Protein AF-0000000076629355 (afdb_homodimer)

Sequence (664 aa):
MWRRAFLAASAGFFTTSSVFLAPKDSGRVSHPANLPIEDRFVIDSLGQVKLAAVFDGHGGWQISEYLHKNIKDRIEVLSKTNTNWDQVLNSAFDQLESELIDLVRGSYKLGFSSVASVGSCATVALILDKYFVVANAGDCQAVLVTNKNGDIQGINICQIHSSNLKVEQQKLAKEHPNEDDIVRCRSAKACYVKGRLMPTRAFGDFHLKHQEFNNPDKLSYVFGFKRSHIENFTGPYITHKPDVQVRNIESGDKFLILATDGLWDELSEQQAAEIVYNAESPQKAADLLLEAALDHAAYDNNMKRVELDGLPFGKKRSYHDDITIVVVSLNSMWRRAFLAASAGFFTTSSVFLAPKDSGRVSHPANLPIEDRFVIDSLGQVKLAAVFDGHGGWQISEYLHKNIKDRIEVLSKTNTNWDQVLNSAFDQLESELIDLVRGSYKLGFSSVASVGSCATVALILDKYFVVANAGDCQAVLVTNKNGDIQGINICQIHSSNLKVEQQKLAKEHPNEDDIVRCRSAKACYVKGRLMPTRAFGDFHLKHQEFNNPDKLSYVFGFKRSHIENFTGPYITHKPDVQVRNIESGDKFLILATDGLWDELSEQQAAEIVYNAESPQKAADLLLEAALDHAAYDNNMKRVELDGLPFGKKRSYHDDITIVVVSLNS

Foldseek 3Di:
DPPVPPPVVVPDPCPCPCVPVQPLFKAKDWDFQAVVAQKDWDWDDDVQKTKTKIKHKDLHNVLNVLCRVPLVVQLNVQCVPPVPSLVSNQVSLVVSLVVLCVVCLVVVVVQPLSSQAMWMWMWMKIFHQWKMKIWTFAAWWKWWFFADPNDTDTHTQFDHFFCLDPVNVVVLCVVPVPDPQQWDAPDSRRIAGSNRHGGQAIRGNNCLADPSSQPVVPDDCVSVDDPSRDDPRPDNSHYNGTDMDMGTDDPGTWKMKIKDVQLCVQDPSGRLSVQQVPPPGNNSSNVSSVVSSLCSLQVVVVHDSVVLVPDDRNNNVVRTHIMMMMMGTNPD/DPPPPPPPPVPPPCPCPCCPVQPLFKAKDWDFQAVVAQKDWDWDDDVQKTKTKIKHKDLHNVLNVLCRVPLVVQLNVQCVPPVPSLVSNQVSLVVSLVVLCVVCLVVVVVQPLSSQAMWMWMWMKIFHQWKMKIWTFAAWWKWWFFADPNDTDTHTQFDHFFCLDPVNVVVLCVVPVPDPQQWDAPDSRRIAGSNRHGGQAIRGNNCLADPSSLPVVPDDCVSVDDPSRDDPRPDNSHYNGTDMDMDTDDPGTWKMKIKDVQLCVQDPSGRLSVQQVPPPGNNSSNVSSVVSSLCSLCVVVVHDSVVLVPDDRNNNVVRTHIMMMMMGTNPD

Solvent-accessible surface area (backbone atoms only — not comparable to full-atom values): 34391 Å² total; per-residue (Å²): 137,80,67,76,69,68,64,69,67,65,60,76,68,72,63,66,68,65,71,60,79,45,57,92,50,30,16,63,44,74,45,67,8,39,68,50,54,25,61,34,59,43,79,51,64,60,86,83,31,36,35,42,33,33,20,41,24,38,84,40,38,41,48,9,50,49,45,49,73,40,49,63,61,44,39,55,60,44,44,74,80,36,86,50,62,69,58,30,51,49,51,32,46,51,51,52,46,53,51,51,50,62,25,28,48,38,30,36,74,47,50,45,51,66,68,30,56,24,16,16,22,38,31,40,34,42,38,49,95,59,32,35,37,38,36,28,14,8,55,37,45,37,32,38,25,30,41,59,94,86,40,78,38,32,44,72,68,51,69,73,24,32,36,52,38,66,70,48,42,50,52,50,44,68,76,36,75,90,44,87,56,48,61,36,64,84,46,78,84,42,20,12,45,66,62,72,37,38,52,46,17,27,38,58,36,35,43,47,39,36,67,86,49,31,52,75,81,67,64,52,49,61,62,65,30,64,86,72,55,60,78,86,74,75,58,55,71,44,39,48,69,51,54,71,39,79,44,74,65,54,92,41,35,43,37,38,37,32,27,25,46,35,41,56,78,49,38,53,54,50,56,49,26,65,67,32,69,80,42,90,38,28,40,55,24,24,51,51,49,52,51,51,26,51,46,41,39,17,52,76,65,75,42,53,54,67,57,58,68,67,47,56,70,47,62,34,45,82,64,39,56,46,30,40,34,38,20,33,51,67,63,128,136,83,70,74,73,64,74,66,76,75,66,76,68,70,63,65,67,65,70,58,78,46,57,91,51,30,15,64,44,75,46,67,7,40,67,48,53,24,63,34,57,42,79,52,65,60,87,84,29,36,35,41,33,33,19,42,24,38,83,40,39,40,48,9,51,50,46,51,72,40,49,64,61,44,38,55,60,44,44,74,80,37,88,50,61,68,58,28,50,49,50,32,45,52,50,52,46,54,51,50,50,63,25,29,47,40,28,36,75,47,51,45,50,66,68,31,57,24,16,17,22,38,33,40,34,41,38,49,95,58,30,36,38,37,35,30,14,9,53,38,44,38,32,38,25,30,41,59,94,85,40,78,39,30,42,70,68,52,70,74,25,34,36,53,38,66,70,48,43,51,51,50,41,67,77,36,75,90,42,87,54,49,62,35,63,86,45,78,85,41,19,14,44,65,62,72,35,38,52,46,17,26,39,58,36,33,43,46,38,36,67,86,49,30,53,74,82,65,62,53,49,61,62,64,30,65,85,70,55,61,78,85,73,75,57,56,72,44,39,50,69,51,55,72,40,76,46,75,64,54,93,40,37,45,38,41,37,33,27,23,46,33,41,56,78,50,36,54,54,51,56,48,25,66,67,32,68,79,42,90,38,27,40,55,23,24,51,50,50,51,52,51,26,51,47,40,38,16,53,77,66,74,41,54,54,67,58,59,68,65,45,56,70,49,61,34,46,82,62,39,57,44,29,41,34,36,20,34,50,65,61,127

Organism: NCBI:txid5963

Radius of gyration: 30.16 Å; Cα contacts (8 Å, |Δi|>4): 1404; chains: 2; bounding box: 67×101×62 Å

Nearest PDB structures (foldseek):
  3nmn-assembly1_B  TM=8.127E-01  e=5.737E-20  Arabidopsis thaliana
  8xi8-assembly1_A  TM=7.068E-01  e=7.487E-18  Homo sapiens
  5nzz-assembly3_C  TM=7.038E-01  e=6.317E-18  Homo sapiens
  5nzz-assembly2_B  TM=7.190E-01  e=6.089E-17  Homo sapiens
  5nzz-assembly1_A  TM=7.052E-01  e=2.916E-17  Homo sapiens

Secondary structure (DSSP, 8-state):
---TTSGGG-S------------TTEEEEEE-SSSS--EEEEEEEETTEEEEEEEEEES-SHHHHHHHHHHHHHHHHHHTT---HHHHHHHHHHHHHHHHHHHHHHHHHHT-GGGGS-EEEEEEEEE-SSEEEEEEESS-EEEEEEEETTEEEEEE-SPP-BTTSHHHHHHHHHH-TT-TTSEEEEETTEEEETTTBSBSB-EE-GGGT-GGGS-TT---GGGT--S---TT-----SB-PPEEEEEE--TTEEEEEEE-HHHHTT--HHHHHHHHTT-SSHHHHHHHHHHHHHHHHHHHTT--HHHHHHSPTTTGGGT---EEEEEEE---/---GGG-----------------TTEEEEEE-SSSS--EEEEEEEETTEEEEEEEEEES-SHHHHHHHHHHHHHHHHHHTT---HHHHHHHHHHHHHHHHHHHHHHHHHHT-GGGGS-EEEEEEEEE-SSEEEEEEESS-EEEEEEEETTEEEEEE-SPP-BTTSHHHHHHHHHH-TT-TTSEEEEETTEEEETTTBSBSB-EE-GGGT-GGGS-TT---GGGT--S---TT-----SB-PPEEEEEE--TTEEEEEEE-HHHHTT--HHHHHHHHTT-SSHHHHHHHHHHHHHHHHHHHTT--HHHHHHSPTTTGGGT---EEEEEEE---

InterPro domains:
  IPR001932 PPM-type phosphatase-like domain [PF00481] (47-301)
  IPR001932 PPM-type phosphatase-like domain [PS51746] (19-330)
  IPR001932 PPM-type phosphatase-like domain [SM00332] (19-328)
  IPR001932 PPM-type phosphatase-like domain [cd00143] (32-330)
  IPR015655 Protein phosphatase 2C [PTHR47992] (28-329)
  IPR036457 PPM-type phosphatase-like domain superfamily [G3DSA:3.60.40.10] (22-332)
  IPR036457 PPM-type phosphatase-like domain superfamily [SSF81606] (34-331)

Structure (mmCIF, N/CA/C/O backbone):
data_AF-0000000076629355-model_v1
#
loop_
_entity.id
_entity.type
_entity.pdbx_description
1 polymer 'PPM-type phosphatase domain-containing protein'
#
loop_
_atom_site.group_PDB
_atom_site.id
_atom_site.type_symbol
_atom_site.label_atom_id
_atom_site.label_alt_id
_atom_site.label_comp_id
_atom_site.label_asym_id
_atom_site.label_entity_id
_atom_site.label_seq_id
_atom_site.pdbx_PDB_ins_code
_atom_site.Cartn_x
_atom_site.Cartn_y
_atom_site.Cartn_z
_atom_site.occupancy
_atom_site.B_iso_or_equiv
_atom_site.auth_seq_id
_atom_site.auth_comp_id
_atom_site.auth_asym_id
_atom_site.auth_atom_id
_atom_site.pdbx_PDB_model_num
ATOM 1 N N . MET A 1 1 ? -33.281 4.41 -27 1 21.39 1 MET A N 1
ATOM 2 C CA . MET A 1 1 ? -32.156 4.996 -26.266 1 21.39 1 MET A CA 1
ATOM 3 C C . MET A 1 1 ? -31.25 3.912 -25.719 1 21.39 1 MET A C 1
ATOM 5 O O . MET A 1 1 ? -30.406 4.188 -24.859 1 21.39 1 MET A O 1
ATOM 9 N N . TRP A 1 2 ? -31.5 2.625 -26.047 1 19.75 2 TRP A N 1
ATOM 10 C CA . TRP A 1 2 ? -31.109 1.246 -25.766 1 19.75 2 TRP A CA 1
ATOM 11 C C . TRP A 1 2 ? -29.719 0.946 -26.312 1 19.75 2 TRP A C 1
ATOM 13 O O . TRP A 1 2 ? -29.266 -0.203 -26.281 1 19.75 2 TRP A O 1
ATOM 23 N N . ARG A 1 3 ? -29.188 1.691 -27.25 1 23.3 3 ARG A N 1
ATOM 24 C CA . ARG A 1 3 ? -28.094 1.336 -28.141 1 23.3 3 ARG A CA 1
ATOM 25 C C . ARG A 1 3 ? -26.75 1.403 -27.422 1 23.3 3 ARG A C 1
ATOM 27 O O . ARG A 1 3 ? -25.734 0.959 -27.938 1 23.3 3 ARG A O 1
ATOM 34 N N . ARG A 1 4 ? -26.625 2.449 -26.516 1 26.12 4 ARG A N 1
ATOM 35 C CA . ARG A 1 4 ? -25.25 2.752 -26.156 1 26.12 4 ARG A CA 1
ATOM 36 C C . ARG A 1 4 ? -24.641 1.618 -25.344 1 26.12 4 ARG A C 1
ATOM 38 O O . ARG A 1 4 ? -23.562 1.776 -24.766 1 26.12 4 ARG A O 1
ATOM 45 N N . ALA A 1 5 ? -25.422 0.626 -25.047 1 23.97 5 ALA A N 1
ATOM 46 C CA . ALA A 1 5 ? -24.953 -0.407 -24.125 1 23.97 5 ALA A CA 1
ATOM 47 C C . ALA A 1 5 ? -23.828 -1.227 -24.75 1 23.97 5 ALA A C 1
ATOM 49 O O . ALA A 1 5 ? -22.984 -1.78 -24.031 1 23.97 5 ALA A O 1
ATOM 50 N N . PHE A 1 6 ? -23.969 -1.446 -26.125 1 24.7 6 PHE A N 1
ATOM 51 C CA . PHE A 1 6 ? -23.234 -2.578 -26.672 1 24.7 6 PHE A CA 1
ATOM 52 C C . PHE A 1 6 ? -21.766 -2.229 -26.844 1 24.7 6 PHE A C 1
ATOM 54 O O . PHE A 1 6 ? -20.906 -3.117 -26.922 1 24.7 6 PHE A O 1
ATOM 61 N N . LEU A 1 7 ? -21.5 -0.933 -27.219 1 23.55 7 LEU A N 1
ATOM 62 C CA . LEU A 1 7 ? -20.203 -0.718 -27.859 1 23.55 7 LEU A CA 1
ATOM 63 C C . LEU A 1 7 ? -19.078 -0.749 -26.844 1 23.55 7 LEU A C 1
ATOM 65 O O . LEU A 1 7 ? -17.906 -0.874 -27.203 1 23.55 7 LEU A O 1
ATOM 69 N N . ALA A 1 8 ? -19.484 -0.207 -25.688 1 26.89 8 ALA A N 1
ATOM 70 C CA . ALA A 1 8 ? -18.344 0.07 -24.844 1 26.89 8 ALA A CA 1
ATOM 71 C C . ALA A 1 8 ? -17.594 -1.214 -24.5 1 26.89 8 ALA A C 1
ATOM 73 O O . ALA A 1 8 ? -16.547 -1.176 -23.828 1 26.89 8 ALA A O 1
ATOM 74 N N . ALA A 1 9 ? -18.344 -2.26 -24.578 1 27.77 9 ALA A N 1
ATOM 75 C CA . ALA A 1 9 ? -17.75 -3.479 -24.047 1 27.77 9 ALA A CA 1
ATOM 76 C C . ALA A 1 9 ? -16.578 -3.936 -24.906 1 27.77 9 ALA A C 1
ATOM 78 O O . ALA A 1 9 ? -16.062 -5.043 -24.719 1 27.77 9 ALA A O 1
ATOM 79 N N . SER A 1 10 ? -16.375 -3.264 -25.984 1 23.38 10 SER A N 1
ATOM 80 C CA . SER A 1 10 ? -15.242 -3.758 -26.766 1 23.38 10 SER A CA 1
ATOM 81 C C . SER A 1 10 ? -13.93 -3.504 -26.031 1 23.38 10 SER A C 1
ATOM 83 O O . SER A 1 10 ? -13 -2.928 -26.594 1 23.38 10 SER A O 1
ATOM 85 N N . ALA A 1 11 ? -13.977 -2.842 -24.922 1 27.83 11 ALA A N 1
ATOM 86 C CA . ALA A 1 11 ? -12.625 -2.76 -24.359 1 27.83 11 ALA A CA 1
ATOM 87 C C . ALA A 1 11 ? -11.891 -4.086 -24.516 1 27.83 11 ALA A C 1
ATOM 89 O O . ALA A 1 11 ? -12.484 -5.156 -24.391 1 27.83 11 ALA A O 1
ATOM 90 N N . GLY A 1 12 ? -10.625 -3.928 -25.078 1 26.12 12 GLY A N 1
ATOM 91 C CA . GLY A 1 12 ? -9.648 -4.891 -25.562 1 26.12 12 GLY A CA 1
ATOM 92 C C . GLY A 1 12 ? -9.469 -6.078 -24.625 1 26.12 12 GLY A C 1
ATOM 93 O O . GLY A 1 12 ? -9.164 -5.906 -23.453 1 26.12 12 GLY A O 1
ATOM 94 N N . PHE A 1 13 ? -10.359 -6.953 -24.688 1 28.2 13 PHE A N 1
ATOM 95 C CA . PHE A 1 13 ? -9.977 -8.305 -24.297 1 28.2 13 PHE A CA 1
ATOM 96 C C . PHE A 1 13 ? -8.492 -8.547 -24.562 1 28.2 13 PHE A C 1
ATOM 98 O O . PHE A 1 13 ? -8.07 -8.633 -25.719 1 28.2 13 PHE A O 1
ATOM 105 N N . PHE A 1 14 ? -7.68 -7.805 -23.891 1 29.31 14 PHE A N 1
ATOM 106 C CA . PHE A 1 14 ? -6.328 -8.328 -24.062 1 29.31 14 PHE A CA 1
ATOM 107 C C . PHE A 1 14 ? -6.309 -9.844 -23.875 1 29.31 14 PHE A C 1
ATOM 109 O O . PHE A 1 14 ? -6.391 -10.336 -22.75 1 29.31 14 PHE A O 1
ATOM 116 N N . THR A 1 15 ? -7.254 -10.43 -24.438 1 29.38 15 THR A N 1
ATOM 117 C CA . THR A 1 15 ? -6.777 -11.766 -24.75 1 29.38 15 THR A CA 1
ATOM 118 C C . THR A 1 15 ? -5.34 -11.727 -25.266 1 29.38 15 THR A C 1
ATOM 120 O O . THR A 1 15 ? -5.105 -11.469 -26.453 1 29.38 15 THR A O 1
ATOM 123 N N . THR A 1 16 ? -4.562 -10.914 -24.719 1 30.56 16 THR A N 1
ATOM 124 C CA . THR A 1 16 ? -3.234 -11.18 -25.266 1 30.56 16 THR A CA 1
ATOM 125 C C . THR A 1 16 ? -2.988 -12.68 -25.375 1 30.56 16 THR A C 1
ATOM 127 O O . THR A 1 16 ? -2.75 -13.352 -24.375 1 30.56 16 THR A O 1
ATOM 130 N N . SER A 1 17 ? -3.803 -13.328 -26.016 1 30.28 17 SER A N 1
ATOM 131 C CA . SER A 1 17 ? -3.207 -14.5 -26.656 1 30.28 17 SER A CA 1
ATOM 132 C C . SER A 1 17 ? -1.788 -14.203 -27.125 1 30.28 17 SER A C 1
ATOM 134 O O . SER A 1 17 ? -1.579 -13.859 -28.297 1 30.28 17 SER A O 1
ATOM 136 N N . SER A 1 18 ? -1.174 -13.234 -26.562 1 31.42 18 SER A N 1
ATOM 137 C CA . SER A 1 18 ? 0.197 -13.312 -27.047 1 31.42 18 SER A CA 1
ATOM 138 C C . SER A 1 18 ? 0.668 -14.766 -27.125 1 31.42 18 SER A C 1
ATOM 140 O O . SER A 1 18 ? 0.835 -15.43 -26.109 1 31.42 18 SER A O 1
ATOM 142 N N . VAL A 1 19 ? 0.167 -15.422 -28.094 1 32.41 19 VAL A N 1
ATOM 143 C CA . VAL A 1 19 ? 0.85 -16.609 -28.594 1 32.41 19 VAL A CA 1
ATOM 144 C C . VAL A 1 19 ? 2.361 -16.422 -28.484 1 32.41 19 VAL A C 1
ATOM 146 O O . VAL A 1 19 ? 2.961 -15.711 -29.297 1 32.41 19 VAL A O 1
ATOM 149 N N . PHE A 1 20 ? 2.748 -16.047 -27.344 1 35.19 20 PHE A N 1
ATOM 150 C CA . PHE A 1 20 ? 4.184 -16.297 -27.266 1 35.19 20 PHE A CA 1
ATOM 151 C C . PHE A 1 20 ? 4.527 -17.641 -27.891 1 35.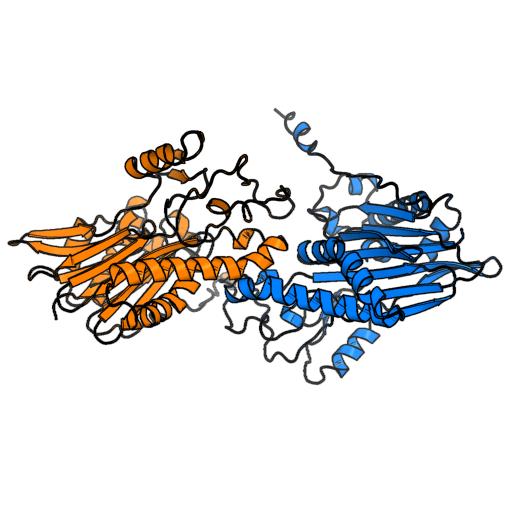19 20 PHE A C 1
ATOM 153 O O . PHE A 1 20 ? 3.869 -18.656 -27.594 1 35.19 20 PHE A O 1
ATOM 160 N N . LEU A 1 21 ? 4.938 -17.594 -28.969 1 38.22 21 LEU A N 1
ATOM 161 C CA . LEU A 1 21 ? 5.516 -18.781 -29.594 1 38.22 21 LEU A CA 1
ATOM 162 C C . LEU A 1 21 ? 6.297 -19.609 -28.578 1 38.22 21 LEU A C 1
ATOM 164 O O . LEU A 1 21 ? 7.383 -19.219 -28.156 1 38.22 21 LEU A O 1
ATOM 168 N N . ALA A 1 22 ? 5.445 -20.156 -27.641 1 49.25 22 ALA A N 1
ATOM 169 C CA . ALA A 1 22 ? 6.113 -21.172 -26.844 1 49.25 22 ALA A CA 1
ATOM 170 C C . ALA A 1 22 ? 6.992 -22.062 -27.719 1 49.25 22 ALA A C 1
ATOM 172 O O . ALA A 1 22 ? 6.68 -22.281 -28.891 1 49.25 22 ALA A O 1
ATOM 173 N N . PRO A 1 23 ? 8.156 -22.25 -27.312 1 57.38 23 PRO A N 1
ATOM 174 C CA . PRO A 1 23 ? 8.922 -23.234 -28.062 1 57.38 23 PRO A CA 1
ATOM 175 C C . PRO A 1 23 ? 8.094 -24.469 -28.438 1 57.38 23 PRO A C 1
ATOM 177 O O . PRO A 1 23 ? 7.113 -24.781 -27.766 1 57.38 23 PRO A O 1
ATOM 180 N N . LYS A 1 24 ? 8.203 -24.922 -29.625 1 70.06 24 LYS A N 1
ATOM 181 C CA . LYS A 1 24 ? 7.5 -26.062 -30.188 1 70.06 24 LYS A CA 1
ATOM 182 C C . LYS A 1 24 ? 7.273 -27.156 -29.141 1 70.06 24 LYS A C 1
ATOM 184 O O . LYS A 1 24 ? 6.34 -27.953 -29.266 1 70.06 24 LYS A O 1
ATOM 189 N N . ASP A 1 25 ? 7.922 -26.938 -28 1 90.25 25 ASP A N 1
ATOM 190 C CA . ASP A 1 25 ? 7.867 -28.016 -27.031 1 90.25 25 ASP A CA 1
ATOM 191 C C . ASP A 1 25 ? 7.109 -27.609 -25.766 1 90.25 25 ASP A C 1
ATOM 193 O O . ASP A 1 25 ? 7.188 -28.266 -24.734 1 90.25 25 ASP A O 1
ATOM 197 N N . SER A 1 26 ? 6.414 -26.469 -25.812 1 94.94 26 SER A N 1
ATOM 198 C CA . SER A 1 26 ? 5.598 -26.031 -24.688 1 94.94 26 SER A CA 1
ATOM 199 C C . SER A 1 26 ? 4.332 -25.328 -25.156 1 94.94 26 SER A C 1
ATOM 201 O O . SER A 1 26 ? 4.258 -24.875 -26.297 1 94.94 26 SER A O 1
ATOM 203 N N . GLY A 1 27 ? 3.32 -25.406 -24.375 1 96.06 27 GLY A N 1
ATOM 204 C CA . GLY A 1 27 ? 2.068 -24.703 -24.578 1 96.06 27 GLY A CA 1
ATOM 205 C C . GLY A 1 27 ? 1.547 -24.031 -23.328 1 96.06 27 GLY A C 1
ATOM 206 O O . GLY A 1 27 ? 1.951 -24.375 -22.203 1 96.06 27 GLY A O 1
ATOM 207 N N . ARG A 1 28 ? 0.736 -22.969 -23.516 1 96.06 28 ARG A N 1
ATOM 208 C CA . ARG A 1 28 ? 0.198 -22.266 -22.359 1 96.06 28 ARG A CA 1
ATOM 209 C C . ARG A 1 28 ? -1.148 -21.625 -22.672 1 96.06 28 ARG A C 1
ATOM 211 O O . ARG A 1 28 ? -1.411 -21.266 -23.812 1 96.06 28 ARG A O 1
ATOM 218 N N . VAL A 1 29 ? -1.941 -21.516 -21.672 1 96.56 29 VAL A N 1
ATOM 219 C CA . VAL A 1 29 ? -3.195 -20.766 -21.766 1 96.56 29 VAL A CA 1
ATOM 220 C C . VAL A 1 29 ? -3.572 -20.219 -20.406 1 96.56 29 VAL A C 1
ATOM 222 O O . VAL A 1 29 ? -3.232 -20.797 -19.375 1 96.56 29 VAL A O 1
ATOM 225 N N . SER A 1 30 ? -4.109 -19.047 -20.438 1 95.25 30 SER A N 1
ATOM 226 C CA . SER A 1 30 ? -4.648 -18.438 -19.234 1 95.25 30 SER A CA 1
ATOM 227 C C . SER A 1 30 ? -6.066 -17.922 -19.453 1 95.25 30 SER A C 1
ATOM 229 O O . SER A 1 30 ? -6.387 -17.391 -20.516 1 95.25 30 SER A O 1
ATOM 231 N N . HIS A 1 31 ? -6.871 -18.125 -18.469 1 91.94 31 HIS A N 1
ATOM 232 C CA . HIS A 1 31 ? -8.25 -17.672 -18.5 1 91.94 31 HIS A CA 1
ATOM 233 C C . HIS A 1 31 ? -8.625 -16.938 -17.219 1 91.94 31 HIS A C 1
ATOM 235 O O . HIS A 1 31 ? -8.672 -17.547 -16.141 1 91.94 31 HIS A O 1
ATOM 241 N N . PRO A 1 32 ? -9.008 -15.625 -17.312 1 89.56 32 PRO A N 1
ATOM 242 C CA . PRO A 1 32 ? -9.312 -14.828 -16.125 1 89.56 32 PRO A CA 1
ATOM 243 C C . PRO A 1 32 ? -10.711 -15.102 -15.57 1 89.56 32 PRO A C 1
ATOM 245 O O . PRO A 1 32 ? -11.664 -15.25 -16.344 1 89.56 32 PRO A O 1
ATOM 248 N N . ALA A 1 33 ? -10.711 -15.227 -14.289 1 85.44 33 ALA A N 1
ATOM 249 C CA . ALA A 1 33 ? -11.961 -15.109 -13.539 1 85.44 33 ALA A CA 1
ATOM 250 C C . ALA A 1 33 ? -12.031 -13.773 -12.797 1 85.44 33 ALA A C 1
ATOM 252 O O . ALA A 1 33 ? -13.094 -13.156 -12.727 1 85.44 33 ALA A O 1
ATOM 253 N N . ASN A 1 34 ? -10.883 -13.406 -12.297 1 80.19 34 ASN A N 1
ATOM 254 C CA . ASN A 1 34 ? -10.719 -12.109 -11.648 1 80.19 34 ASN A CA 1
ATOM 255 C C . ASN A 1 34 ? -10.383 -11.016 -12.656 1 80.19 34 ASN A C 1
ATOM 257 O O . ASN A 1 34 ? -9.938 -11.305 -13.766 1 80.19 34 ASN A O 1
ATOM 261 N N . LEU A 1 35 ? -10.672 -9.773 -12.148 1 78.69 35 LEU A N 1
ATOM 262 C CA . LEU A 1 35 ? -10.195 -8.602 -12.875 1 78.69 35 LEU A CA 1
ATOM 263 C C . LEU A 1 35 ? -9.391 -7.68 -11.961 1 78.69 35 LEU A C 1
ATOM 265 O O . LEU A 1 35 ? -9.945 -7.02 -11.086 1 78.69 35 LEU A O 1
ATOM 269 N N . PRO A 1 36 ? -8.109 -7.625 -12.172 1 87 36 PRO A N 1
ATOM 270 C CA . PRO A 1 36 ? -7.277 -8.367 -13.117 1 87 36 PRO A CA 1
ATOM 271 C C . PRO A 1 36 ? -7.043 -9.812 -12.688 1 87 36 PRO A C 1
ATOM 273 O O . PRO A 1 36 ? -7.25 -10.156 -11.523 1 87 36 PRO A O 1
ATOM 276 N N . ILE A 1 37 ? -6.637 -10.617 -13.672 1 90.88 37 ILE A N 1
ATOM 277 C CA . ILE A 1 37 ? -6.199 -11.977 -13.367 1 90.88 37 ILE A CA 1
ATOM 278 C C . ILE A 1 37 ? -5.031 -11.938 -12.383 1 90.88 37 ILE A C 1
ATOM 280 O O . ILE A 1 37 ? -4.164 -11.062 -12.477 1 90.88 37 ILE A O 1
ATOM 284 N N . GLU A 1 38 ? -5.016 -12.875 -11.492 1 94.81 38 GLU A N 1
ATOM 285 C CA . GLU A 1 38 ? -3.959 -12.883 -10.484 1 94.81 38 GLU A CA 1
ATOM 286 C C . GLU A 1 38 ? -2.914 -13.953 -10.797 1 94.81 38 GLU A C 1
ATOM 288 O O . GLU A 1 38 ? -1.84 -13.977 -10.195 1 94.81 38 GLU A O 1
ATOM 293 N N . ASP A 1 39 ? -3.113 -14.734 -11.797 1 96.75 39 ASP A N 1
ATOM 294 C CA . ASP A 1 39 ? -2.184 -15.789 -12.203 1 96.75 39 ASP A CA 1
ATOM 295 C C . ASP A 1 39 ? -1.058 -15.219 -13.07 1 96.75 39 ASP A C 1
ATOM 297 O O . ASP A 1 39 ? -1.246 -14.227 -13.766 1 96.75 39 ASP A O 1
ATOM 301 N N . ARG A 1 40 ? 0.077 -15.844 -12.922 1 97.81 40 ARG A N 1
ATOM 302 C CA . ARG A 1 40 ? 1.178 -15.625 -13.859 1 97.81 40 ARG A CA 1
ATOM 303 C C . ARG A 1 40 ? 1.835 -16.953 -14.242 1 97.81 40 ARG A C 1
ATOM 305 O O . ARG A 1 40 ? 1.51 -18 -13.688 1 97.81 40 ARG A O 1
ATOM 312 N N . PHE A 1 41 ? 2.664 -16.891 -15.266 1 98.31 41 PHE A N 1
ATOM 313 C CA . PHE A 1 41 ? 3.389 -18.062 -15.727 1 98.31 41 PHE A CA 1
ATOM 314 C C . PHE A 1 41 ? 4.758 -17.688 -16.281 1 98.31 41 PHE A C 1
ATOM 316 O O . PHE A 1 41 ? 5.035 -16.5 -16.5 1 98.31 41 PHE A O 1
ATOM 323 N N . VAL A 1 42 ? 5.656 -18.688 -16.375 1 98.19 42 VAL A N 1
ATOM 324 C CA . VAL A 1 42 ? 6.938 -18.547 -17.047 1 98.19 42 VAL A CA 1
ATOM 325 C C . VAL A 1 42 ? 7.18 -19.75 -17.953 1 98.19 42 VAL A C 1
ATOM 327 O O . VAL A 1 42 ? 6.957 -20.891 -17.547 1 98.19 42 VAL A O 1
ATOM 330 N N . ILE A 1 43 ? 7.477 -19.578 -19.156 1 97.38 43 ILE A N 1
ATOM 331 C CA . ILE A 1 43 ? 8.07 -20.531 -20.078 1 97.38 43 ILE A CA 1
ATOM 332 C C . ILE A 1 43 ? 9.359 -19.953 -20.672 1 97.38 43 ILE A C 1
ATOM 334 O O . ILE A 1 43 ? 9.336 -18.984 -21.406 1 97.38 43 ILE A O 1
ATOM 338 N N . ASP A 1 44 ? 10.383 -20.562 -20.266 1 96.38 44 ASP A N 1
ATOM 339 C CA . ASP A 1 44 ? 11.68 -20.062 -20.703 1 96.38 44 ASP A CA 1
ATOM 340 C C . ASP A 1 44 ? 12.734 -21.156 -20.688 1 96.38 44 ASP A C 1
ATOM 342 O O . ASP A 1 44 ? 12.406 -22.344 -20.594 1 96.38 44 ASP A O 1
ATOM 346 N N . SER A 1 45 ? 13.969 -20.766 -20.906 1 94.56 45 SER A N 1
ATOM 347 C CA . SER A 1 45 ? 15.07 -21.719 -20.875 1 94.56 45 SER A CA 1
ATOM 348 C C . SER A 1 45 ? 16.312 -21.125 -20.219 1 94.56 45 SER A C 1
ATOM 350 O O . SER A 1 45 ? 16.5 -19.906 -20.25 1 94.56 45 SER A O 1
ATOM 352 N N . LEU A 1 46 ? 17 -21.969 -19.531 1 93.56 46 LEU A N 1
ATOM 353 C CA . LEU A 1 46 ? 18.344 -21.703 -19.016 1 93.56 46 LEU A CA 1
ATOM 354 C C . LEU A 1 46 ? 19.375 -22.625 -19.672 1 93.56 46 LEU A C 1
ATOM 356 O O . LEU A 1 46 ? 19.688 -23.688 -19.156 1 93.56 46 LEU A O 1
ATOM 360 N N . GLY A 1 47 ? 19.953 -22.078 -20.766 1 91 47 GLY A N 1
ATOM 361 C CA . GLY A 1 47 ? 20.734 -23 -21.578 1 91 47 GLY A CA 1
ATOM 362 C C . GLY A 1 47 ? 19.938 -24.141 -22.141 1 91 47 GLY A C 1
ATOM 363 O O . GLY A 1 47 ? 18.953 -23.938 -22.859 1 91 47 GLY A O 1
ATOM 364 N N . GLN A 1 48 ? 20.297 -25.312 -21.703 1 90.75 48 GLN A N 1
ATOM 365 C CA . GLN A 1 48 ? 19.609 -26.5 -22.203 1 90.75 48 GLN A CA 1
ATOM 366 C C . GLN A 1 48 ? 18.484 -26.922 -21.25 1 90.75 48 GLN A C 1
ATOM 368 O O . GLN A 1 48 ? 17.734 -27.844 -21.547 1 90.75 48 GLN A O 1
ATOM 373 N N . VAL A 1 49 ? 18.359 -26.25 -20.156 1 94.94 49 VAL A N 1
ATOM 374 C CA . VAL A 1 49 ? 17.344 -26.562 -19.156 1 94.94 49 VAL A CA 1
ATOM 375 C C . VAL A 1 49 ? 16.078 -25.766 -19.438 1 94.94 49 VAL A C 1
ATOM 377 O O . VAL A 1 49 ? 16.109 -24.547 -19.547 1 94.94 49 VAL A O 1
ATOM 380 N N . LYS A 1 50 ? 15 -26.453 -19.609 1 96.44 50 LYS A N 1
ATOM 381 C CA . LYS A 1 50 ? 13.719 -25.766 -19.797 1 96.44 50 LYS A CA 1
ATOM 382 C C . LYS A 1 50 ? 13.125 -25.328 -18.453 1 96.44 50 LYS A C 1
ATOM 384 O O . LYS A 1 50 ? 13.195 -26.078 -17.469 1 96.44 50 LYS A O 1
ATOM 389 N N . LEU A 1 51 ? 12.641 -24.125 -18.406 1 97.88 51 LEU A N 1
ATOM 390 C CA . LEU A 1 51 ? 11.977 -23.578 -17.234 1 97.88 51 LEU A CA 1
ATOM 391 C C . LEU A 1 51 ? 10.484 -23.375 -17.484 1 97.88 51 LEU A C 1
ATOM 393 O O . LEU A 1 51 ? 10.094 -22.75 -18.469 1 97.88 51 LEU A O 1
ATOM 397 N N . ALA A 1 52 ? 9.641 -23.969 -16.719 1 98.5 52 ALA A N 1
ATOM 398 C CA . ALA A 1 52 ? 8.195 -23.766 -16.734 1 98.5 52 ALA A CA 1
ATOM 399 C C . ALA A 1 52 ? 7.66 -23.5 -15.32 1 98.5 52 ALA A C 1
ATOM 401 O O . ALA A 1 52 ? 8.078 -24.156 -14.367 1 98.5 52 ALA A O 1
ATOM 402 N N . ALA A 1 53 ? 6.797 -22.5 -15.219 1 98.81 53 ALA A N 1
ATOM 403 C CA . ALA A 1 53 ? 6.262 -22.172 -13.898 1 98.81 53 ALA A CA 1
ATOM 404 C C . ALA A 1 53 ? 4.848 -21.609 -14 1 98.81 53 ALA A C 1
ATOM 406 O O . ALA A 1 53 ? 4.469 -21.047 -15.031 1 98.81 53 ALA A O 1
ATOM 407 N N . VAL A 1 54 ? 4.078 -21.844 -12.992 1 98.81 54 VAL A N 1
ATOM 408 C CA . VAL A 1 54 ? 2.803 -21.172 -12.797 1 98.81 54 VAL A CA 1
ATOM 409 C C . VAL A 1 54 ? 2.754 -20.547 -11.398 1 98.81 54 VAL A C 1
ATOM 411 O O . VAL A 1 54 ? 3.279 -21.125 -10.445 1 98.81 54 VAL A O 1
ATOM 414 N N . PHE A 1 55 ? 2.195 -19.391 -11.305 1 98.81 55 PHE A N 1
ATOM 415 C CA . PHE A 1 55 ? 1.996 -18.656 -10.062 1 98.81 55 PHE A CA 1
ATOM 416 C C . PHE A 1 55 ? 0.525 -18.312 -9.875 1 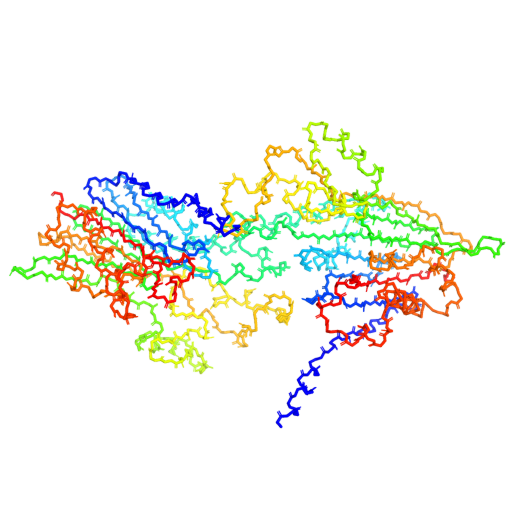98.81 55 PHE A C 1
ATOM 418 O O . PHE A 1 55 ? -0.113 -17.766 -10.773 1 98.81 55 PHE A O 1
ATOM 425 N N . ASP A 1 56 ? -0.006 -18.688 -8.758 1 98.38 56 ASP A N 1
ATOM 426 C CA . ASP A 1 56 ? -1.382 -18.344 -8.398 1 98.38 56 ASP A CA 1
ATOM 427 C C . ASP A 1 56 ? -1.424 -17.266 -7.316 1 98.38 56 ASP A C 1
ATOM 429 O O . ASP A 1 56 ? -1.332 -17.578 -6.125 1 98.38 56 ASP A O 1
ATOM 433 N N . GLY A 1 57 ? -1.658 -16.094 -7.773 1 97.75 57 GLY A N 1
ATOM 434 C CA . GLY A 1 57 ? -1.744 -14.977 -6.84 1 97.75 57 GLY A CA 1
ATOM 435 C C . GLY A 1 57 ? -3.051 -14.945 -6.07 1 97.75 57 GLY A C 1
ATOM 436 O O . GLY A 1 57 ? -4.094 -15.344 -6.59 1 97.75 57 GLY A O 1
ATOM 437 N N . HIS A 1 58 ? -2.959 -14.383 -4.898 1 96.31 58 HIS A N 1
ATOM 438 C CA . HIS A 1 58 ? -4.156 -14.172 -4.094 1 96.31 58 HIS A CA 1
ATOM 439 C C . HIS A 1 58 ? -4.062 -12.875 -3.291 1 96.31 58 HIS A C 1
ATOM 441 O O . HIS A 1 58 ? -2.979 -12.5 -2.84 1 96.31 58 HIS A O 1
ATOM 447 N N . GLY A 1 59 ? -5.176 -12.234 -3.141 1 93.88 59 GLY A N 1
ATOM 448 C CA . GLY A 1 59 ? -5.203 -10.945 -2.469 1 93.88 59 GLY A CA 1
ATOM 449 C C . GLY A 1 59 ? -4.688 -9.812 -3.338 1 93.88 59 GLY A C 1
ATOM 450 O O . GLY A 1 59 ? -4.711 -8.648 -2.928 1 93.88 59 GLY A O 1
ATOM 451 N N . GLY A 1 60 ? -4.281 -10.211 -4.484 1 94.56 60 GLY A N 1
ATOM 452 C CA . GLY A 1 60 ? -3.688 -9.281 -5.434 1 94.56 60 GLY A CA 1
ATOM 453 C C . GLY A 1 60 ? -2.787 -9.961 -6.445 1 94.56 60 GLY A C 1
ATOM 454 O O . GLY A 1 60 ? -2.484 -11.148 -6.316 1 94.56 60 GLY A O 1
ATOM 455 N N . TRP A 1 61 ? -2.311 -9.203 -7.402 1 95.75 61 TRP A N 1
ATOM 456 C CA . TRP A 1 61 ? -1.519 -9.742 -8.5 1 95.75 61 TRP A CA 1
ATOM 457 C C . TRP A 1 61 ? -0.033 -9.469 -8.289 1 95.75 61 TRP A C 1
ATOM 459 O O . TRP A 1 61 ? 0.813 -10.016 -9 1 95.75 61 TRP A O 1
ATOM 469 N N . GLN A 1 62 ? 0.277 -8.688 -7.297 1 97.38 62 GLN A N 1
ATOM 470 C CA . GLN A 1 62 ? 1.596 -8.078 -7.172 1 97.38 62 GLN A CA 1
ATOM 471 C C . GLN A 1 62 ? 2.676 -9.133 -6.961 1 97.38 62 GLN A C 1
ATOM 473 O O . GLN A 1 62 ? 3.727 -9.094 -7.602 1 97.38 62 GLN A O 1
ATOM 478 N N . ILE A 1 63 ? 2.412 -10.141 -6.113 1 98.69 63 ILE A N 1
ATOM 479 C CA . ILE A 1 63 ? 3.434 -11.109 -5.75 1 98.69 63 ILE A CA 1
ATOM 480 C C . ILE A 1 63 ? 3.662 -12.078 -6.91 1 98.69 63 ILE A C 1
ATOM 482 O O . ILE A 1 63 ? 4.809 -12.383 -7.258 1 98.69 63 ILE A O 1
ATOM 486 N N . SER A 1 64 ? 2.588 -12.547 -7.508 1 98.56 64 SER A N 1
ATOM 487 C CA . SER A 1 64 ? 2.754 -13.43 -8.656 1 98.56 64 SER A CA 1
ATOM 488 C C . SER A 1 64 ? 3.484 -12.719 -9.797 1 98.56 64 SER A C 1
ATOM 490 O O . SER A 1 64 ? 4.305 -13.328 -10.484 1 98.56 64 SER A O 1
ATOM 492 N N . GLU A 1 65 ? 3.207 -11.438 -9.984 1 97.56 65 GLU A N 1
ATOM 493 C CA . GLU A 1 65 ? 3.896 -10.656 -11 1 97.56 65 GLU A CA 1
ATOM 494 C C . GLU A 1 65 ? 5.391 -10.555 -10.711 1 97.56 65 GLU A C 1
ATOM 496 O O . GLU A 1 65 ? 6.219 -10.688 -11.609 1 97.56 65 GLU A O 1
ATOM 501 N N . TYR A 1 66 ? 5.703 -10.352 -9.461 1 98.69 66 TYR A N 1
ATOM 502 C CA . TYR A 1 66 ? 7.105 -10.258 -9.07 1 98.69 66 TYR A CA 1
ATOM 503 C C . TYR A 1 66 ? 7.836 -11.57 -9.344 1 98.69 66 TYR A C 1
ATOM 505 O O . TYR A 1 66 ? 8.953 -11.562 -9.859 1 98.69 66 TYR A O 1
ATOM 513 N N . LEU A 1 67 ? 7.258 -12.656 -8.992 1 98.88 67 LEU A N 1
ATOM 514 C CA . LEU A 1 67 ? 7.848 -13.969 -9.25 1 98.88 67 LEU A CA 1
ATOM 515 C C . LEU A 1 67 ? 8.039 -14.195 -10.742 1 98.88 67 LEU A C 1
ATOM 517 O O . LEU A 1 67 ? 9.094 -14.664 -11.172 1 98.88 67 LEU A O 1
ATOM 521 N N . HIS A 1 68 ? 7.023 -13.906 -11.477 1 98.44 68 HIS A N 1
ATOM 522 C CA . HIS A 1 68 ? 7.059 -14.039 -12.93 1 98.44 68 HIS A CA 1
ATOM 523 C C . HIS A 1 68 ? 8.266 -13.32 -13.516 1 98.44 68 HIS A C 1
ATOM 525 O O . HIS A 1 68 ? 8.961 -13.859 -14.375 1 98.44 68 HIS A O 1
ATOM 531 N N . LYS A 1 69 ? 8.555 -12.164 -12.992 1 97.88 69 LYS A N 1
ATOM 532 C CA . LYS A 1 69 ? 9.586 -11.305 -13.562 1 97.88 69 LYS A CA 1
ATOM 533 C C . LYS A 1 69 ? 10.977 -11.727 -13.086 1 97.88 69 LYS A C 1
ATOM 535 O O . LYS A 1 69 ? 11.969 -11.484 -13.773 1 97.88 69 LYS A O 1
ATOM 540 N N . ASN A 1 70 ? 11.023 -12.406 -11.922 1 98.62 70 ASN A N 1
ATOM 541 C CA . ASN A 1 70 ? 12.336 -12.453 -11.297 1 98.62 70 ASN A CA 1
ATOM 542 C C . ASN A 1 70 ? 12.812 -13.891 -11.094 1 98.62 70 ASN A C 1
ATOM 544 O O . ASN A 1 70 ? 14 -14.133 -10.859 1 98.62 70 ASN A O 1
ATOM 548 N N . ILE A 1 71 ? 11.984 -14.883 -11.18 1 98.69 71 ILE A N 1
ATOM 549 C CA . ILE A 1 71 ? 12.328 -16.25 -10.797 1 98.69 71 ILE A CA 1
ATOM 550 C C . ILE A 1 71 ? 13.445 -16.766 -11.703 1 98.69 71 ILE A C 1
ATOM 552 O O . ILE A 1 71 ? 14.406 -17.375 -11.219 1 98.69 71 ILE A O 1
ATOM 556 N N . LYS A 1 72 ? 13.352 -16.562 -12.984 1 98.38 72 LYS A N 1
ATOM 557 C CA . LYS A 1 72 ? 14.367 -17.062 -13.914 1 98.38 72 LYS A CA 1
ATOM 558 C C . LYS A 1 72 ? 15.742 -16.5 -13.562 1 98.38 72 LYS A C 1
ATOM 560 O O . LYS A 1 72 ? 16.719 -17.25 -13.469 1 98.38 72 LYS A O 1
ATOM 565 N N . ASP A 1 73 ? 15.773 -15.164 -13.375 1 98.31 73 ASP A N 1
ATOM 566 C CA . ASP A 1 73 ? 17.031 -14.5 -13.102 1 98.31 73 ASP A CA 1
ATOM 567 C C . ASP A 1 73 ? 17.688 -15.047 -11.836 1 98.31 73 ASP A C 1
ATOM 569 O O . ASP A 1 73 ? 18.891 -15.266 -11.789 1 98.31 73 ASP A O 1
ATOM 573 N N . ARG A 1 74 ? 16.891 -15.273 -10.805 1 98.38 74 ARG A N 1
ATOM 574 C CA . ARG A 1 74 ? 17.453 -15.781 -9.555 1 98.38 74 ARG A CA 1
ATOM 575 C C . ARG A 1 74 ? 17.984 -17.203 -9.734 1 98.38 74 ARG A C 1
ATOM 577 O O . ARG A 1 74 ? 19.062 -17.531 -9.234 1 98.38 74 ARG A O 1
ATOM 584 N N . ILE A 1 75 ? 17.25 -18.047 -10.445 1 98.5 75 ILE A N 1
ATOM 585 C CA . ILE A 1 75 ? 17.703 -19.406 -10.695 1 98.5 75 ILE A CA 1
ATOM 586 C C . ILE A 1 75 ? 19 -19.391 -11.5 1 98.5 75 ILE A C 1
ATOM 588 O O . ILE A 1 75 ? 19.938 -20.125 -11.195 1 98.5 75 ILE A O 1
ATOM 592 N N . GLU A 1 76 ? 19.047 -18.562 -12.492 1 97.69 76 GLU A N 1
ATOM 593 C CA . GLU A 1 76 ? 20.219 -18.469 -13.352 1 97.69 76 GLU A CA 1
ATOM 594 C C . GLU A 1 76 ? 21.453 -18.078 -12.555 1 97.69 76 GLU A C 1
ATOM 596 O O . GLU A 1 76 ? 22.516 -18.688 -12.703 1 97.69 76 GLU A O 1
ATOM 601 N N . VAL A 1 77 ? 21.344 -17.094 -11.734 1 97.88 77 VAL A N 1
ATOM 602 C CA . VAL A 1 77 ? 22.469 -16.609 -10.945 1 97.88 77 VAL A CA 1
ATOM 603 C C . VAL A 1 77 ? 22.938 -17.703 -9.984 1 97.88 77 VAL A C 1
ATOM 605 O O . VAL A 1 77 ? 24.141 -17.969 -9.883 1 97.88 77 VAL A O 1
ATOM 608 N N . LEU A 1 78 ? 22.031 -18.312 -9.32 1 97.88 78 LEU A N 1
ATOM 609 C CA . LEU A 1 78 ? 22.359 -19.312 -8.305 1 97.88 78 LEU A CA 1
ATOM 610 C C . LEU A 1 78 ? 22.938 -20.562 -8.945 1 97.88 78 LEU A C 1
ATOM 612 O O . LEU A 1 78 ? 23.797 -21.234 -8.352 1 97.88 78 LEU A O 1
ATOM 616 N N . SER A 1 79 ? 22.5 -20.891 -10.18 1 96.94 79 SER A N 1
ATOM 617 C CA . SER A 1 79 ? 22.938 -22.109 -10.852 1 96.94 79 SER A CA 1
ATOM 618 C C . SER A 1 79 ? 24.391 -21.969 -11.312 1 96.94 79 SER A C 1
ATOM 620 O O . SER A 1 79 ? 25.031 -22.969 -11.672 1 96.94 79 SER A O 1
ATOM 622 N N . LYS A 1 80 ? 24.922 -20.75 -11.32 1 96.12 80 LYS A N 1
ATOM 623 C CA . LYS A 1 80 ? 26.312 -20.531 -11.695 1 96.12 80 LYS A CA 1
ATOM 624 C C . LYS A 1 80 ? 27.266 -21.078 -10.633 1 96.12 80 LYS A C 1
ATOM 626 O O . LYS A 1 80 ? 28.391 -21.453 -10.945 1 96.12 80 LYS A O 1
ATOM 631 N N . THR A 1 81 ? 26.781 -21.125 -9.43 1 95.81 81 THR A N 1
ATOM 632 C CA . THR A 1 81 ? 27.688 -21.531 -8.352 1 95.81 81 THR A CA 1
ATOM 633 C C . THR A 1 81 ? 27.203 -22.828 -7.715 1 95.81 81 THR A C 1
ATOM 635 O O . THR A 1 81 ? 27.859 -23.359 -6.812 1 95.81 81 THR A O 1
ATOM 638 N N . ASN A 1 82 ? 26.078 -23.328 -8.023 1 94 82 ASN A N 1
ATOM 639 C CA . ASN A 1 82 ? 25.5 -24.562 -7.473 1 94 82 ASN A CA 1
ATOM 640 C C . ASN A 1 82 ? 24.859 -25.406 -8.562 1 94 82 ASN A C 1
ATOM 642 O O . ASN A 1 82 ? 23.891 -24.984 -9.188 1 94 82 ASN A O 1
ATOM 646 N N . THR A 1 83 ? 25.344 -26.594 -8.703 1 90.56 83 THR A N 1
ATOM 647 C CA . THR A 1 83 ? 24.859 -27.438 -9.789 1 90.56 83 THR A CA 1
ATOM 648 C C . THR A 1 83 ? 23.719 -28.344 -9.305 1 90.56 83 THR A C 1
ATOM 650 O O . THR A 1 83 ? 23.141 -29.094 -10.094 1 90.56 83 THR A O 1
ATOM 653 N N . ASN A 1 84 ? 23.406 -28.312 -7.988 1 96.69 84 ASN A N 1
ATOM 654 C CA . ASN A 1 84 ? 22.266 -29.047 -7.445 1 96.69 84 ASN A CA 1
ATOM 655 C C . ASN A 1 84 ? 20.969 -28.266 -7.594 1 96.69 84 ASN A C 1
ATOM 657 O O . ASN A 1 84 ? 20.688 -27.359 -6.812 1 96.69 84 ASN A O 1
ATOM 661 N N . TRP A 1 85 ? 20.156 -28.719 -8.492 1 97 85 TRP A N 1
ATOM 662 C CA . TRP A 1 85 ? 18.969 -27.953 -8.875 1 97 85 TRP A CA 1
ATOM 663 C C . TRP A 1 85 ? 17.969 -27.891 -7.734 1 97 85 TRP A C 1
ATOM 665 O O . TRP A 1 85 ? 17.219 -26.906 -7.602 1 97 85 TRP A O 1
ATOM 675 N N . ASP A 1 86 ? 17.906 -28.969 -6.922 1 96.62 86 ASP A N 1
ATOM 676 C CA . ASP A 1 86 ? 17.047 -28.938 -5.742 1 96.62 86 ASP A CA 1
ATOM 677 C C . ASP A 1 86 ? 17.422 -27.797 -4.809 1 96.62 86 ASP A C 1
ATOM 679 O O . ASP A 1 86 ? 16.562 -27.047 -4.344 1 96.62 86 ASP A O 1
ATOM 683 N N . GLN A 1 87 ? 18.703 -27.641 -4.578 1 98 87 GLN A N 1
ATOM 684 C CA . GLN A 1 87 ? 19.203 -26.578 -3.711 1 98 87 GLN A CA 1
ATOM 685 C C . GLN A 1 87 ? 19.031 -25.203 -4.359 1 98 87 GLN A C 1
ATOM 687 O O . GLN A 1 87 ? 18.719 -24.234 -3.68 1 98 87 GLN A O 1
ATOM 692 N N . VAL A 1 88 ? 19.234 -25.203 -5.668 1 98.5 88 VAL A N 1
ATOM 693 C CA . VAL A 1 88 ? 19.094 -23.953 -6.414 1 98.5 88 VAL A CA 1
ATOM 694 C C . VAL A 1 88 ? 17.656 -23.422 -6.285 1 98.5 88 VAL A C 1
ATOM 696 O O . VAL A 1 88 ? 17.453 -22.25 -6.008 1 98.5 88 VAL A O 1
ATOM 699 N N . LEU A 1 89 ? 16.719 -24.297 -6.391 1 98.75 89 LEU A N 1
ATOM 700 C CA . LEU A 1 89 ? 15.328 -23.891 -6.312 1 98.75 89 LEU A CA 1
ATOM 701 C C . LEU A 1 89 ? 14.969 -23.453 -4.895 1 98.75 89 LEU A C 1
ATOM 703 O O . LEU A 1 89 ? 14.297 -22.438 -4.703 1 98.75 89 LEU A O 1
ATOM 707 N N . ASN A 1 90 ? 15.406 -24.188 -3.934 1 98.62 90 ASN A N 1
ATOM 708 C CA . ASN A 1 90 ? 15.188 -23.797 -2.547 1 98.62 90 ASN A CA 1
ATOM 709 C C . ASN A 1 90 ? 15.75 -22.406 -2.258 1 98.62 90 ASN A C 1
ATOM 711 O O . ASN A 1 90 ? 15.062 -21.562 -1.675 1 98.62 90 ASN A O 1
ATOM 715 N N . SER A 1 91 ? 16.969 -22.156 -2.699 1 98.75 91 SER A N 1
ATOM 716 C CA . SER A 1 91 ? 17.641 -20.875 -2.471 1 98.75 91 SER A CA 1
ATOM 717 C C . SER A 1 91 ? 16.953 -19.75 -3.225 1 98.75 91 SER A C 1
ATOM 719 O O . SER A 1 91 ? 16.875 -18.625 -2.734 1 98.75 91 SER A O 1
ATOM 721 N N . ALA A 1 92 ? 16.5 -20.078 -4.43 1 98.81 92 ALA A N 1
ATOM 722 C CA . ALA A 1 92 ? 15.789 -19.062 -5.207 1 98.81 92 ALA A CA 1
ATOM 723 C C . ALA A 1 92 ? 14.516 -18.625 -4.492 1 98.81 92 ALA A C 1
ATOM 725 O O . ALA A 1 92 ? 14.219 -17.422 -4.422 1 98.81 92 ALA A O 1
ATOM 726 N N . PHE A 1 93 ? 13.781 -19.594 -3.951 1 98.94 93 PHE A N 1
ATOM 727 C CA . PHE A 1 93 ? 12.57 -19.281 -3.207 1 98.94 93 PHE A CA 1
ATOM 728 C C . PHE A 1 93 ? 12.891 -18.406 -1.999 1 98.94 93 PHE A C 1
ATOM 730 O O . PHE A 1 93 ? 12.211 -17.406 -1.744 1 98.94 93 PHE A O 1
ATOM 737 N N . ASP A 1 94 ? 13.961 -18.719 -1.286 1 98.81 94 ASP A N 1
ATOM 738 C CA . ASP A 1 94 ? 14.391 -17.953 -0.112 1 98.81 94 ASP A CA 1
ATOM 739 C C . ASP A 1 94 ? 14.758 -16.516 -0.487 1 98.81 94 ASP A C 1
ATOM 741 O O . ASP A 1 94 ? 14.344 -15.57 0.186 1 98.81 94 ASP A O 1
ATOM 745 N N . GLN A 1 95 ? 15.5 -16.406 -1.544 1 98.75 95 GLN A N 1
ATOM 746 C CA . GLN A 1 95 ? 15.961 -15.086 -1.963 1 98.75 95 GLN A CA 1
ATOM 747 C C . GLN A 1 95 ? 14.789 -14.211 -2.4 1 98.75 95 GLN A C 1
ATOM 749 O O . GLN A 1 95 ? 14.719 -13.039 -2.031 1 98.75 95 GLN A O 1
ATOM 754 N N . LEU A 1 96 ? 13.953 -14.797 -3.154 1 98.88 96 LEU A N 1
ATOM 755 C CA . LEU A 1 96 ? 12.805 -14.039 -3.641 1 98.88 96 LEU A CA 1
ATOM 756 C C . LEU A 1 96 ? 11.93 -13.586 -2.482 1 98.88 96 LEU A C 1
ATOM 758 O O . LEU A 1 96 ? 11.453 -12.445 -2.467 1 98.88 96 LEU A O 1
ATOM 762 N N . GLU A 1 97 ? 11.719 -14.453 -1.495 1 98.88 97 GLU A N 1
ATOM 763 C CA . GLU A 1 97 ? 10.938 -14.102 -0.313 1 98.88 97 GLU A CA 1
ATOM 764 C C . GLU A 1 97 ? 11.586 -12.945 0.447 1 98.88 97 GLU A C 1
ATOM 766 O O . GLU A 1 97 ? 10.898 -12.008 0.861 1 98.88 97 GLU A O 1
ATOM 771 N N . SER A 1 98 ? 12.844 -13.016 0.633 1 98.81 98 SER A N 1
ATOM 772 C CA . SER A 1 98 ? 13.586 -11.977 1.342 1 98.81 98 SER A CA 1
ATOM 773 C C . SER A 1 98 ? 13.477 -10.633 0.625 1 98.81 98 SER A C 1
ATOM 775 O O . SER A 1 98 ? 13.305 -9.594 1.265 1 98.81 98 SER A O 1
ATOM 777 N N . GLU A 1 99 ? 13.578 -10.703 -0.662 1 98.81 99 GLU A N 1
ATOM 778 C CA . GLU A 1 99 ? 13.461 -9.484 -1.46 1 98.81 99 GLU A CA 1
ATOM 779 C C . GLU A 1 99 ? 12.078 -8.867 -1.317 1 98.81 99 GLU A C 1
ATOM 781 O O . GLU A 1 99 ? 11.945 -7.645 -1.204 1 98.81 99 GLU A O 1
ATOM 786 N N . LEU A 1 100 ? 11.125 -9.68 -1.332 1 98.88 100 LEU A N 1
ATOM 787 C CA . LEU A 1 100 ? 9.75 -9.211 -1.203 1 98.88 100 LEU A CA 1
ATOM 788 C C . LEU A 1 100 ? 9.531 -8.523 0.141 1 98.88 100 LEU A C 1
ATOM 790 O O . LEU A 1 100 ? 8.875 -7.48 0.211 1 98.88 100 LEU A O 1
ATOM 794 N N . ILE A 1 101 ? 10.062 -9.102 1.212 1 98.75 101 ILE A N 1
ATOM 795 C CA . ILE A 1 101 ? 9.969 -8.516 2.543 1 98.75 101 ILE A CA 1
ATOM 796 C C . ILE A 1 101 ? 10.562 -7.109 2.529 1 98.75 101 ILE A C 1
ATOM 798 O O . ILE A 1 101 ? 9.945 -6.164 3.029 1 98.75 101 ILE A O 1
ATOM 802 N N . ASP A 1 102 ? 11.664 -6.992 1.92 1 98.56 102 ASP A N 1
ATOM 803 C CA . ASP A 1 102 ? 12.359 -5.711 1.872 1 98.56 102 ASP A CA 1
ATOM 804 C C . ASP A 1 102 ? 11.555 -4.672 1.095 1 98.56 102 ASP A C 1
ATOM 806 O O . ASP A 1 102 ? 11.531 -3.496 1.459 1 98.56 102 ASP A O 1
ATOM 810 N N . LEU A 1 103 ? 10.938 -5.137 0.097 1 98.56 103 LEU A N 1
ATOM 811 C CA . LEU A 1 103 ? 10.211 -4.23 -0.789 1 98.56 103 LEU A CA 1
ATOM 812 C C . LEU A 1 103 ? 8.961 -3.682 -0.105 1 98.56 103 LEU A C 1
ATOM 814 O O . LEU A 1 103 ? 8.539 -2.557 -0.382 1 98.56 103 LEU A O 1
ATOM 818 N N . VAL A 1 104 ? 8.375 -4.426 0.856 1 98.44 104 VAL A N 1
ATOM 819 C CA . VAL A 1 104 ? 7.078 -4.008 1.377 1 98.44 104 VAL A CA 1
ATOM 820 C C . VAL A 1 104 ? 7.254 -3.377 2.756 1 98.44 104 VAL A C 1
ATOM 822 O O . VAL A 1 104 ? 6.344 -2.713 3.262 1 98.44 104 VAL A O 1
ATOM 825 N N . ARG A 1 105 ? 8.375 -3.561 3.412 1 98.19 105 ARG A N 1
ATOM 826 C CA . ARG A 1 105 ? 8.602 -3.215 4.812 1 98.19 105 ARG A CA 1
ATOM 827 C C . ARG A 1 105 ? 8.328 -1.735 5.059 1 98.19 105 ARG A C 1
ATOM 829 O O . ARG A 1 105 ? 7.621 -1.378 6.004 1 98.19 105 ARG A O 1
ATOM 836 N N . GLY A 1 106 ? 8.867 -0.886 4.207 1 98.19 106 GLY A N 1
ATOM 837 C CA . GLY A 1 106 ? 8.742 0.547 4.41 1 98.19 106 GLY A CA 1
ATOM 838 C C . GLY A 1 106 ? 7.301 1.026 4.375 1 98.19 106 GLY A C 1
ATOM 839 O O . GLY A 1 106 ? 6.867 1.775 5.254 1 98.19 106 GLY A O 1
ATOM 840 N N . SER A 1 107 ? 6.582 0.612 3.357 1 98.12 107 SER A N 1
ATOM 841 C CA . SER A 1 107 ? 5.195 1.045 3.213 1 98.12 107 SER A CA 1
ATOM 842 C C . SER A 1 107 ? 4.328 0.5 4.34 1 98.12 107 SER A C 1
ATOM 844 O O . SER A 1 107 ? 3.402 1.174 4.797 1 98.12 107 SER A O 1
ATOM 846 N N . TYR A 1 108 ? 4.633 -0.729 4.742 1 97 108 TYR A N 1
ATOM 847 C CA . TYR A 1 108 ? 3.875 -1.268 5.867 1 97 108 TYR A CA 1
ATOM 848 C C . TYR A 1 108 ? 4.078 -0.422 7.117 1 97 108 TYR A C 1
ATOM 850 O O . TYR A 1 108 ? 3.123 -0.131 7.84 1 97 108 TYR A O 1
ATOM 858 N N . LYS A 1 109 ? 5.281 -0.066 7.391 1 95.94 109 LYS A N 1
ATOM 859 C CA . LYS A 1 109 ? 5.605 0.757 8.555 1 95.94 109 LYS A CA 1
ATOM 860 C C . LYS A 1 109 ? 4.844 2.08 8.516 1 95.94 109 LYS A C 1
ATOM 862 O O . LYS A 1 109 ? 4.492 2.627 9.562 1 95.94 109 LYS A O 1
ATOM 867 N N . LEU A 1 110 ? 4.531 2.545 7.332 1 96.5 110 LEU A N 1
ATOM 868 C CA . LEU A 1 110 ? 3.814 3.805 7.168 1 96.5 110 LEU A CA 1
ATOM 869 C C . LEU A 1 110 ? 2.324 3.621 7.438 1 96.5 110 LEU A C 1
ATOM 871 O O . LEU A 1 110 ? 1.597 4.602 7.617 1 96.5 110 LEU A O 1
ATOM 875 N N . GLY A 1 111 ? 1.931 2.354 7.395 1 94.75 111 GLY A N 1
ATOM 876 C CA . GLY A 1 111 ? 0.526 2.102 7.676 1 94.75 111 GLY A CA 1
ATOM 877 C C . GLY A 1 111 ? -0.218 1.502 6.496 1 94.75 111 GLY A C 1
ATOM 878 O O . GLY A 1 111 ? -1.435 1.308 6.559 1 94.75 111 GLY A O 1
ATOM 879 N N . PHE A 1 112 ? 0.454 1.227 5.398 1 95.12 112 PHE A N 1
ATOM 880 C CA . PHE A 1 112 ? -0.173 0.543 4.273 1 95.12 112 PHE A CA 1
ATOM 881 C C . PHE A 1 112 ? -0.215 -0.962 4.508 1 95.12 112 PHE A C 1
ATOM 883 O O . PHE A 1 112 ? 0.628 -1.7 3.996 1 95.12 112 PHE A O 1
ATOM 890 N N . SER A 1 113 ? -1.226 -1.39 5.113 1 92.5 113 SER A N 1
ATOM 891 C CA . SER A 1 113 ? -1.266 -2.744 5.656 1 92.5 113 SER A CA 1
ATOM 892 C C . SER A 1 113 ? -1.458 -3.777 4.551 1 92.5 113 SER A C 1
ATOM 894 O O . SER A 1 113 ? -0.987 -4.91 4.664 1 92.5 113 SER A O 1
ATOM 896 N N . SER A 1 114 ? -2.068 -3.473 3.447 1 92.56 114 SER A N 1
ATOM 897 C CA . SER A 1 114 ? -2.434 -4.422 2.402 1 92.56 114 SER A CA 1
ATOM 898 C C . SER A 1 114 ? -1.197 -5.035 1.754 1 92.56 114 SER A C 1
ATOM 900 O O . SER A 1 114 ? -1.252 -6.152 1.23 1 92.56 114 SER A O 1
ATOM 902 N N . VAL A 1 115 ? -0.084 -4.348 1.825 1 96.31 115 VAL A N 1
ATOM 903 C CA . VAL A 1 115 ? 1.109 -4.801 1.117 1 96.31 115 VAL A CA 1
ATOM 904 C C . VAL A 1 115 ? 1.614 -6.105 1.732 1 96.31 115 VAL A C 1
ATOM 906 O O . VAL A 1 115 ? 2.4 -6.824 1.114 1 96.31 115 VAL A O 1
ATOM 909 N N . ALA A 1 116 ? 1.155 -6.387 2.949 1 95.44 116 ALA A N 1
ATOM 910 C CA . ALA A 1 116 ? 1.67 -7.555 3.662 1 95.44 116 ALA A CA 1
ATOM 911 C C . ALA A 1 116 ? 0.699 -8.727 3.568 1 95.44 116 ALA A C 1
ATOM 913 O O . ALA A 1 116 ? 0.97 -9.812 4.094 1 95.44 116 ALA A O 1
ATOM 914 N N . SER A 1 117 ? -0.423 -8.547 2.852 1 95 117 SER A N 1
ATOM 915 C CA . SER A 1 117 ? -1.473 -9.562 2.875 1 95 117 SER A CA 1
ATOM 916 C C . SER A 1 117 ? -1.694 -10.164 1.49 1 95 117 SER A C 1
ATOM 918 O O . SER A 1 117 ? -2.705 -10.82 1.248 1 95 117 SER A O 1
ATOM 920 N N . VAL A 1 118 ? -0.859 -9.852 0.558 1 97.12 118 VAL A N 1
ATOM 921 C CA . VAL A 1 118 ? -0.918 -10.406 -0.789 1 97.12 118 VAL A CA 1
ATOM 922 C C . VAL A 1 118 ? 0.09 -11.547 -0.921 1 97.12 118 VAL A C 1
ATOM 924 O O . VAL A 1 118 ? 1.199 -11.469 -0.389 1 97.12 118 VAL A O 1
ATOM 927 N N . GLY A 1 119 ? -0.293 -12.57 -1.597 1 98.5 119 GLY A N 1
ATOM 928 C CA . GLY A 1 119 ? 0.605 -13.703 -1.76 1 98.5 119 GLY A CA 1
ATOM 929 C C . GLY A 1 119 ? 0.466 -14.383 -3.107 1 98.5 119 GLY A C 1
ATOM 930 O O . GLY A 1 119 ? -0.26 -13.906 -3.98 1 98.5 119 GLY A O 1
ATOM 931 N N . SER A 1 120 ? 1.267 -15.461 -3.221 1 98.88 120 SER A N 1
ATOM 932 C CA . SER A 1 120 ? 1.214 -16.266 -4.434 1 98.88 120 SER A CA 1
ATOM 933 C C . SER A 1 120 ? 1.729 -17.688 -4.18 1 98.88 120 SER A C 1
ATOM 935 O O . SER A 1 120 ? 2.773 -17.859 -3.553 1 98.88 120 SER A O 1
ATOM 937 N N . CYS A 1 121 ? 0.962 -18.625 -4.66 1 98.81 121 CYS A N 1
ATOM 938 C CA . CYS A 1 121 ? 1.519 -19.953 -4.82 1 98.81 121 CYS A CA 1
ATOM 939 C C . CYS A 1 121 ? 2.51 -20 -5.977 1 98.81 121 CYS A C 1
ATOM 941 O O . CYS A 1 121 ? 2.5 -19.125 -6.84 1 98.81 121 CYS A O 1
ATOM 943 N N . ALA A 1 122 ? 3.406 -21 -5.906 1 98.88 122 ALA A N 1
ATOM 944 C CA . ALA A 1 122 ? 4.418 -21.125 -6.953 1 98.88 122 ALA A CA 1
ATOM 945 C C . ALA A 1 122 ? 4.746 -22.578 -7.234 1 98.88 122 ALA A C 1
ATOM 947 O O . ALA A 1 122 ? 5.027 -23.344 -6.312 1 98.88 122 ALA A O 1
ATOM 948 N N . THR A 1 123 ? 4.629 -22.984 -8.43 1 98.88 123 THR A N 1
ATOM 949 C CA . THR A 1 123 ? 5.129 -24.266 -8.922 1 98.88 123 THR A CA 1
ATOM 950 C C . THR A 1 123 ? 6.098 -24.062 -10.086 1 98.88 123 THR A C 1
ATOM 952 O O . THR A 1 123 ? 5.715 -23.516 -11.125 1 98.88 123 THR A O 1
ATOM 955 N N . VAL A 1 124 ? 7.34 -24.453 -9.875 1 98.81 124 VAL A N 1
ATOM 956 C CA . VAL A 1 124 ? 8.414 -24.219 -10.828 1 98.81 124 VAL A CA 1
ATOM 957 C C . VAL A 1 124 ? 9.047 -25.547 -11.227 1 98.81 124 VAL A C 1
ATOM 959 O O . VAL A 1 124 ? 9.406 -26.359 -10.367 1 98.81 124 VAL A O 1
ATOM 962 N N . ALA A 1 125 ? 9.18 -25.781 -12.516 1 98.62 125 ALA A N 1
ATOM 963 C CA . ALA A 1 125 ? 9.797 -27 -13.023 1 98.62 125 ALA A CA 1
ATOM 964 C C . ALA A 1 125 ? 11.031 -26.672 -13.875 1 98.62 125 ALA A C 1
ATOM 966 O O . ALA A 1 125 ? 11.008 -25.734 -14.672 1 98.62 125 ALA A O 1
ATOM 967 N N . LEU A 1 126 ? 12.062 -27.375 -13.594 1 98.19 126 LEU A N 1
ATOM 968 C CA . LEU A 1 126 ? 13.242 -27.438 -14.453 1 98.19 126 LEU A CA 1
ATOM 969 C C . LEU A 1 126 ? 13.352 -28.781 -15.148 1 98.19 126 LEU A C 1
ATOM 971 O O . LEU A 1 126 ? 13.469 -29.812 -14.484 1 98.19 126 LEU A O 1
ATOM 975 N N . ILE A 1 127 ? 13.234 -28.719 -16.469 1 97.25 127 ILE A N 1
ATOM 976 C CA . ILE A 1 127 ? 13.281 -29.953 -17.25 1 97.25 127 ILE A CA 1
ATOM 977 C C . ILE A 1 127 ? 14.641 -30.078 -17.938 1 97.25 127 ILE A C 1
ATOM 979 O O . ILE A 1 127 ? 14.992 -29.25 -18.781 1 97.25 127 ILE A O 1
ATOM 983 N N . LEU A 1 128 ? 15.328 -31.047 -17.516 1 95.25 128 LEU A N 1
ATOM 984 C CA . LEU A 1 128 ? 16.625 -31.375 -18.109 1 95.25 128 LEU A CA 1
ATOM 985 C C . LEU A 1 128 ? 16.5 -32.5 -19.109 1 95.25 128 LEU A C 1
ATOM 987 O O . LEU A 1 128 ? 15.391 -32.812 -19.562 1 95.25 128 LEU A O 1
ATOM 991 N N . ASP A 1 129 ? 17.609 -33.094 -19.562 1 92.56 129 ASP A N 1
ATOM 992 C CA . ASP A 1 129 ? 17.594 -34.125 -20.578 1 92.56 129 ASP A CA 1
ATOM 993 C C . ASP A 1 129 ? 17.047 -35.438 -20.031 1 92.56 129 ASP A C 1
ATOM 995 O O . ASP A 1 129 ? 16.188 -36.062 -20.641 1 92.56 129 ASP A O 1
ATOM 999 N N . LYS A 1 130 ? 17.422 -35.781 -18.828 1 94.75 130 LYS A N 1
ATOM 1000 C CA . LYS A 1 130 ? 17.109 -37.125 -18.328 1 94.75 130 LYS A CA 1
ATOM 1001 C C . LYS A 1 130 ? 16.172 -37.031 -17.125 1 94.75 130 LYS A C 1
ATOM 1003 O O . LYS A 1 130 ? 15.648 -38.062 -1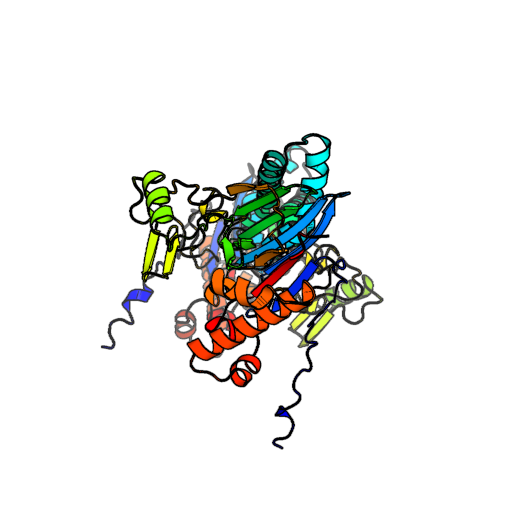6.688 1 94.75 130 LYS A O 1
ATOM 1008 N N . TYR A 1 131 ? 16.016 -35.906 -16.578 1 96.5 131 TYR A N 1
ATOM 1009 C CA . TYR A 1 131 ? 15.188 -35.781 -15.391 1 96.5 131 TYR A CA 1
ATOM 1010 C C . TYR A 1 131 ? 14.602 -34.375 -15.281 1 96.5 131 TYR A C 1
ATOM 1012 O O . TYR A 1 131 ? 14.945 -33.5 -16.078 1 96.5 131 TYR A O 1
ATOM 1020 N N . PHE A 1 132 ? 13.672 -34.188 -14.406 1 97.5 132 PHE A N 1
ATOM 1021 C CA . PHE A 1 132 ? 13.141 -32.875 -14.109 1 97.5 132 PHE A CA 1
ATOM 1022 C C . PHE A 1 132 ? 13.023 -32.656 -12.602 1 97.5 132 PHE A C 1
ATOM 1024 O O . PHE A 1 132 ? 13.031 -33.625 -11.836 1 97.5 132 PHE A O 1
ATOM 1031 N N . VAL A 1 133 ? 13.062 -31.453 -12.188 1 98.38 133 VAL A N 1
ATOM 1032 C CA . VAL A 1 133 ? 12.914 -31.016 -10.805 1 98.38 133 VAL A CA 1
ATOM 1033 C C . VAL A 1 133 ? 11.711 -30.078 -10.68 1 98.38 133 VAL A C 1
ATOM 1035 O O . VAL A 1 133 ? 11.531 -29.188 -11.508 1 98.38 133 VAL A O 1
ATOM 1038 N N . VAL A 1 134 ? 10.852 -30.375 -9.703 1 98.69 134 VAL A N 1
ATOM 1039 C CA . VAL A 1 134 ? 9.688 -29.531 -9.477 1 98.69 134 VAL A CA 1
ATOM 1040 C C . VAL A 1 134 ? 9.703 -28.984 -8.047 1 98.69 134 VAL A C 1
ATOM 1042 O O . VAL A 1 134 ? 9.852 -29.75 -7.094 1 98.69 134 VAL A O 1
ATOM 1045 N N . ALA A 1 135 ? 9.672 -27.688 -7.926 1 98.81 135 ALA A N 1
ATOM 1046 C CA . ALA A 1 135 ? 9.492 -27.031 -6.641 1 98.81 135 ALA A CA 1
ATOM 1047 C C . ALA A 1 135 ? 8.086 -26.438 -6.516 1 98.81 135 ALA A C 1
ATOM 1049 O O . ALA A 1 135 ? 7.645 -25.688 -7.387 1 98.81 135 ALA A O 1
ATOM 1050 N N . ASN A 1 136 ? 7.395 -26.797 -5.43 1 98.5 136 ASN A N 1
ATOM 1051 C CA . ASN A 1 136 ? 6.027 -26.312 -5.293 1 98.5 136 ASN A CA 1
ATOM 1052 C C . ASN A 1 136 ? 5.77 -25.75 -3.896 1 98.5 136 ASN A C 1
ATOM 1054 O O . ASN A 1 136 ? 6.172 -26.359 -2.9 1 98.5 136 ASN A O 1
ATOM 1058 N N . ALA A 1 137 ? 5.23 -24.578 -3.803 1 98.75 137 ALA A N 1
ATOM 1059 C CA . ALA A 1 137 ? 4.691 -23.953 -2.602 1 98.75 137 ALA A CA 1
ATOM 1060 C C . ALA A 1 137 ? 3.248 -23.5 -2.818 1 98.75 137 ALA A C 1
ATOM 1062 O O . ALA A 1 137 ? 2.996 -22.516 -3.514 1 98.75 137 ALA A O 1
ATOM 1063 N N . GLY A 1 138 ? 2.357 -24.203 -2.24 1 98.56 138 GLY A N 1
ATOM 1064 C CA . GLY A 1 138 ? 0.951 -23.875 -2.404 1 98.56 138 GLY A CA 1
ATOM 1065 C C . GLY A 1 138 ? 0.152 -24.984 -3.064 1 98.56 138 GLY A C 1
ATOM 1066 O O . GLY A 1 138 ? 0.482 -26.156 -2.922 1 98.56 138 GLY A O 1
ATOM 1067 N N . ASP A 1 139 ? -0.944 -24.547 -3.725 1 97.06 139 ASP A N 1
ATOM 1068 C CA . ASP A 1 139 ? -1.872 -25.578 -4.176 1 97.06 139 ASP A CA 1
ATOM 1069 C C . ASP A 1 139 ? -1.929 -25.641 -5.699 1 97.06 139 ASP A C 1
ATOM 1071 O O . ASP A 1 139 ? -2.854 -26.219 -6.27 1 97.06 139 ASP A O 1
ATOM 1075 N N . CYS A 1 140 ? -1 -24.984 -6.363 1 98.19 140 CYS A N 1
ATOM 1076 C CA . CYS A 1 140 ? -0.765 -25.359 -7.758 1 98.19 140 CYS A CA 1
ATOM 1077 C C . CYS A 1 140 ? -0.199 -26.766 -7.859 1 98.19 140 CYS A C 1
ATOM 1079 O O . CYS A 1 140 ? 0.292 -27.312 -6.875 1 98.19 140 CYS A O 1
ATOM 1081 N N . GLN A 1 141 ? -0.327 -27.297 -9.094 1 98.19 141 GLN A N 1
ATOM 1082 C CA . GLN A 1 141 ? 0.179 -28.672 -9.211 1 98.19 141 GLN A CA 1
ATOM 1083 C C . GLN A 1 141 ? 0.955 -28.844 -10.516 1 98.19 141 GLN A C 1
ATOM 1085 O O . GLN A 1 141 ? 0.751 -28.109 -11.477 1 98.19 141 GLN A O 1
ATOM 1090 N N . ALA A 1 142 ? 1.852 -29.781 -10.438 1 98.75 142 ALA A N 1
ATOM 1091 C CA . ALA A 1 142 ? 2.492 -30.359 -11.617 1 98.75 142 ALA A CA 1
ATOM 1092 C C . ALA A 1 142 ? 2.119 -31.828 -11.781 1 98.75 142 ALA A C 1
ATOM 1094 O O . ALA A 1 142 ? 2.318 -32.625 -10.867 1 98.75 142 ALA A O 1
ATOM 1095 N N . VAL A 1 143 ? 1.604 -32.156 -12.945 1 98.81 143 VAL A N 1
ATOM 1096 C CA . VAL A 1 143 ? 1.125 -33.5 -13.18 1 98.81 143 VAL A CA 1
ATOM 1097 C C . VAL A 1 143 ? 1.856 -34.125 -14.375 1 98.81 143 VAL A C 1
ATOM 1099 O O . VAL A 1 143 ? 1.845 -33.562 -15.469 1 98.81 143 VAL A O 1
ATOM 1102 N N . LEU A 1 144 ? 2.441 -35.281 -14.117 1 98.38 144 LEU A N 1
ATOM 1103 C CA . LEU A 1 144 ? 3.117 -36.031 -15.164 1 98.38 144 LEU A CA 1
ATOM 1104 C C . LEU A 1 144 ? 2.127 -36.906 -15.93 1 98.38 144 LEU A C 1
ATOM 1106 O O . LEU A 1 144 ? 1.362 -37.656 -15.32 1 98.38 144 LEU A O 1
ATOM 1110 N N . VAL A 1 145 ? 2.094 -36.75 -17.219 1 98.31 145 VAL A N 1
ATOM 1111 C CA . VAL A 1 145 ? 1.296 -37.594 -18.094 1 98.31 145 VAL A CA 1
ATOM 1112 C C . VAL A 1 145 ? 2.172 -38.719 -18.672 1 98.31 145 VAL A C 1
ATOM 1114 O O . VAL A 1 145 ? 3.098 -38.438 -19.438 1 98.31 145 VAL A O 1
ATOM 1117 N N . THR A 1 146 ? 1.841 -39.938 -18.312 1 96.94 146 THR A N 1
ATOM 1118 C CA . THR A 1 146 ? 2.68 -41.031 -18.734 1 96.94 146 THR A CA 1
ATOM 1119 C C . THR A 1 146 ? 1.822 -42.219 -19.188 1 96.94 146 THR A C 1
ATOM 1121 O O . THR A 1 146 ? 0.63 -42.281 -18.875 1 96.94 146 THR A O 1
ATOM 1124 N N . ASN A 1 147 ? 2.387 -43 -20.047 1 95.81 147 ASN A N 1
ATOM 1125 C CA . ASN A 1 147 ? 1.816 -44.281 -20.453 1 95.81 147 ASN A CA 1
ATOM 1126 C C . ASN A 1 147 ? 2.639 -45.438 -19.922 1 95.81 147 ASN A C 1
ATOM 1128 O O . ASN A 1 147 ? 3.771 -45.656 -20.359 1 95.81 147 ASN A O 1
ATOM 1132 N N . LYS A 1 148 ? 2.041 -46.125 -19 1 92.81 148 LYS A N 1
ATOM 1133 C CA . LYS A 1 148 ? 2.682 -47.312 -18.453 1 92.81 148 LYS A CA 1
ATOM 1134 C C . LYS A 1 148 ? 2.008 -48.562 -18.969 1 92.81 148 LYS A C 1
ATOM 1136 O O . LYS A 1 148 ? 0.927 -48.938 -18.5 1 92.81 148 LYS A O 1
ATOM 1141 N N . ASN A 1 149 ? 2.691 -49.281 -19.859 1 92.25 149 ASN A N 1
ATOM 1142 C CA . ASN A 1 149 ? 2.201 -50.531 -20.438 1 92.25 149 ASN A CA 1
ATOM 1143 C C . ASN A 1 149 ? 0.793 -50.375 -21 1 92.25 149 ASN A C 1
ATOM 1145 O O . ASN A 1 149 ? -0.099 -51.156 -20.688 1 92.25 149 ASN A O 1
ATOM 1149 N N . GLY A 1 150 ? 0.514 -49.281 -21.641 1 91.56 150 GLY A N 1
ATOM 1150 C CA . GLY A 1 150 ? -0.763 -49.062 -22.297 1 91.56 150 GLY A CA 1
ATOM 1151 C C . GLY A 1 150 ? -1.759 -48.312 -21.422 1 91.56 150 GLY A C 1
ATOM 1152 O O . GLY A 1 150 ? -2.842 -47.938 -21.875 1 91.56 150 GLY A O 1
ATOM 1153 N N . ASP A 1 151 ? -1.364 -48.031 -20.219 1 95.88 151 ASP A N 1
ATOM 1154 C CA . ASP A 1 151 ? -2.238 -47.344 -19.281 1 95.88 151 ASP A CA 1
ATOM 1155 C C . ASP A 1 151 ? -1.815 -45.875 -19.125 1 95.88 151 ASP A C 1
ATOM 1157 O O . ASP A 1 151 ? -0.719 -45.594 -18.641 1 95.88 151 ASP A O 1
ATOM 1161 N N . ILE A 1 152 ? -2.764 -45 -19.531 1 97 152 ILE A N 1
ATOM 1162 C CA . ILE A 1 152 ? -2.498 -43.594 -19.406 1 97 152 ILE A CA 1
ATOM 1163 C C . ILE A 1 152 ? -2.717 -43.156 -17.953 1 97 152 ILE A C 1
ATOM 1165 O O . ILE A 1 152 ? -3.758 -43.438 -17.359 1 97 152 ILE A O 1
ATOM 1169 N N . GLN A 1 153 ? -1.699 -42.5 -17.391 1 97.69 153 GLN A N 1
ATOM 1170 C CA . GLN A 1 153 ? -1.783 -42.094 -15.992 1 97.69 153 GLN A CA 1
ATOM 1171 C C . GLN A 1 153 ? -1.385 -40.625 -15.828 1 97.69 153 GLN A C 1
ATOM 1173 O O . GLN A 1 153 ? -0.474 -40.125 -16.5 1 97.69 153 GLN A O 1
ATOM 1178 N N . GLY A 1 154 ? -2.123 -39.969 -15.016 1 98 154 GLY A N 1
ATOM 1179 C CA . GLY A 1 154 ? -1.726 -38.656 -14.492 1 98 154 GLY A CA 1
ATOM 1180 C C . GLY A 1 154 ? -1.189 -38.719 -13.078 1 98 154 GLY A C 1
ATOM 1181 O O . GLY A 1 154 ? -1.917 -39.094 -12.148 1 98 154 GLY A O 1
ATOM 1182 N N . ILE A 1 155 ? 0.083 -38.406 -12.914 1 97.69 155 ILE A N 1
ATOM 1183 C CA . ILE A 1 155 ? 0.727 -38.531 -11.609 1 97.69 155 ILE A CA 1
ATOM 1184 C C . ILE A 1 155 ? 1.059 -37.125 -11.07 1 97.69 155 ILE A C 1
ATOM 1186 O O . ILE A 1 155 ? 1.849 -36.406 -11.672 1 97.69 155 ILE A O 1
ATOM 1190 N N . ASN A 1 156 ? 0.421 -36.781 -9.969 1 97.81 156 ASN A N 1
ATOM 1191 C CA . ASN A 1 156 ? 0.781 -35.531 -9.32 1 97.81 156 ASN A CA 1
ATOM 1192 C C . ASN A 1 156 ? 2.17 -35.594 -8.688 1 97.81 156 ASN A C 1
ATOM 1194 O O . ASN A 1 156 ? 2.422 -36.438 -7.82 1 97.81 156 ASN A O 1
ATOM 1198 N N . ILE A 1 157 ? 3.068 -34.688 -9.086 1 95.81 157 ILE A N 1
ATOM 1199 C CA . ILE A 1 157 ? 4.461 -34.688 -8.656 1 95.81 157 ILE A CA 1
ATOM 1200 C C . ILE A 1 157 ? 4.609 -33.812 -7.402 1 95.81 157 ILE A C 1
ATOM 1202 O O . ILE A 1 157 ? 5.594 -33.938 -6.672 1 95.81 157 ILE A O 1
ATOM 1206 N N . CYS A 1 158 ? 3.648 -33.094 -7.047 1 94.75 158 CYS A N 1
ATOM 1207 C CA . CYS A 1 158 ? 3.732 -32.094 -5.988 1 94.75 158 CYS A CA 1
ATOM 1208 C C . CYS A 1 158 ? 3.068 -32.594 -4.711 1 94.75 158 CYS A C 1
ATOM 1210 O O . CYS A 1 158 ? 2.291 -33.531 -4.742 1 94.75 158 CYS A O 1
ATOM 1212 N N . GLN A 1 159 ? 3.498 -3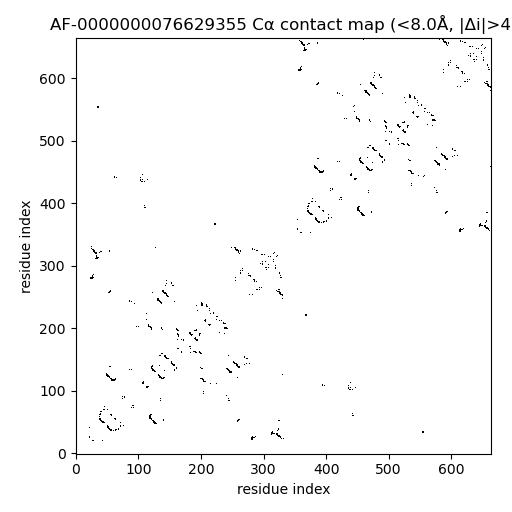2 -3.646 1 94.38 159 GLN A N 1
ATOM 1213 C CA . GLN A 1 159 ? 2.678 -32.031 -2.439 1 94.38 159 GLN A CA 1
ATOM 1214 C C . GLN A 1 159 ? 1.706 -30.859 -2.422 1 94.38 159 GLN A C 1
ATOM 1216 O O . GLN A 1 159 ? 2.104 -29.703 -2.658 1 94.38 159 GLN A O 1
ATOM 1221 N N . ILE A 1 160 ? 0.463 -31.172 -2.195 1 96 160 ILE A N 1
ATOM 1222 C CA . ILE A 1 160 ? -0.53 -30.109 -2.143 1 96 160 ILE A CA 1
ATOM 1223 C C . ILE A 1 160 ? -0.518 -29.453 -0.761 1 96 160 ILE A C 1
ATOM 1225 O O . ILE A 1 160 ? -0.702 -30.125 0.252 1 96 160 ILE A O 1
ATOM 1229 N N . HIS A 1 161 ? -0.287 -28.188 -0.692 1 98.12 161 HIS A N 1
ATOM 1230 C CA . HIS A 1 161 ? -0.225 -27.453 0.56 1 98.12 161 HIS A CA 1
ATOM 1231 C C . HIS A 1 161 ? -1.509 -26.656 0.797 1 98.12 161 HIS A C 1
ATOM 1233 O O . HIS A 1 161 ? -1.552 -25.453 0.564 1 98.12 161 HIS A O 1
ATOM 1239 N N . SER A 1 162 ? -2.492 -27.297 1.288 1 97.44 162 SER A N 1
ATOM 1240 C CA . SER A 1 162 ? -3.787 -26.688 1.548 1 97.44 162 SER A CA 1
ATOM 1241 C C . SER A 1 162 ? -4.328 -27.094 2.914 1 97.44 162 SER A C 1
ATOM 1243 O O . SER A 1 162 ? -4.293 -28.266 3.281 1 97.44 162 SER A O 1
ATOM 1245 N N . SER A 1 163 ? -4.871 -26.172 3.598 1 97.5 163 SER A N 1
ATOM 1246 C CA . SER A 1 163 ? -5.441 -26.422 4.918 1 97.5 163 SER A CA 1
ATOM 1247 C C . SER A 1 163 ? -6.723 -27.234 4.82 1 97.5 163 SER A C 1
ATOM 1249 O O . SER A 1 163 ? -7.262 -27.688 5.836 1 97.5 163 SER A O 1
ATOM 1251 N N . ASN A 1 164 ? -7.188 -27.484 3.615 1 96.12 164 ASN A N 1
ATOM 1252 C CA . ASN A 1 164 ? -8.32 -28.375 3.43 1 96.12 164 ASN A CA 1
ATOM 1253 C C . ASN A 1 164 ? -7.93 -29.828 3.654 1 96.12 164 ASN A C 1
ATOM 1255 O O . ASN A 1 164 ? -8.789 -30.688 3.854 1 96.12 164 ASN A O 1
ATOM 1259 N N . LEU A 1 165 ? -6.672 -30.125 3.549 1 96.38 165 LEU A N 1
ATOM 1260 C CA . LEU A 1 165 ? -6.191 -31.5 3.689 1 96.38 165 LEU A CA 1
ATOM 1261 C C . LEU A 1 165 ? -5.887 -31.812 5.148 1 96.38 165 LEU A C 1
ATOM 1263 O O . LEU A 1 165 ? -5.227 -31.031 5.836 1 96.38 165 LEU A O 1
ATOM 1267 N N . LYS A 1 166 ? -6.262 -32.969 5.57 1 96.19 166 LYS A N 1
ATOM 1268 C CA . LYS A 1 166 ? -6.07 -33.406 6.957 1 96.19 166 LYS A CA 1
ATOM 1269 C C . LYS A 1 166 ? -4.59 -33.469 7.312 1 96.19 166 LYS A C 1
ATOM 1271 O O . LYS A 1 166 ? -4.195 -33.094 8.422 1 96.19 166 LYS A O 1
ATOM 1276 N N . VAL A 1 167 ? -3.793 -33.875 6.402 1 96.44 167 VAL A N 1
ATOM 1277 C CA . VAL A 1 167 ? -2.365 -34.031 6.66 1 96.44 167 VAL A CA 1
ATOM 1278 C C . VAL A 1 167 ? -1.747 -32.656 6.941 1 96.44 167 VAL A C 1
ATOM 1280 O O . VAL A 1 167 ? -0.889 -32.531 7.82 1 96.44 167 VAL A O 1
ATOM 1283 N N . GLU A 1 168 ? -2.135 -31.672 6.234 1 97.12 168 GLU A N 1
ATOM 1284 C CA . GLU A 1 168 ? -1.635 -30.312 6.449 1 97.12 168 GLU A CA 1
ATOM 1285 C C . GLU A 1 168 ? -2.156 -29.734 7.758 1 97.12 168 GLU A C 1
ATOM 1287 O O . GLU A 1 168 ? -1.432 -29.031 8.461 1 97.12 168 GLU A O 1
ATOM 1292 N N . GLN A 1 169 ? -3.402 -30.016 8.086 1 96.88 169 GLN A N 1
ATOM 1293 C CA . GLN A 1 169 ? -3.969 -29.578 9.352 1 96.88 169 GLN A CA 1
ATOM 1294 C C . GLN A 1 169 ? -3.189 -30.156 10.531 1 96.88 169 GLN A C 1
ATOM 1296 O O . GLN A 1 169 ? -2.877 -29.438 11.484 1 96.88 169 GLN A O 1
ATOM 1301 N N . GLN A 1 170 ? -2.906 -31.391 10.398 1 97.19 170 GLN A N 1
ATOM 1302 C CA . GLN A 1 170 ? -2.172 -32.062 11.461 1 97.19 170 GLN A CA 1
ATOM 1303 C C . GLN A 1 170 ? -0.763 -31.5 11.602 1 97.19 170 GLN A C 1
ATOM 1305 O O . GLN A 1 170 ? -0.275 -31.312 12.719 1 97.19 170 GLN A O 1
ATOM 1310 N N . LYS A 1 171 ? -0.156 -31.25 10.516 1 96.88 171 LYS A N 1
ATOM 1311 C CA . LYS A 1 171 ? 1.175 -30.656 10.539 1 96.88 171 LYS A CA 1
ATOM 1312 C C . LYS A 1 171 ? 1.156 -29.297 11.242 1 96.88 171 LYS A C 1
ATOM 1314 O O . LYS A 1 171 ? 2.004 -29.031 12.094 1 96.88 171 LYS A O 1
ATOM 1319 N N . LEU A 1 172 ? 0.222 -28.469 10.906 1 97.25 172 LEU A N 1
ATOM 1320 C CA . LEU A 1 172 ? 0.081 -27.141 11.516 1 97.25 172 LEU A CA 1
ATOM 1321 C C . LEU A 1 172 ? -0.17 -27.266 13.016 1 97.25 172 LEU A C 1
ATOM 1323 O O . LEU A 1 172 ? 0.418 -26.516 13.805 1 97.25 172 LEU A O 1
ATOM 1327 N N . ALA A 1 173 ? -0.999 -28.156 13.391 1 96.44 173 ALA A N 1
ATOM 1328 C CA . ALA A 1 173 ? -1.311 -28.375 14.805 1 96.44 173 ALA A CA 1
ATOM 1329 C C . ALA A 1 173 ? -0.065 -28.781 15.586 1 96.44 173 ALA A C 1
ATOM 1331 O O . ALA A 1 173 ? 0.125 -28.359 16.734 1 96.44 173 ALA A O 1
ATOM 1332 N N . LYS A 1 174 ? 0.714 -29.594 15 1 97.06 174 LYS A N 1
ATOM 1333 C CA . LYS A 1 174 ? 1.943 -30.047 15.648 1 97.06 174 LYS A CA 1
ATOM 1334 C C . LYS A 1 174 ? 2.938 -28.906 15.805 1 97.06 174 LYS A C 1
ATOM 1336 O O . LYS A 1 174 ? 3.637 -28.812 16.812 1 97.06 174 LYS A O 1
ATOM 1341 N N . GLU A 1 175 ? 2.98 -28.078 14.812 1 96.19 175 GLU A N 1
ATOM 1342 C CA . GLU A 1 175 ? 3.93 -26.969 14.82 1 96.19 175 GLU A CA 1
ATOM 1343 C C . GLU A 1 175 ? 3.467 -25.844 15.75 1 96.19 175 GLU A C 1
ATOM 1345 O O . GLU A 1 175 ? 4.277 -25.031 16.203 1 96.19 175 GLU A O 1
ATOM 1350 N N . HIS A 1 176 ? 2.184 -25.812 15.961 1 95.56 176 HIS A N 1
ATOM 1351 C CA . HIS A 1 176 ? 1.604 -24.781 16.812 1 95.56 176 HIS A CA 1
ATOM 1352 C C . HIS A 1 176 ? 0.686 -25.391 17.875 1 95.56 176 HIS A C 1
ATOM 1354 O O . HIS A 1 176 ? -0.51 -25.094 17.906 1 95.56 176 HIS A O 1
ATOM 1360 N N . PRO A 1 177 ? 1.198 -26.062 18.844 1 92.94 177 PRO A N 1
ATOM 1361 C CA . PRO A 1 177 ? 0.401 -26.859 19.781 1 92.94 177 PRO A CA 1
ATOM 1362 C C . PRO A 1 177 ? -0.452 -25.984 20.703 1 92.94 177 PRO A C 1
ATOM 1364 O O . PRO A 1 177 ? -1.484 -26.453 21.203 1 92.94 177 PRO A O 1
ATOM 1367 N N . ASN A 1 178 ? -0.137 -24.75 20.906 1 91 178 ASN A N 1
ATOM 1368 C CA . ASN A 1 178 ? -0.883 -23.922 21.844 1 91 178 ASN A CA 1
ATOM 1369 C C . ASN A 1 178 ? -1.854 -22.984 21.109 1 91 178 ASN A C 1
ATOM 1371 O O . ASN A 1 178 ? -2.348 -22.031 21.703 1 91 178 ASN A O 1
ATOM 1375 N N . GLU A 1 179 ? -2.066 -23.25 19.828 1 91.81 179 GLU A N 1
ATOM 1376 C CA . GLU A 1 179 ? -2.973 -22.422 19.031 1 91.81 179 GLU A CA 1
ATOM 1377 C C . GLU A 1 179 ? -4.188 -23.219 18.562 1 91.81 179 GLU A C 1
ATOM 1379 O O . GLU A 1 179 ? -4.176 -23.797 17.484 1 91.81 179 GLU A O 1
ATOM 1384 N N . ASP A 1 180 ? -5.266 -23.094 19.266 1 90.06 180 ASP A N 1
ATOM 1385 C CA . ASP A 1 180 ? -6.477 -23.859 18.984 1 90.06 180 ASP A CA 1
ATOM 1386 C C . ASP A 1 180 ? -7.129 -23.391 17.688 1 90.06 180 ASP A C 1
ATOM 1388 O O . ASP A 1 180 ? -7.895 -24.125 17.062 1 90.06 180 ASP A O 1
ATOM 1392 N N . ASP A 1 181 ? -6.762 -22.203 17.312 1 93.38 181 ASP A N 1
ATOM 1393 C CA . ASP A 1 181 ? -7.422 -21.625 16.141 1 93.38 181 ASP A CA 1
ATOM 1394 C C . ASP A 1 181 ? -6.484 -21.609 14.938 1 93.38 181 ASP A C 1
ATOM 1396 O O . ASP A 1 181 ? -6.645 -20.797 14.031 1 93.38 181 ASP A O 1
ATOM 1400 N N . ILE A 1 182 ? -5.496 -22.5 14.938 1 96.31 182 ILE A N 1
ATOM 1401 C CA . ILE A 1 182 ? -4.488 -22.5 13.883 1 96.31 182 ILE A CA 1
ATOM 1402 C C . ILE A 1 182 ? -5.16 -22.734 12.531 1 96.31 182 ILE A C 1
ATOM 1404 O O . ILE A 1 182 ? -4.766 -22.141 11.531 1 96.31 182 ILE A O 1
ATOM 1408 N N . VAL A 1 183 ? -6.121 -23.625 12.484 1 96.94 183 VAL A N 1
ATOM 1409 C CA . VAL A 1 183 ? -6.957 -23.828 11.305 1 96.94 183 VAL A CA 1
ATOM 1410 C C . VAL A 1 183 ? -8.422 -23.609 11.664 1 96.94 183 VAL A C 1
ATOM 1412 O O . VAL A 1 183 ? -8.914 -24.156 12.656 1 96.94 183 VAL A O 1
ATOM 1415 N N . ARG A 1 184 ? -9.031 -22.75 10.953 1 95.62 184 ARG A N 1
ATOM 1416 C CA . ARG A 1 184 ? -10.461 -22.5 11.094 1 95.62 184 ARG A CA 1
ATOM 1417 C C . ARG A 1 184 ? -11.211 -22.953 9.844 1 95.62 184 ARG A C 1
ATOM 1419 O O . ARG A 1 184 ? -10.883 -22.531 8.727 1 95.62 184 ARG A O 1
ATOM 1426 N N . CYS A 1 185 ? -12.266 -23.781 10.047 1 95 185 CYS A N 1
ATOM 1427 C CA . CYS A 1 185 ? -13 -24.328 8.906 1 95 185 CYS A CA 1
ATOM 1428 C C . CYS A 1 185 ? -14.453 -23.875 8.93 1 95 185 CYS A C 1
ATOM 1430 O O . CYS A 1 185 ? -15.117 -23.953 9.969 1 95 185 CYS A O 1
ATOM 1432 N N . ARG A 1 186 ? -14.852 -23.359 7.844 1 91.69 186 ARG A N 1
ATOM 1433 C CA . ARG A 1 186 ? -16.266 -23.094 7.664 1 91.69 186 ARG A CA 1
ATOM 1434 C C . ARG A 1 186 ? -17 -24.312 7.121 1 91.69 186 ARG A C 1
ATOM 1436 O O . ARG A 1 186 ? -18.188 -24.5 7.363 1 91.69 186 ARG A O 1
ATOM 1443 N N . SER A 1 187 ? -16.344 -25.078 6.355 1 91.62 187 SER A N 1
ATOM 1444 C CA . SER A 1 187 ? -16.75 -26.359 5.785 1 91.62 187 SER A CA 1
ATOM 1445 C C . SER A 1 187 ? -15.547 -27.266 5.523 1 91.62 187 SER A C 1
ATOM 1447 O O . SER A 1 187 ? -14.406 -26.859 5.773 1 91.62 187 SER A O 1
ATOM 1449 N N . ALA A 1 188 ? -15.844 -28.359 5.031 1 86.69 188 ALA A N 1
ATOM 1450 C CA . ALA A 1 188 ? -14.766 -29.312 4.758 1 86.69 188 ALA A CA 1
ATOM 1451 C C . ALA A 1 188 ? -13.859 -28.812 3.639 1 86.69 188 ALA A C 1
ATOM 1453 O O . ALA A 1 188 ? -12.688 -29.172 3.576 1 86.69 188 ALA A O 1
ATOM 1454 N N . LYS A 1 189 ? -14.375 -27.922 2.857 1 89.06 189 LYS A N 1
ATOM 1455 C CA . LYS A 1 189 ? -13.609 -27.453 1.712 1 89.06 189 LYS A CA 1
ATOM 1456 C C . LYS A 1 189 ? -13.227 -25.984 1.878 1 89.06 189 LYS A C 1
ATOM 1458 O O . LYS A 1 189 ? -12.844 -25.328 0.91 1 89.06 189 LYS A O 1
ATOM 1463 N N . ALA A 1 190 ? -13.422 -25.578 3.088 1 93.62 190 ALA A N 1
ATOM 1464 C CA . ALA A 1 190 ? -13.141 -24.172 3.383 1 93.62 190 ALA A CA 1
ATOM 1465 C C . ALA A 1 190 ? -12.445 -24.016 4.734 1 93.62 190 ALA A C 1
ATOM 1467 O O . ALA A 1 190 ? -13.047 -23.531 5.695 1 93.62 190 ALA A O 1
ATOM 1468 N N . CYS A 1 191 ? -11.258 -24.484 4.727 1 97 191 CYS A N 1
ATOM 1469 C CA . CYS A 1 191 ? -10.414 -24.375 5.906 1 97 191 CYS A CA 1
ATOM 1470 C C . CYS A 1 191 ? -9.273 -23.391 5.668 1 97 191 CYS A C 1
ATOM 1472 O O . CYS A 1 191 ? -8.695 -23.344 4.582 1 97 191 CYS A O 1
ATOM 1474 N N . TYR A 1 192 ? -9.039 -22.625 6.699 1 96.88 192 TYR A N 1
ATOM 1475 C CA . TYR A 1 192 ? -8.094 -21.516 6.531 1 96.88 192 TYR A CA 1
ATOM 1476 C C . TYR A 1 192 ? -7.117 -21.453 7.699 1 96.88 192 TYR A C 1
ATOM 1478 O O . TYR A 1 192 ? -7.516 -21.578 8.859 1 96.88 192 TYR A O 1
ATOM 1486 N N . VAL A 1 193 ? -5.848 -21.219 7.363 1 97.12 193 VAL A N 1
ATOM 1487 C CA . VAL A 1 193 ? -4.836 -20.984 8.383 1 97.12 193 VAL A CA 1
ATOM 1488 C C . VAL A 1 193 ? -5.145 -19.703 9.141 1 97.12 193 VAL A C 1
ATOM 1490 O O . VAL A 1 193 ? -5.191 -18.625 8.547 1 97.12 193 VAL A O 1
ATOM 1493 N N . LYS A 1 194 ? -5.402 -19.781 10.43 1 94.69 194 LYS A N 1
ATOM 1494 C CA . LYS A 1 194 ? -5.777 -18.672 11.289 1 94.69 194 LYS A CA 1
ATOM 1495 C C . LYS A 1 194 ? -7 -17.938 10.742 1 94.69 194 LYS A C 1
ATOM 1497 O O . LYS A 1 194 ? -7.195 -16.75 11.016 1 94.69 194 LYS A O 1
ATOM 1502 N N . GLY A 1 195 ? -7.691 -18.609 9.844 1 93.25 195 GLY A N 1
ATOM 1503 C CA . GLY A 1 195 ? -8.891 -18.031 9.25 1 93.25 195 GLY A CA 1
ATOM 1504 C C . GLY A 1 195 ? -8.602 -17.078 8.117 1 93.25 195 GLY A C 1
ATOM 1505 O O . GLY A 1 195 ? -9.461 -16.266 7.742 1 93.25 195 GLY A O 1
ATOM 1506 N N . ARG A 1 196 ? -7.418 -17.203 7.535 1 93.06 196 ARG A N 1
ATOM 1507 C CA . ARG A 1 196 ? -7.02 -16.141 6.617 1 93.06 196 ARG A CA 1
ATOM 1508 C C . ARG A 1 196 ? -6.633 -16.719 5.254 1 93.06 196 ARG A C 1
ATOM 1510 O O . ARG A 1 196 ? -6.906 -16.094 4.219 1 93.06 196 ARG A O 1
ATOM 1517 N N . LEU A 1 197 ? -6.055 -17.844 5.227 1 95.94 197 LEU A N 1
ATOM 1518 C CA . LEU A 1 197 ? -5.492 -18.344 3.977 1 95.94 197 LEU A CA 1
ATOM 1519 C C . LEU A 1 197 ? -5.637 -19.859 3.887 1 95.94 197 LEU A C 1
ATOM 1521 O O . LEU A 1 197 ? -5.41 -20.562 4.867 1 95.94 197 LEU A O 1
ATOM 1525 N N . MET A 1 198 ? -5.953 -20.297 2.783 1 97.31 198 MET A N 1
ATOM 1526 C CA . MET A 1 198 ? -6.121 -21.734 2.6 1 97.31 198 MET A CA 1
ATOM 1527 C C . MET A 1 198 ? -4.785 -22.406 2.324 1 97.31 198 MET A C 1
ATOM 1529 O O . MET A 1 198 ? -4.461 -23.438 2.938 1 97.31 198 MET A O 1
ATOM 1533 N N . PRO A 1 199 ? -3.938 -21.828 1.454 1 98.31 199 PRO A N 1
ATOM 1534 C CA . PRO A 1 199 ? -2.629 -22.469 1.257 1 98.31 199 PRO A CA 1
ATOM 1535 C C . PRO A 1 199 ? -1.754 -22.406 2.506 1 98.31 199 PRO A C 1
ATOM 1537 O O . PRO A 1 199 ? -1.737 -21.391 3.211 1 98.31 199 PRO A O 1
ATOM 1540 N N . THR A 1 200 ? -1.05 -23.484 2.762 1 98.62 200 THR A N 1
ATOM 1541 C CA . THR A 1 200 ? -0.189 -23.547 3.938 1 98.62 200 THR A CA 1
ATOM 1542 C C . THR A 1 200 ? 1.245 -23.172 3.576 1 98.62 200 THR A C 1
ATOM 1544 O O . THR A 1 200 ? 2.102 -23.047 4.457 1 98.62 200 THR A O 1
ATOM 1547 N N . ARG A 1 201 ? 1.542 -23 2.281 1 98.75 201 ARG A N 1
ATOM 1548 C CA . ARG A 1 201 ? 2.789 -22.438 1.778 1 98.75 201 ARG A CA 1
ATOM 1549 C C . ARG A 1 201 ? 2.523 -21.422 0.674 1 98.75 201 ARG A C 1
ATOM 1551 O O . ARG A 1 201 ? 1.63 -21.625 -0.154 1 98.75 201 ARG A O 1
ATOM 1558 N N . ALA A 1 202 ? 3.197 -20.344 0.75 1 98.81 202 ALA A N 1
ATOM 1559 C CA . ALA A 1 202 ? 3.059 -19.312 -0.264 1 98.81 202 ALA A CA 1
ATOM 1560 C C . ALA A 1 202 ? 4.148 -18.25 -0.114 1 98.81 202 ALA A C 1
ATOM 1562 O O . ALA A 1 202 ? 4.742 -18.109 0.957 1 98.81 202 ALA A O 1
ATOM 1563 N N . PHE A 1 203 ? 4.453 -17.609 -1.199 1 98.88 203 PHE A N 1
ATOM 1564 C CA . PHE A 1 203 ? 5.168 -16.344 -1.103 1 98.88 203 PHE A CA 1
ATOM 1565 C C . PHE A 1 203 ? 4.258 -15.25 -0.546 1 98.88 203 PHE A C 1
ATOM 1567 O O . PHE A 1 203 ? 3.039 -15.305 -0.705 1 98.88 203 PHE A O 1
ATOM 1574 N N . GLY A 1 204 ? 4.875 -14.289 0.083 1 98.69 204 GLY A N 1
ATOM 1575 C CA . GLY A 1 204 ? 4.062 -13.203 0.603 1 98.69 204 GLY A CA 1
ATOM 1576 C C . GLY A 1 204 ? 3.291 -13.578 1.854 1 98.69 204 GLY A C 1
ATOM 1577 O O . GLY A 1 204 ? 3.814 -14.273 2.725 1 98.69 204 GLY A O 1
ATOM 1578 N N . ASP A 1 205 ? 2.121 -12.969 2.027 1 97.88 205 ASP A N 1
ATOM 1579 C CA . ASP A 1 205 ? 1.313 -13.203 3.221 1 97.88 205 ASP A CA 1
ATOM 1580 C C . ASP A 1 205 ? 2.143 -13.016 4.492 1 97.88 205 ASP A C 1
ATOM 1582 O O . ASP A 1 205 ? 2.143 -13.875 5.371 1 97.88 205 ASP A O 1
ATOM 1586 N N . PHE A 1 206 ? 2.787 -11.93 4.535 1 97.88 206 PHE A N 1
ATOM 1587 C CA . PHE A 1 206 ? 3.771 -11.703 5.586 1 97.88 206 PHE A CA 1
ATOM 1588 C C . PHE A 1 206 ? 3.094 -11.555 6.941 1 97.88 206 PHE A C 1
ATOM 1590 O O . PHE A 1 206 ? 3.697 -11.844 7.98 1 97.88 206 PHE A O 1
ATOM 1597 N N . HIS A 1 207 ? 1.837 -11.133 6.984 1 95.44 207 HIS A N 1
ATOM 1598 C CA . HIS A 1 207 ? 1.078 -10.984 8.219 1 95.44 207 HIS A CA 1
ATOM 1599 C C . HIS A 1 207 ? 0.929 -12.32 8.938 1 95.44 207 HIS A C 1
ATOM 1601 O O . HIS A 1 207 ? 0.657 -12.359 10.141 1 95.44 207 HIS A O 1
ATOM 1607 N N . LEU A 1 208 ? 1.139 -13.469 8.25 1 96.69 208 LEU A N 1
ATOM 1608 C CA . LEU A 1 208 ? 1.045 -14.797 8.836 1 96.69 208 LEU A CA 1
ATOM 1609 C C . LEU A 1 208 ? 2.43 -15.344 9.172 1 96.69 208 LEU A C 1
ATOM 1611 O O . LEU A 1 208 ? 2.555 -16.438 9.734 1 96.69 208 LEU A O 1
ATOM 1615 N N . LYS A 1 209 ? 3.465 -14.586 8.891 1 97.38 209 LYS A N 1
ATOM 1616 C CA . LYS A 1 209 ? 4.812 -15.141 9 1 97.38 209 LYS A CA 1
ATOM 1617 C C . LYS A 1 209 ? 5.656 -14.352 9.992 1 97.38 209 LYS A C 1
ATOM 1619 O O . LYS A 1 209 ? 6.516 -14.914 10.672 1 97.38 209 LYS A O 1
ATOM 1624 N N . HIS A 1 210 ? 5.426 -13.062 9.984 1 96.94 210 HIS A N 1
ATOM 1625 C CA . HIS A 1 210 ? 6.277 -12.195 10.789 1 96.94 210 HIS A CA 1
ATOM 1626 C C . HIS A 1 210 ? 5.445 -11.281 11.688 1 96.94 210 HIS A C 1
ATOM 1628 O O . HIS A 1 210 ? 4.496 -10.648 11.227 1 96.94 210 HIS A O 1
ATOM 1634 N N . GLN A 1 211 ? 5.863 -11.156 12.891 1 95.38 211 GLN A N 1
ATOM 1635 C CA . GLN A 1 211 ? 5.184 -10.305 13.852 1 95.38 211 GLN A CA 1
ATOM 1636 C C . GLN A 1 211 ? 5.172 -8.852 13.383 1 95.38 211 GLN A C 1
ATOM 1638 O O . GLN A 1 211 ? 4.215 -8.117 13.648 1 95.38 211 GLN A O 1
ATOM 1643 N N . GLU A 1 212 ? 6.172 -8.406 12.719 1 96 212 GLU A N 1
ATOM 1644 C CA . GLU A 1 212 ? 6.289 -7.012 12.312 1 96 212 GLU A CA 1
ATOM 1645 C C . GLU A 1 212 ? 5.199 -6.637 11.312 1 96 212 GLU A C 1
ATOM 1647 O O . GLU A 1 212 ? 4.902 -5.457 11.117 1 96 212 GLU A O 1
ATOM 1652 N N . PHE A 1 213 ? 4.621 -7.656 10.656 1 96.19 213 PHE A N 1
ATOM 1653 C CA . PHE A 1 213 ? 3.586 -7.391 9.656 1 96.19 213 PHE A CA 1
ATOM 1654 C C . PHE A 1 213 ? 2.209 -7.758 10.195 1 96.19 213 PHE A C 1
ATOM 1656 O O . PHE A 1 213 ? 1.243 -7.848 9.438 1 96.19 213 PHE A O 1
ATOM 1663 N N . ASN A 1 214 ? 2.141 -8.047 11.516 1 93.19 214 ASN A N 1
ATOM 1664 C CA . ASN A 1 214 ? 0.886 -8.406 12.164 1 93.19 214 ASN A CA 1
ATOM 1665 C C . ASN A 1 214 ? 0.355 -7.258 13.031 1 93.19 214 ASN A C 1
ATOM 1667 O O . ASN A 1 214 ? 0.048 -7.453 14.203 1 93.19 214 ASN A O 1
ATOM 1671 N N . ASN A 1 215 ? 0.336 -6.043 12.43 1 91.06 215 ASN A N 1
ATOM 1672 C CA . ASN A 1 215 ? -0.229 -4.867 13.086 1 91.06 215 ASN A CA 1
ATOM 1673 C C . ASN A 1 215 ? 0.361 -4.668 14.477 1 91.06 215 ASN A C 1
ATOM 1675 O O . ASN A 1 215 ? -0.372 -4.637 15.469 1 91.06 215 ASN A O 1
ATOM 1679 N N . PRO A 1 216 ? 1.587 -4.477 14.555 1 87.19 216 PRO A N 1
ATOM 1680 C CA . PRO A 1 216 ? 2.25 -4.395 15.859 1 87.19 216 PRO A CA 1
ATOM 1681 C C . PRO A 1 216 ? 1.707 -3.256 16.719 1 87.19 216 PRO A C 1
ATOM 1683 O O . PRO A 1 216 ? 1.732 -3.346 17.953 1 87.19 216 PRO A O 1
ATOM 1686 N N . ASP A 1 217 ? 1.17 -2.232 16.125 1 85.88 217 ASP A N 1
ATOM 1687 C CA . ASP A 1 217 ? 0.688 -1.077 16.875 1 85.88 217 ASP A CA 1
ATOM 1688 C C . ASP A 1 217 ? -0.786 -1.237 17.25 1 85.88 217 ASP A C 1
ATOM 1690 O O . ASP A 1 217 ? -1.364 -0.374 17.906 1 85.88 217 ASP A O 1
ATOM 1694 N N . LYS A 1 218 ? -1.342 -2.367 16.812 1 86.38 218 LYS A N 1
ATOM 1695 C CA . LYS A 1 218 ? -2.725 -2.711 17.125 1 86.38 218 LYS A CA 1
ATOM 1696 C C . LYS A 1 218 ? -3.678 -1.594 16.719 1 86.38 218 LYS A C 1
ATOM 1698 O O . LYS A 1 218 ? -4.523 -1.17 17.5 1 86.38 218 LYS A O 1
ATOM 1703 N N . LEU A 1 219 ? -3.43 -1.089 15.57 1 86 219 LEU A N 1
ATOM 1704 C CA . LEU A 1 219 ? -4.297 -0.054 15.023 1 86 219 LEU A CA 1
ATOM 1705 C C . LEU A 1 219 ? -5.664 -0.628 14.656 1 86 219 LEU A C 1
ATOM 1707 O O . LEU A 1 219 ? -5.758 -1.776 14.219 1 86 219 LEU A O 1
ATOM 1711 N N . SER A 1 220 ? -6.586 0.192 14.758 1 81 220 SER A N 1
ATOM 1712 C CA . SER A 1 220 ? -7.961 -0.228 14.508 1 81 220 SER A CA 1
ATOM 1713 C C . SER A 1 220 ? -8.227 -0.39 13.016 1 81 220 SER A C 1
ATOM 1715 O O . SER A 1 220 ? -7.469 0.118 12.188 1 81 220 SER A O 1
ATOM 1717 N N . TYR A 1 221 ? -9.344 -1.083 12.727 1 76.69 221 TYR A N 1
ATOM 1718 C CA . TYR A 1 221 ? -9.766 -1.326 11.352 1 76.69 221 TYR A CA 1
ATOM 1719 C C . TYR A 1 221 ? -10.078 -0.017 10.633 1 76.69 221 TYR A C 1
ATOM 1721 O O . TYR A 1 221 ? -9.984 0.067 9.406 1 76.69 221 TYR A O 1
ATOM 1729 N N . VAL A 1 222 ? -10.344 0.983 11.406 1 75.44 222 VAL A N 1
ATOM 1730 C CA . VAL A 1 222 ? -10.68 2.273 10.812 1 75.44 222 VAL A CA 1
ATOM 1731 C C . VAL A 1 222 ? -9.461 2.85 10.094 1 75.44 222 VAL A C 1
ATOM 1733 O O . VAL A 1 222 ? -9.594 3.639 9.156 1 75.44 222 VAL A O 1
ATOM 1736 N N . PHE A 1 223 ? -8.375 2.295 10.484 1 77.31 223 PHE A N 1
ATOM 1737 C CA . PHE A 1 223 ? -7.133 2.787 9.898 1 77.31 223 PHE A CA 1
ATOM 1738 C C . PHE A 1 223 ? -6.691 1.903 8.734 1 77.31 223 PHE A C 1
ATOM 1740 O O . PHE A 1 223 ? -5.562 2.016 8.258 1 77.31 223 PHE A O 1
ATOM 1747 N N . GLY A 1 224 ? -7.562 1.043 8.258 1 70.88 224 GLY A N 1
ATOM 1748 C CA . GLY A 1 224 ? -7.277 0.224 7.09 1 70.88 224 GLY A CA 1
ATOM 1749 C C . GLY A 1 224 ? -6.746 -1.153 7.445 1 70.88 224 GLY A C 1
ATOM 1750 O O . GLY A 1 224 ? -6.414 -1.943 6.559 1 70.88 224 GLY A O 1
ATOM 1751 N N . PHE A 1 225 ? -6.602 -1.245 8.781 1 73.38 225 PHE A N 1
ATOM 1752 C CA . PHE A 1 225 ? -6.109 -2.555 9.195 1 73.38 225 PHE A CA 1
ATOM 1753 C C . PHE A 1 225 ? -7.266 -3.533 9.383 1 73.38 225 PHE A C 1
ATOM 1755 O O . PHE A 1 225 ? -8.352 -3.148 9.82 1 73.38 225 PHE A O 1
ATOM 1762 N N . LYS A 1 226 ? -7.105 -4.551 8.75 1 64.06 226 LYS A N 1
ATOM 1763 C CA . LYS A 1 226 ? -8.125 -5.59 8.883 1 64.06 226 LYS A CA 1
ATOM 1764 C C . LYS A 1 226 ? -8.211 -6.086 10.328 1 64.06 226 LYS A C 1
ATOM 1766 O O . LYS A 1 226 ? -7.219 -6.051 11.062 1 64.06 226 LYS A O 1
ATOM 1771 N N . ARG A 1 227 ? -9.352 -6.273 10.844 1 59.06 227 ARG A N 1
ATOM 1772 C CA . ARG A 1 227 ? -9.578 -6.879 12.148 1 59.06 227 ARG A CA 1
ATOM 1773 C C . ARG A 1 227 ? -8.781 -8.172 12.305 1 59.06 227 ARG A C 1
ATOM 1775 O O . ARG A 1 227 ? -8.914 -8.867 13.312 1 59.06 227 ARG A O 1
ATOM 1782 N N . SER A 1 228 ? -7.824 -8.273 11.5 1 62 228 SER A N 1
ATOM 1783 C CA . SER A 1 228 ? -7.199 -9.586 11.383 1 62 228 SER A CA 1
ATOM 1784 C C . SER A 1 228 ? -5.859 -9.625 12.102 1 62 228 SER A C 1
ATOM 1786 O O . SER A 1 228 ? -4.941 -10.344 11.688 1 62 228 SER A O 1
ATOM 1788 N N . HIS A 1 229 ? -5.824 -8.805 13.125 1 79.06 229 HIS A N 1
ATOM 1789 C CA . HIS A 1 229 ? -4.613 -8.961 13.93 1 79.06 229 HIS A CA 1
ATOM 1790 C C . HIS A 1 229 ? -4.664 -10.242 14.758 1 79.06 229 HIS A C 1
ATOM 1792 O O . HIS A 1 229 ? -5.723 -10.602 15.281 1 79.06 229 HIS A O 1
ATOM 1798 N N . ILE A 1 230 ? -3.648 -11.047 14.648 1 87.31 230 ILE A N 1
ATOM 1799 C CA . ILE A 1 230 ? -3.545 -12.273 15.438 1 87.31 230 ILE A CA 1
ATOM 1800 C C . ILE A 1 230 ? -2.979 -11.953 16.812 1 87.31 230 ILE A C 1
ATOM 1802 O O . ILE A 1 230 ? -1.826 -11.531 16.938 1 87.31 230 ILE A O 1
ATOM 1806 N N . GLU A 1 231 ? -3.883 -12.203 17.75 1 85 231 GLU A N 1
ATOM 1807 C CA . GLU A 1 231 ? -3.426 -12.008 19.125 1 85 231 GLU A CA 1
ATOM 1808 C C . GLU A 1 231 ? -2.398 -13.062 19.516 1 85 231 GLU A C 1
ATOM 1810 O O . GLU A 1 231 ? -2.504 -14.227 19.109 1 85 231 GLU A O 1
ATOM 1815 N N . ASN A 1 232 ? -1.375 -12.812 20.297 1 87.19 232 ASN A N 1
ATOM 1816 C CA . ASN A 1 232 ? -0.336 -13.742 20.734 1 87.19 232 ASN A CA 1
ATOM 1817 C C . ASN A 1 232 ? 0.342 -14.43 19.562 1 87.19 232 ASN A C 1
ATOM 1819 O O . ASN A 1 232 ? 0.364 -15.656 19.484 1 87.19 232 ASN A O 1
ATOM 1823 N N . PHE A 1 233 ? 0.832 -13.781 18.672 1 92.81 233 PHE A N 1
ATOM 1824 C CA . PHE A 1 233 ? 1.446 -14.234 17.438 1 92.81 233 PHE A CA 1
ATOM 1825 C C . PHE A 1 233 ? 2.592 -15.203 17.719 1 92.81 233 PHE A C 1
ATOM 1827 O O . PHE A 1 233 ? 3.557 -14.844 18.406 1 92.81 233 PHE A O 1
ATOM 1834 N N . THR A 1 234 ? 2.529 -16.406 17.234 1 93.31 234 THR A N 1
ATOM 1835 C CA . THR A 1 234 ? 3.574 -17.406 17.406 1 93.31 234 THR A CA 1
ATOM 1836 C C . THR A 1 234 ? 4.105 -17.891 16.062 1 93.31 234 THR A C 1
ATOM 1838 O O . THR A 1 234 ? 4.809 -18.891 15.984 1 93.31 234 THR A O 1
ATOM 1841 N N . GLY A 1 235 ? 3.814 -17.188 15.078 1 92.81 235 GLY A N 1
ATOM 1842 C CA . GLY A 1 235 ? 4.227 -17.609 13.75 1 92.81 235 GLY A CA 1
ATOM 1843 C C . GLY A 1 235 ? 5.723 -17.828 13.625 1 92.81 235 GLY A C 1
ATOM 1844 O O . GLY A 1 235 ? 6.461 -17.656 14.602 1 92.81 235 GLY A O 1
ATOM 1845 N N . PRO A 1 236 ? 6.113 -18.125 12.43 1 97.44 236 PRO A N 1
ATOM 1846 C CA . PRO A 1 236 ? 5.355 -18.125 11.18 1 97.44 236 PRO A CA 1
ATOM 1847 C C . PRO A 1 236 ? 4.324 -19.25 11.117 1 97.44 236 PRO A C 1
ATOM 1849 O O . PRO A 1 236 ? 4.617 -20.391 11.492 1 97.44 236 PRO A O 1
ATOM 1852 N N . TYR A 1 237 ? 3.176 -18.984 10.539 1 97.31 237 TYR A N 1
ATOM 1853 C CA . TYR A 1 237 ? 2.098 -19.969 10.422 1 97.31 237 TYR A CA 1
ATOM 1854 C C . TYR A 1 237 ? 2.135 -20.656 9.07 1 97.31 237 TYR A C 1
ATOM 1856 O O . TYR A 1 237 ? 1.557 -21.734 8.898 1 97.31 237 TYR A O 1
ATOM 1864 N N . ILE A 1 238 ? 2.68 -20 8.109 1 98.25 238 ILE A N 1
ATOM 1865 C CA . ILE A 1 238 ? 2.924 -20.578 6.797 1 98.25 238 ILE A CA 1
ATOM 1866 C C . ILE A 1 238 ? 4.359 -20.297 6.363 1 98.25 238 ILE A C 1
ATOM 1868 O O . ILE A 1 238 ? 5.074 -19.531 7.023 1 98.25 238 ILE A O 1
ATOM 1872 N N . THR A 1 239 ? 4.777 -20.922 5.238 1 98.5 239 THR A N 1
ATOM 1873 C CA . THR A 1 239 ? 6.148 -20.75 4.773 1 98.5 239 THR A CA 1
ATOM 1874 C C . THR A 1 239 ? 6.195 -20.641 3.254 1 98.5 239 THR A C 1
ATOM 1876 O O . THR A 1 239 ? 5.246 -21.031 2.568 1 98.5 239 THR A O 1
ATOM 1879 N N . HIS A 1 240 ? 7.227 -19.984 2.791 1 98.75 240 HIS A N 1
ATOM 1880 C CA . HIS A 1 240 ? 7.465 -19.891 1.356 1 98.75 240 HIS A CA 1
ATOM 1881 C C . HIS A 1 240 ? 8.289 -21.078 0.852 1 98.75 240 HIS A C 1
ATOM 1883 O O . HIS A 1 240 ? 8.438 -21.25 -0.357 1 98.75 240 HIS A O 1
ATOM 1889 N N . LYS A 1 241 ? 8.844 -21.859 1.688 1 98.62 241 LYS A N 1
ATOM 1890 C CA . LYS A 1 241 ? 9.758 -22.938 1.315 1 98.62 241 LYS A CA 1
ATOM 1891 C C . LYS A 1 241 ? 9.039 -24 0.483 1 98.62 241 LYS A C 1
ATOM 1893 O O . LYS A 1 241 ? 7.965 -24.484 0.862 1 98.62 241 LYS A O 1
ATOM 1898 N N . PRO A 1 242 ? 9.617 -24.375 -0.592 1 98.69 242 PRO A N 1
ATOM 1899 C CA . PRO A 1 242 ? 8.945 -25.344 -1.451 1 98.69 242 PRO A CA 1
ATOM 1900 C C . PRO A 1 242 ? 9.242 -26.797 -1.048 1 98.69 242 PRO A C 1
ATOM 1902 O O . PRO A 1 242 ? 10.211 -27.047 -0.336 1 98.69 242 PRO A O 1
ATOM 1905 N N . ASP A 1 243 ? 8.336 -27.641 -1.375 1 98.25 243 ASP A N 1
ATOM 1906 C CA . ASP A 1 243 ? 8.68 -29.047 -1.521 1 98.25 243 ASP A CA 1
ATOM 1907 C C . ASP A 1 243 ? 9.289 -29.328 -2.895 1 98.25 243 ASP A C 1
ATOM 1909 O O . ASP A 1 243 ? 8.727 -28.938 -3.918 1 98.25 243 ASP A O 1
ATOM 1913 N N . VAL A 1 244 ? 10.445 -29.969 -2.893 1 98.44 244 VAL A N 1
ATOM 1914 C CA . VAL A 1 244 ? 11.141 -30.188 -4.156 1 98.44 244 VAL A CA 1
ATOM 1915 C C . VAL A 1 244 ? 11.195 -31.688 -4.465 1 98.44 244 VAL A C 1
ATOM 1917 O O . VAL A 1 244 ? 11.547 -32.5 -3.602 1 98.44 244 VAL A O 1
ATOM 1920 N N . GLN A 1 245 ? 10.812 -32.031 -5.699 1 98 245 GLN A N 1
ATOM 1921 C CA . GLN A 1 245 ? 10.852 -33.406 -6.18 1 98 245 GLN A CA 1
ATOM 1922 C C . GLN A 1 245 ? 11.734 -33.531 -7.414 1 98 245 GLN A C 1
ATOM 1924 O O . GLN A 1 245 ? 11.719 -32.656 -8.289 1 98 245 GLN A O 1
ATOM 1929 N N . VAL A 1 246 ? 12.539 -34.562 -7.344 1 97.31 246 VAL A N 1
ATOM 1930 C CA . VAL A 1 246 ? 13.367 -34.906 -8.492 1 97.31 246 VAL A CA 1
ATOM 1931 C C . VAL A 1 246 ? 12.898 -36.219 -9.078 1 97.31 246 VAL A C 1
ATOM 1933 O O . VAL A 1 246 ? 12.711 -37.219 -8.344 1 97.31 246 VAL A O 1
ATOM 1936 N N . ARG A 1 247 ? 12.742 -36.188 -10.422 1 97.06 247 ARG A N 1
ATOM 1937 C CA . ARG A 1 247 ? 12.25 -37.406 -11.055 1 97.06 247 ARG A CA 1
ATOM 1938 C C . ARG A 1 247 ? 12.945 -37.656 -12.398 1 97.06 247 ARG A C 1
ATOM 1940 O O . ARG A 1 247 ? 13.156 -36.719 -13.164 1 97.06 247 ARG A O 1
ATOM 1947 N N . ASN A 1 248 ? 13.227 -38.875 -12.648 1 97 248 ASN A N 1
ATOM 1948 C CA . ASN A 1 248 ? 13.75 -39.25 -13.961 1 97 248 ASN A CA 1
ATOM 1949 C C . ASN A 1 248 ? 12.656 -39.281 -15.023 1 97 248 ASN A C 1
ATOM 1951 O O . ASN A 1 248 ? 11.508 -39.594 -14.734 1 97 248 ASN A O 1
ATOM 1955 N N . ILE A 1 249 ? 13.055 -38.906 -16.25 1 96.69 249 ILE A N 1
ATOM 1956 C CA . ILE A 1 249 ? 12.133 -39.031 -17.375 1 96.69 249 ILE A CA 1
ATOM 1957 C C . ILE A 1 249 ? 12.211 -40.438 -17.984 1 96.69 249 ILE A C 1
ATOM 1959 O O . ILE A 1 249 ? 13.289 -40.906 -18.344 1 96.69 249 ILE A O 1
ATOM 1963 N N . GLU A 1 250 ? 11.055 -41 -18.031 1 94.88 250 GLU A N 1
ATOM 1964 C CA . GLU A 1 250 ? 10.977 -42.344 -18.562 1 94.88 250 GLU A CA 1
ATOM 1965 C C . GLU A 1 250 ? 10.359 -42.344 -19.953 1 94.88 250 GLU A C 1
ATOM 1967 O O . GLU A 1 250 ? 9.789 -41.344 -20.406 1 94.88 250 GLU A O 1
ATOM 1972 N N . SER A 1 251 ? 10.445 -43.469 -20.781 1 92.06 251 SER A N 1
ATOM 1973 C CA . SER A 1 251 ? 10 -43.594 -22.172 1 92.06 251 SER A CA 1
ATOM 1974 C C . SER A 1 251 ? 8.5 -43.344 -22.297 1 92.06 251 SER A C 1
ATOM 1976 O O . SER A 1 251 ? 8.023 -42.812 -23.297 1 92.06 251 SER A O 1
ATOM 1978 N N . GLY A 1 252 ? 7.715 -43.594 -21.297 1 93.88 252 GLY A N 1
ATOM 1979 C CA . GLY A 1 252 ? 6.27 -43.438 -21.344 1 93.88 252 GLY A CA 1
ATOM 1980 C C . GLY A 1 252 ? 5.809 -42.031 -20.969 1 93.88 252 GLY A C 1
ATOM 1981 O O . GLY A 1 252 ? 4.637 -41.688 -21.156 1 93.88 252 GLY A O 1
ATOM 1982 N N . ASP A 1 253 ? 6.785 -41.25 -20.594 1 96.06 253 ASP A N 1
ATOM 1983 C CA . ASP A 1 253 ? 6.445 -39.875 -20.172 1 96.06 253 ASP A CA 1
ATOM 1984 C C . ASP A 1 253 ? 6.234 -38.969 -21.375 1 96.06 253 ASP A C 1
ATOM 1986 O O . ASP A 1 253 ? 7.086 -38.906 -22.266 1 96.06 253 ASP A O 1
ATOM 1990 N N . LYS A 1 254 ? 5.141 -38.25 -21.438 1 95.81 254 LYS A N 1
ATOM 1991 C CA . LYS A 1 254 ? 4.824 -37.469 -22.625 1 95.81 254 LYS A CA 1
ATOM 1992 C C . LYS A 1 254 ? 4.785 -35.969 -22.297 1 95.81 254 LYS A C 1
ATOM 1994 O O . LYS A 1 254 ? 5.445 -35.156 -22.953 1 95.81 254 LYS A O 1
ATOM 1999 N N . PHE A 1 255 ? 3.932 -35.625 -21.266 1 97.38 255 PHE A N 1
ATOM 2000 C CA . PHE A 1 255 ? 3.74 -34.219 -20.938 1 97.38 255 PHE A CA 1
ATOM 2001 C C . PHE A 1 255 ? 3.926 -34 -19.438 1 97.38 255 PHE A C 1
ATOM 2003 O O . PHE A 1 255 ? 3.717 -34.906 -18.641 1 97.38 255 PHE A O 1
ATOM 2010 N N . LEU A 1 256 ? 4.383 -32.844 -19.094 1 98.38 256 LEU A N 1
ATOM 2011 C CA . LEU A 1 256 ? 4.266 -32.281 -17.75 1 98.38 256 LEU A CA 1
ATOM 2012 C C . LEU A 1 256 ? 3.314 -31.094 -17.75 1 98.38 256 LEU A C 1
ATOM 2014 O O . LEU A 1 256 ? 3.553 -30.094 -18.438 1 98.38 256 LEU A O 1
ATOM 2018 N N . ILE A 1 257 ? 2.25 -31.203 -17.016 1 98.75 257 ILE A N 1
ATOM 2019 C CA . ILE A 1 257 ? 1.259 -30.141 -16.906 1 98.75 257 ILE A CA 1
ATOM 2020 C C . ILE A 1 257 ? 1.492 -29.344 -15.625 1 98.75 257 ILE A C 1
ATOM 2022 O O . ILE A 1 257 ? 1.521 -29.922 -14.531 1 98.75 257 ILE A O 1
ATOM 2026 N N . LEU A 1 258 ? 1.74 -28.125 -15.703 1 98.81 258 LEU A N 1
ATOM 2027 C CA . LEU A 1 258 ? 1.694 -27.203 -14.57 1 98.81 258 LEU A CA 1
ATOM 2028 C C . LEU A 1 258 ? 0.456 -26.312 -14.633 1 98.81 258 LEU A C 1
ATOM 2030 O O . LEU A 1 258 ? 0.197 -25.688 -15.656 1 98.81 258 LEU A O 1
ATOM 2034 N N . ALA A 1 259 ? -0.275 -26.297 -13.539 1 98.81 259 ALA A N 1
ATOM 2035 C CA . ALA A 1 259 ? -1.485 -25.469 -13.594 1 98.81 259 ALA A CA 1
ATOM 2036 C C . ALA A 1 259 ? -1.868 -24.969 -12.211 1 98.81 259 ALA A C 1
ATOM 2038 O O . ALA A 1 259 ? -1.493 -25.562 -11.195 1 98.81 259 ALA A O 1
ATOM 2039 N N . THR A 1 260 ? -2.535 -23.875 -12.195 1 98.12 260 THR A N 1
ATOM 2040 C CA . THR A 1 260 ? -3.072 -23.328 -10.961 1 98.12 260 THR A CA 1
ATOM 2041 C C . THR A 1 260 ? -4.281 -24.125 -10.484 1 98.12 260 THR A C 1
ATOM 2043 O O . THR A 1 260 ? -4.75 -25.031 -11.188 1 98.12 260 THR A O 1
ATOM 2046 N N . ASP A 1 261 ? -4.707 -23.797 -9.305 1 96.06 261 ASP A N 1
ATOM 2047 C CA . ASP A 1 261 ? -5.766 -24.578 -8.656 1 96.06 261 ASP A CA 1
ATOM 2048 C C . ASP A 1 261 ? -7.062 -24.5 -9.461 1 96.06 261 ASP A C 1
ATOM 2050 O O . ASP A 1 261 ? -7.891 -25.406 -9.398 1 96.06 261 ASP A O 1
ATOM 2054 N N . GLY A 1 262 ? -7.246 -23.531 -10.305 1 95.31 262 GLY A N 1
ATOM 2055 C CA . GLY A 1 262 ? -8.438 -23.406 -11.133 1 95.31 262 GLY A CA 1
ATOM 2056 C C . GLY A 1 262 ? -8.664 -24.609 -12.031 1 95.31 262 GLY A C 1
ATOM 2057 O O . GLY A 1 262 ? -9.812 -24.969 -12.328 1 95.31 262 GLY A O 1
ATOM 2058 N N . LEU A 1 263 ? -7.625 -25.156 -12.523 1 97.38 263 LEU A N 1
ATOM 2059 C CA . LEU A 1 263 ? -7.75 -26.359 -13.32 1 97.38 263 LEU A CA 1
ATOM 2060 C C . LEU A 1 263 ? -8.125 -27.562 -12.453 1 97.38 263 LEU A C 1
ATOM 2062 O O . LEU A 1 263 ? -9.047 -28.312 -12.773 1 97.38 263 LEU A O 1
ATOM 2066 N N . TRP A 1 264 ? -7.473 -27.672 -11.398 1 96.44 264 TRP A N 1
ATOM 2067 C CA . TRP A 1 264 ? -7.527 -28.875 -10.586 1 96.44 264 TRP A CA 1
ATOM 2068 C C . TRP A 1 264 ? -8.805 -28.922 -9.758 1 96.44 264 TRP A C 1
ATOM 2070 O O . TRP A 1 264 ? -9.203 -29.984 -9.273 1 96.44 264 TRP A O 1
ATOM 2080 N N . ASP A 1 265 ? -9.359 -27.766 -9.523 1 92.81 265 ASP A N 1
ATOM 2081 C CA . ASP A 1 265 ? -10.68 -27.734 -8.898 1 92.81 265 ASP A CA 1
ATOM 2082 C C . ASP A 1 265 ? -11.734 -28.359 -9.812 1 92.81 265 ASP A C 1
ATOM 2084 O O . ASP A 1 265 ? -12.789 -28.797 -9.352 1 92.81 265 ASP A O 1
ATOM 2088 N N . GLU A 1 266 ? -11.414 -28.484 -11.133 1 94.25 266 GLU A N 1
ATOM 2089 C CA . GLU A 1 266 ? -12.398 -28.891 -12.125 1 94.25 266 GLU A CA 1
ATOM 2090 C C . GLU A 1 266 ? -12.078 -30.281 -12.664 1 94.25 266 GLU A C 1
ATOM 2092 O O . GLU A 1 266 ? -12.984 -31.031 -13.062 1 94.25 266 GLU A O 1
ATOM 2097 N N . LEU A 1 267 ? -10.828 -30.578 -12.781 1 97.12 267 LEU A N 1
ATOM 2098 C CA . LEU A 1 267 ? -10.406 -31.844 -13.375 1 97.12 267 LEU A CA 1
ATOM 2099 C C . LEU A 1 267 ? -9.484 -32.594 -12.43 1 97.12 267 LEU A C 1
ATOM 2101 O O . LEU A 1 267 ? -8.617 -32 -11.781 1 97.12 267 LEU A O 1
ATOM 2105 N N . SER A 1 268 ? -9.672 -33.906 -12.383 1 97.56 268 SER A N 1
ATOM 2106 C CA . SER A 1 268 ? -8.688 -34.75 -11.703 1 97.56 268 SER A CA 1
ATOM 2107 C C . SER A 1 268 ? -7.43 -34.906 -12.547 1 97.56 268 SER A C 1
ATOM 2109 O O . SER A 1 268 ? -7.445 -34.656 -13.75 1 97.56 268 SER A O 1
ATOM 2111 N N . GLU A 1 269 ? -6.387 -35.375 -11.906 1 98 269 GLU A N 1
ATOM 2112 C CA . GLU A 1 269 ? -5.141 -35.656 -12.617 1 98 269 GLU A CA 1
ATOM 2113 C C . GLU A 1 269 ? -5.344 -36.656 -13.734 1 98 269 GLU A C 1
ATOM 2115 O O . GLU A 1 269 ? -4.805 -36.531 -14.828 1 98 269 GLU A O 1
ATOM 2120 N N . GLN A 1 270 ? -6.109 -37.656 -13.391 1 98 270 GLN A N 1
ATOM 2121 C CA . GLN A 1 270 ? -6.371 -38.719 -14.352 1 98 270 GLN A CA 1
ATOM 2122 C C . GLN A 1 270 ? -7.164 -38.188 -15.547 1 98 270 GLN A C 1
ATOM 2124 O O . GLN A 1 270 ? -6.84 -38.5 -16.703 1 98 270 GLN A O 1
ATOM 2129 N N . GLN A 1 271 ? -8.18 -37.438 -15.289 1 98 271 GLN A N 1
ATOM 2130 C CA . GLN A 1 271 ? -8.961 -36.844 -16.359 1 98 271 GLN A CA 1
ATOM 2131 C C . GLN A 1 271 ? -8.094 -35.969 -17.266 1 98 271 GLN A C 1
ATOM 2133 O O . GLN A 1 271 ? -8.188 -36.062 -18.5 1 98 271 GLN A O 1
ATOM 2138 N N . ALA A 1 272 ? -7.297 -35.219 -16.672 1 98.62 272 ALA A N 1
ATOM 2139 C CA . ALA A 1 272 ? -6.414 -34.344 -17.422 1 98.62 272 ALA A CA 1
ATOM 2140 C C . ALA A 1 272 ? -5.48 -35.156 -18.328 1 98.62 272 ALA A C 1
ATOM 2142 O O . ALA A 1 272 ? -5.293 -34.812 -19.5 1 98.62 272 ALA A O 1
ATOM 2143 N N . ALA A 1 273 ? -4.926 -36.188 -17.766 1 98.25 273 ALA A N 1
ATOM 2144 C CA . ALA A 1 273 ? -4.008 -37.031 -18.531 1 98.25 273 ALA A CA 1
ATOM 2145 C C . ALA A 1 273 ? -4.703 -37.656 -19.734 1 98.25 273 ALA A C 1
ATOM 2147 O O . ALA A 1 273 ? -4.152 -37.656 -20.844 1 98.25 273 ALA A O 1
ATOM 2148 N N . GLU A 1 274 ? -5.867 -38.094 -19.531 1 97.75 274 GLU A N 1
ATOM 2149 C CA . GLU A 1 274 ? -6.625 -38.75 -20.594 1 97.75 274 GLU A CA 1
ATOM 2150 C C . GLU A 1 274 ? -6.977 -37.75 -21.703 1 97.75 274 GLU A C 1
ATOM 2152 O O . GLU A 1 274 ? -6.969 -38.094 -22.875 1 97.75 274 GLU A O 1
ATOM 2157 N N . ILE A 1 275 ? -7.234 -36.594 -21.281 1 97.25 275 ILE A N 1
ATOM 2158 C CA . ILE A 1 275 ? -7.633 -35.531 -22.219 1 97.25 275 ILE A CA 1
ATOM 2159 C C . ILE A 1 275 ? -6.453 -35.156 -23.109 1 97.25 275 ILE A C 1
ATOM 2161 O O . ILE A 1 275 ? -6.621 -34.969 -24.312 1 97.25 275 ILE A O 1
ATOM 2165 N N . VAL A 1 276 ? -5.262 -35.188 -22.562 1 97.06 276 VAL A N 1
ATOM 2166 C CA . VAL A 1 276 ? -4.191 -34.531 -23.312 1 97.06 276 VAL A CA 1
ATOM 2167 C C . VAL A 1 276 ? -3.266 -35.562 -23.922 1 97.06 276 VAL A C 1
ATOM 2169 O O . VAL A 1 276 ? -2.428 -35.25 -24.766 1 97.06 276 VAL A O 1
ATOM 2172 N N . TYR A 1 277 ? -3.389 -36.781 -23.594 1 95.12 277 TYR A N 1
ATOM 2173 C CA . TYR A 1 277 ? -2.391 -37.75 -24 1 95.12 277 TYR A CA 1
ATOM 2174 C C . TYR A 1 277 ? -2.23 -37.781 -25.516 1 95.12 277 TYR A C 1
ATOM 2176 O O . TYR A 1 277 ? -1.113 -37.906 -26.016 1 95.12 277 TYR A O 1
ATOM 2184 N N . ASN A 1 278 ? -3.293 -37.719 -26.25 1 93 278 ASN A N 1
ATOM 2185 C CA . ASN A 1 278 ? -3.229 -37.812 -27.703 1 93 278 ASN A CA 1
ATOM 2186 C C . ASN A 1 278 ? -3.158 -36.438 -28.359 1 93 278 ASN A C 1
ATOM 2188 O O . ASN A 1 278 ? -3.285 -36.344 -29.578 1 93 278 ASN A O 1
ATOM 2192 N N . ALA A 1 279 ? -3.018 -35.469 -27.562 1 95.19 279 ALA A N 1
ATOM 2193 C CA . ALA A 1 279 ? -2.906 -34.125 -28.141 1 95.19 279 ALA A CA 1
ATOM 2194 C C . ALA A 1 279 ? -1.683 -34.031 -29.047 1 95.19 279 ALA A C 1
ATOM 2196 O O . ALA A 1 279 ? -0.617 -34.562 -28.719 1 95.19 279 ALA A O 1
ATOM 2197 N N . GLU A 1 280 ? -1.803 -33.281 -30.109 1 92.88 280 GLU A N 1
ATOM 2198 C CA . GLU A 1 280 ? -0.775 -33.219 -31.156 1 92.88 280 GLU A CA 1
ATOM 2199 C C . GLU A 1 280 ? 0.378 -32.312 -30.719 1 92.88 280 GLU A C 1
ATOM 2201 O O . GLU A 1 280 ? 1.477 -32.406 -31.281 1 92.88 280 GLU A O 1
ATOM 2206 N N . SER A 1 281 ? 0.073 -31.406 -29.875 1 94.31 281 SER A N 1
ATOM 2207 C CA . SER A 1 281 ? 1.075 -30.469 -29.406 1 94.31 281 SER A CA 1
ATOM 2208 C C . SER A 1 281 ? 0.789 -30.016 -27.969 1 94.31 281 SER A C 1
ATOM 2210 O O . SER A 1 281 ? -0.343 -30.141 -27.484 1 94.31 281 SER A O 1
ATOM 2212 N N . PRO A 1 282 ? 1.796 -29.531 -27.328 1 96.44 282 PRO A N 1
ATOM 2213 C CA . PRO A 1 282 ? 1.562 -29.016 -25.984 1 96.44 282 PRO A CA 1
ATOM 2214 C C . PRO A 1 282 ? 0.539 -27.891 -25.953 1 96.44 282 PRO A C 1
ATOM 2216 O O . PRO A 1 282 ? -0.258 -27.797 -25.016 1 96.44 282 PRO A O 1
ATOM 2219 N N . GLN A 1 283 ? 0.571 -27.031 -26.922 1 96.31 283 GLN A N 1
ATOM 2220 C CA . GLN A 1 283 ? -0.403 -25.938 -26.984 1 96.31 283 GLN A CA 1
ATOM 2221 C C . GLN A 1 283 ? -1.825 -26.484 -27.094 1 96.31 283 GLN A C 1
ATOM 2223 O O . GLN A 1 283 ? -2.729 -26.016 -26.391 1 96.31 283 GLN A O 1
ATOM 2228 N N . LYS A 1 284 ? -1.967 -27.406 -27.984 1 96.5 284 LYS A N 1
ATOM 2229 C CA . LYS A 1 284 ? -3.283 -28.016 -28.109 1 96.5 284 LYS A CA 1
ATOM 2230 C C . LYS A 1 284 ? -3.709 -28.672 -26.797 1 96.5 284 LYS A C 1
ATOM 2232 O O . LYS A 1 284 ? -4.883 -28.625 -26.422 1 96.5 284 LYS A O 1
ATOM 2237 N N . ALA A 1 285 ? -2.781 -29.344 -26.188 1 97.56 285 ALA A N 1
ATOM 2238 C CA . ALA A 1 285 ? -3.061 -29.953 -24.891 1 97.56 285 ALA A CA 1
ATOM 2239 C C . ALA A 1 285 ? -3.576 -28.922 -23.891 1 97.56 285 ALA A C 1
ATOM 2241 O O . ALA A 1 285 ? -4.586 -29.141 -23.219 1 97.56 285 ALA A O 1
ATOM 2242 N N . ALA A 1 286 ? -2.91 -27.781 -23.797 1 97.94 286 ALA A N 1
ATOM 2243 C CA . ALA A 1 286 ? -3.318 -26.719 -22.891 1 97.94 286 ALA A CA 1
ATOM 2244 C C . ALA A 1 286 ? -4.727 -26.234 -23.219 1 97.94 286 ALA A C 1
ATOM 2246 O O . ALA A 1 286 ? -5.551 -26.047 -22.312 1 97.94 286 ALA A O 1
ATOM 2247 N N . ASP A 1 287 ? -4.996 -26.078 -24.453 1 97 287 ASP A N 1
ATOM 2248 C CA . ASP A 1 287 ? -6.301 -25.609 -24.891 1 97 287 ASP A CA 1
ATOM 2249 C C . ASP A 1 287 ? -7.402 -26.594 -24.531 1 97 287 ASP A C 1
ATOM 2251 O O . ASP A 1 287 ? -8.477 -26.203 -24.062 1 97 287 ASP A O 1
ATOM 2255 N N . LEU A 1 288 ? -7.133 -27.797 -24.75 1 97.62 288 LEU A N 1
ATOM 2256 C CA . LEU A 1 288 ? -8.102 -28.844 -24.438 1 97.62 288 LEU A CA 1
ATOM 2257 C C . LEU A 1 288 ? -8.414 -28.859 -22.953 1 97.62 288 LEU A C 1
ATOM 2259 O O . LEU A 1 288 ? -9.57 -29.031 -22.562 1 97.62 288 LEU A O 1
ATOM 2263 N N . LEU A 1 289 ? -7.395 -28.75 -22.219 1 98.19 289 LEU A N 1
ATOM 2264 C CA . LEU A 1 289 ? -7.582 -28.75 -20.766 1 98.19 289 LEU A CA 1
ATOM 2265 C C . LEU A 1 289 ? -8.461 -27.594 -20.344 1 98.19 289 LEU A C 1
ATOM 2267 O O . LEU A 1 289 ? -9.359 -27.766 -19.516 1 98.19 289 LEU A O 1
ATOM 2271 N N . LEU A 1 290 ? -8.133 -26.406 -20.859 1 96.5 290 LEU A N 1
ATOM 2272 C CA . LEU A 1 290 ? -8.93 -25.234 -20.5 1 96.5 290 LEU A CA 1
ATOM 2273 C C . LEU A 1 290 ? -10.398 -25.438 -20.859 1 96.5 290 LEU A C 1
ATOM 2275 O O . LEU A 1 290 ? -11.281 -25.188 -20.047 1 96.5 290 LEU A O 1
ATOM 2279 N N . GLU A 1 291 ? -10.617 -25.922 -22.031 1 95.69 291 GLU A N 1
ATOM 2280 C CA . GLU A 1 291 ? -11.984 -26.156 -22.484 1 95.69 291 GLU A CA 1
ATOM 2281 C C . GLU A 1 291 ? -12.711 -27.141 -21.578 1 95.69 291 GLU A C 1
ATOM 2283 O O . GLU A 1 291 ? -13.859 -26.922 -21.188 1 95.69 291 GLU A O 1
ATOM 2288 N N . ALA A 1 292 ? -12.062 -28.172 -21.297 1 96.5 292 ALA A N 1
ATOM 2289 C CA . ALA A 1 292 ? -12.648 -29.188 -20.422 1 96.5 292 ALA A CA 1
ATOM 2290 C C . ALA A 1 292 ? -12.953 -28.625 -19.031 1 96.5 292 ALA A C 1
ATOM 2292 O O . ALA A 1 292 ? -13.992 -28.922 -18.453 1 96.5 292 ALA A O 1
ATOM 2293 N N . ALA A 1 293 ? -12.008 -27.875 -18.516 1 95.5 293 ALA A N 1
ATOM 2294 C CA . ALA A 1 293 ? -12.203 -27.281 -17.203 1 95.5 293 ALA A CA 1
ATOM 2295 C C . ALA A 1 293 ? -13.414 -26.344 -17.203 1 95.5 293 ALA A C 1
ATOM 2297 O O . ALA A 1 293 ? -14.234 -26.391 -16.281 1 95.5 293 ALA A O 1
ATOM 2298 N N . LEU A 1 294 ? -13.516 -25.5 -18.188 1 92.5 294 LEU A N 1
ATOM 2299 C CA . LEU A 1 294 ? -14.617 -24.547 -18.266 1 92.5 294 LEU A CA 1
ATOM 2300 C C . LEU A 1 294 ? -15.945 -25.281 -18.438 1 92.5 294 LEU A C 1
ATOM 2302 O O . LEU A 1 294 ? -16.969 -24.859 -17.891 1 92.5 294 LEU A O 1
ATOM 2306 N N . ASP A 1 295 ? -15.938 -26.297 -19.219 1 93.25 295 ASP A N 1
ATOM 2307 C CA . ASP A 1 295 ? -17.141 -27.109 -19.375 1 93.25 295 ASP A CA 1
ATOM 2308 C C . ASP A 1 295 ? -17.594 -27.703 -18.031 1 93.25 295 ASP A C 1
ATOM 2310 O O . ASP A 1 295 ? -18.781 -27.703 -17.719 1 93.25 295 ASP A O 1
ATOM 2314 N N . HIS A 1 296 ? -16.672 -28.234 -17.344 1 93 296 HIS A N 1
ATOM 2315 C CA . HIS A 1 296 ? -16.984 -28.797 -16.047 1 93 296 HIS A CA 1
ATOM 2316 C C . HIS A 1 296 ? -17.5 -27.734 -15.086 1 93 296 HIS A C 1
ATOM 2318 O O . HIS A 1 296 ? -18.453 -27.969 -14.328 1 93 296 HIS A O 1
ATOM 2324 N N . ALA A 1 297 ? -16.859 -26.594 -15.086 1 90.19 297 ALA A N 1
ATOM 2325 C CA . ALA A 1 297 ? -17.297 -25.484 -14.242 1 90.19 297 ALA A CA 1
ATOM 2326 C C . ALA A 1 297 ? -18.734 -25.109 -14.547 1 90.19 297 ALA A C 1
ATOM 2328 O O . ALA A 1 297 ? -19.531 -24.859 -13.633 1 90.19 297 ALA A O 1
ATOM 2329 N N . ALA A 1 298 ? -19.047 -25.047 -15.727 1 87.31 298 ALA A N 1
ATOM 2330 C CA . ALA A 1 298 ? -20.406 -24.734 -16.125 1 87.31 298 ALA A CA 1
ATOM 2331 C C . ALA A 1 298 ? -21.391 -25.797 -15.641 1 87.31 298 ALA A C 1
ATOM 2333 O O . ALA A 1 298 ? -22.438 -25.484 -15.086 1 87.31 298 ALA A O 1
ATOM 2334 N N . TYR A 1 299 ? -21 -26.969 -15.828 1 86.88 299 TYR A N 1
ATOM 2335 C CA . TYR A 1 299 ? -21.828 -28.094 -15.414 1 86.88 299 TYR A CA 1
ATOM 2336 C C . TYR A 1 299 ? -22.062 -28.062 -13.906 1 86.88 299 TYR A C 1
ATOM 2338 O O . TYR A 1 299 ? -23.203 -28.203 -13.453 1 86.88 299 TYR A O 1
ATOM 2346 N N . ASP A 1 300 ? -21.031 -27.859 -13.211 1 85 300 ASP A N 1
ATOM 2347 C CA . ASP A 1 300 ? -21.094 -27.859 -11.758 1 85 300 ASP A CA 1
ATOM 2348 C C . ASP A 1 300 ? -21.984 -26.734 -11.242 1 85 300 ASP A C 1
ATOM 2350 O O . ASP A 1 300 ? -22.578 -26.828 -10.164 1 85 300 ASP A O 1
ATOM 2354 N N . ASN A 1 301 ? -22.109 -25.703 -12.039 1 82.25 301 ASN A N 1
ATOM 2355 C CA . ASN A 1 301 ? -22.922 -24.562 -11.633 1 82.25 301 ASN A CA 1
ATOM 2356 C C . ASN A 1 301 ? -24.281 -24.578 -12.328 1 82.25 301 ASN A C 1
ATOM 2358 O O . ASN A 1 301 ? -24.984 -23.562 -12.344 1 82.25 301 ASN A O 1
ATOM 2362 N N . ASN A 1 302 ? -24.516 -25.672 -12.961 1 85.75 302 ASN A N 1
ATOM 2363 C CA . ASN A 1 302 ? -25.781 -25.859 -13.656 1 85.75 302 ASN A CA 1
ATOM 2364 C C . ASN A 1 302 ? -26.031 -24.766 -14.688 1 85.75 302 ASN A C 1
ATOM 2366 O O . ASN A 1 302 ? -27.125 -24.219 -14.758 1 85.75 302 ASN A O 1
ATOM 2370 N N . MET A 1 303 ? -24.984 -24.359 -15.336 1 85 303 MET A N 1
ATOM 2371 C CA . MET A 1 303 ? -25.047 -23.359 -16.391 1 85 303 MET A CA 1
ATOM 2372 C C . MET A 1 303 ? -24.578 -23.938 -17.719 1 85 303 MET A C 1
ATOM 2374 O O . MET A 1 303 ? -23.906 -24.969 -17.75 1 85 303 MET A O 1
ATOM 2378 N N . LYS A 1 304 ? -25.141 -23.25 -18.734 1 82.94 304 LYS A N 1
ATOM 2379 C CA . LYS A 1 304 ? -24.562 -23.531 -20.047 1 82.94 304 LYS A CA 1
ATOM 2380 C C . LYS A 1 304 ? -23.219 -22.828 -20.234 1 82.94 304 LYS A C 1
ATOM 2382 O O . LYS A 1 304 ? -23 -21.75 -19.688 1 82.94 304 LYS A O 1
ATOM 2387 N N . ARG A 1 305 ? -22.422 -23.469 -20.922 1 82.56 305 ARG A N 1
ATOM 2388 C CA . ARG A 1 305 ? -21.094 -22.922 -21.188 1 82.56 305 ARG A CA 1
ATOM 2389 C C . ARG A 1 305 ? -21.188 -21.5 -21.719 1 82.56 305 ARG A C 1
ATOM 2391 O O . ARG A 1 305 ? -20.422 -20.625 -21.312 1 82.56 305 ARG A O 1
ATOM 2398 N N . VAL A 1 306 ? -22.047 -21.266 -22.531 1 80.75 306 VAL A N 1
ATOM 2399 C CA . VAL A 1 306 ? -22.219 -19.969 -23.172 1 80.75 306 VAL A CA 1
ATOM 2400 C C . VAL A 1 306 ? -22.562 -18.922 -22.109 1 80.75 306 VAL A C 1
ATOM 2402 O O . VAL A 1 306 ? -22.141 -17.766 -22.219 1 80.75 306 VAL A O 1
ATOM 2405 N N . GLU A 1 307 ? -23.281 -19.328 -21.156 1 78.12 307 GLU A N 1
ATOM 2406 C CA . GLU A 1 307 ? -23.641 -18.422 -20.078 1 78.12 307 GLU A CA 1
ATOM 2407 C C . GLU A 1 307 ? -22.438 -18.047 -19.219 1 78.12 307 GLU A C 1
ATOM 2409 O O . GLU A 1 307 ? -22.281 -16.906 -18.812 1 78.12 307 GLU A O 1
ATOM 2414 N N . LEU A 1 308 ? -21.688 -19.047 -19.016 1 79.56 308 LEU A N 1
ATOM 2415 C CA . LEU A 1 308 ? -20.484 -18.812 -18.25 1 79.56 308 LEU A CA 1
ATOM 2416 C C . LEU A 1 308 ? -19.531 -17.859 -18.984 1 79.56 308 LEU A C 1
ATOM 2418 O O . LEU A 1 308 ? -18.969 -16.938 -18.391 1 79.56 308 LEU A O 1
ATOM 2422 N N . ASP A 1 309 ? -19.469 -18.062 -20.234 1 80.06 309 ASP A N 1
ATOM 2423 C CA . ASP A 1 309 ? -18.578 -17.25 -21.062 1 80.06 309 ASP A CA 1
ATOM 2424 C C . ASP A 1 309 ? -19.047 -15.797 -21.141 1 80.06 309 ASP A C 1
ATOM 2426 O O . ASP A 1 309 ? -18.234 -14.883 -21.281 1 80.06 309 ASP A O 1
ATOM 2430 N N . GLY A 1 310 ? -20.328 -15.664 -21.031 1 74.81 310 GLY A N 1
ATOM 2431 C CA . GLY A 1 310 ? -20.906 -14.336 -21.172 1 74.81 310 GLY A CA 1
ATOM 2432 C C . GLY A 1 310 ? -20.812 -13.5 -19.906 1 74.81 310 GLY A C 1
ATOM 2433 O O . GLY A 1 310 ? -21.031 -12.289 -19.953 1 74.81 310 GLY A O 1
ATOM 2434 N N . LEU A 1 311 ? -20.438 -14.164 -18.859 1 74.31 311 LEU A N 1
ATOM 2435 C CA . LEU A 1 311 ? -20.328 -13.422 -17.609 1 74.31 311 LEU A CA 1
ATOM 2436 C C . LEU A 1 311 ? -19.109 -12.5 -17.641 1 74.31 311 LEU A C 1
ATOM 2438 O O . LEU A 1 311 ? -18.062 -12.852 -18.188 1 74.31 311 LEU A O 1
ATOM 2442 N N . PRO A 1 312 ? -19.406 -11.211 -17.109 1 70.25 312 PRO A N 1
ATOM 2443 C CA . PRO A 1 312 ? -18.25 -10.305 -17.062 1 70.25 312 PRO A CA 1
ATOM 2444 C C . PRO A 1 312 ? -17.141 -10.82 -16.141 1 70.25 312 PRO A C 1
ATOM 2446 O O . PRO A 1 312 ? -17.406 -11.562 -15.195 1 70.25 312 PRO A O 1
ATOM 2449 N N . PHE A 1 313 ? -16.016 -10.414 -16.562 1 71.88 313 PHE A N 1
ATOM 2450 C CA . PHE A 1 313 ? -14.883 -10.75 -15.703 1 71.88 313 PHE A CA 1
ATOM 2451 C C . PHE A 1 313 ? -15.047 -10.133 -14.32 1 71.88 313 PHE A C 1
ATOM 2453 O O . PHE A 1 313 ? -15.609 -9.047 -14.18 1 71.88 313 PHE A O 1
ATOM 2460 N N . GLY A 1 314 ? -14.5 -10.742 -13.281 1 70.62 314 GLY A N 1
ATOM 2461 C CA . GLY A 1 314 ? -14.758 -10.312 -11.914 1 70.62 314 GLY A CA 1
ATOM 2462 C C . GLY A 1 314 ? -15.914 -11.047 -11.266 1 70.62 314 GLY A C 1
ATOM 2463 O O . GLY A 1 314 ? -15.82 -11.469 -10.117 1 70.62 314 GLY A O 1
ATOM 2464 N N . LYS A 1 315 ? -16.938 -11.258 -12.094 1 71 315 LYS A N 1
ATOM 2465 C CA . LYS A 1 315 ? -18.094 -12 -11.586 1 71 315 LYS A CA 1
ATOM 2466 C C . LYS A 1 315 ? -17.891 -13.5 -11.742 1 71 315 LYS A C 1
ATOM 2468 O O . LYS A 1 315 ? -18.516 -14.289 -11.023 1 71 315 LYS A O 1
ATOM 2473 N N . LYS A 1 316 ? -17.031 -13.844 -12.648 1 74.75 316 LYS A N 1
ATOM 2474 C CA . LYS A 1 316 ? -16.766 -15.258 -12.93 1 74.75 316 LYS A CA 1
ATOM 2475 C C . LYS A 1 316 ? -16.156 -15.953 -11.719 1 74.75 316 LYS A C 1
ATOM 2477 O O . LYS A 1 316 ? -16.25 -17.172 -11.578 1 74.75 316 LYS A O 1
ATOM 2482 N N . ARG A 1 317 ? -15.602 -15.156 -10.867 1 78.75 317 ARG A N 1
ATOM 2483 C CA . ARG A 1 317 ? -14.883 -15.695 -9.719 1 78.75 317 ARG A CA 1
ATOM 2484 C C . ARG A 1 317 ? -15.812 -16.484 -8.805 1 78.75 317 ARG A C 1
ATOM 2486 O O . ARG A 1 317 ? -15.375 -17.375 -8.078 1 78.75 317 ARG A O 1
ATOM 2493 N N . SER A 1 318 ? -17.031 -16.188 -8.945 1 76.12 318 SER A N 1
ATOM 2494 C CA . SER A 1 318 ? -18 -16.906 -8.125 1 76.12 318 SER A CA 1
ATOM 2495 C C . SER A 1 318 ? -18.234 -18.312 -8.648 1 76.12 318 SER A C 1
ATOM 2497 O O . SER A 1 318 ? -18.797 -19.156 -7.945 1 76.12 318 SER A O 1
ATOM 2499 N N . TYR A 1 319 ? -17.672 -18.5 -9.883 1 77.88 319 TYR A N 1
ATOM 2500 C CA . TYR A 1 319 ? -18.016 -19.766 -10.531 1 77.88 319 TYR A CA 1
ATOM 2501 C C . TYR A 1 319 ? -16.781 -20.625 -10.742 1 77.88 319 TYR A C 1
ATOM 2503 O O . TYR A 1 319 ? -16.875 -21.859 -10.789 1 77.88 319 TYR A O 1
ATOM 2511 N N . HIS A 1 320 ? -15.789 -19.922 -10.945 1 81.38 320 HIS A N 1
ATOM 2512 C CA . HIS A 1 320 ? -14.516 -20.609 -11.055 1 81.38 320 HIS A CA 1
ATOM 2513 C C . HIS A 1 320 ? -13.352 -19.672 -10.766 1 81.38 320 HIS A C 1
ATOM 2515 O O . HIS A 1 320 ? -13.531 -18.453 -10.711 1 81.38 320 HIS A O 1
ATOM 2521 N N . ASP A 1 321 ? -12.211 -20.234 -10.547 1 87.94 321 ASP A N 1
ATOM 2522 C CA . ASP A 1 321 ? -11.023 -19.438 -10.273 1 87.94 321 ASP A CA 1
ATOM 2523 C C . ASP A 1 321 ? -10.273 -19.109 -11.562 1 87.94 321 ASP A C 1
ATOM 2525 O O . ASP A 1 321 ? -10.602 -19.641 -12.633 1 87.94 321 ASP A O 1
ATOM 2529 N N . ASP A 1 322 ? -9.32 -18.188 -11.5 1 92 322 ASP A N 1
ATOM 2530 C CA . ASP A 1 322 ? -8.383 -18.031 -12.609 1 92 322 ASP A CA 1
ATOM 2531 C C . ASP A 1 322 ? -7.75 -19.359 -12.992 1 92 322 ASP A C 1
ATOM 2533 O O . ASP A 1 322 ? -7.457 -20.188 -12.125 1 92 322 ASP A O 1
ATOM 2537 N N . ILE A 1 323 ? -7.609 -19.578 -14.25 1 95.69 323 ILE A N 1
ATOM 2538 C CA . ILE A 1 323 ? -7 -20.828 -14.711 1 95.69 323 ILE A CA 1
ATOM 2539 C C . ILE A 1 323 ? -5.781 -20.516 -15.578 1 95.69 323 ILE A C 1
ATOM 2541 O O . ILE A 1 323 ? -5.895 -19.828 -16.594 1 95.69 323 ILE A O 1
ATOM 2545 N N . THR A 1 324 ? -4.688 -20.938 -15.18 1 98 324 THR A N 1
ATOM 2546 C CA . THR A 1 324 ? -3.465 -20.875 -15.969 1 98 324 THR A CA 1
ATOM 2547 C C . THR A 1 324 ? -2.822 -22.25 -16.094 1 98 324 THR A C 1
ATOM 2549 O O . THR A 1 324 ? -2.617 -22.938 -15.086 1 98 324 THR A O 1
ATOM 2552 N N . ILE A 1 325 ? -2.541 -22.656 -17.344 1 98.62 325 ILE A N 1
ATOM 2553 C CA . ILE A 1 325 ? -2.025 -23.984 -17.641 1 98.62 325 ILE A CA 1
ATOM 2554 C C . ILE A 1 325 ? -0.772 -23.875 -18.5 1 98.62 325 ILE A C 1
ATOM 2556 O O . ILE A 1 325 ? -0.771 -23.172 -19.516 1 98.62 325 ILE A O 1
ATOM 2560 N N . VAL A 1 326 ? 0.246 -24.547 -18.094 1 98.5 326 VAL A N 1
ATOM 2561 C CA . VAL A 1 326 ? 1.457 -24.703 -18.891 1 98.5 326 VAL A CA 1
ATOM 2562 C C . VAL A 1 326 ? 1.708 -26.203 -19.141 1 98.5 326 VAL A C 1
ATOM 2564 O O . VAL A 1 326 ? 1.687 -27 -18.203 1 98.5 326 VAL A O 1
ATOM 2567 N N . VAL A 1 327 ? 1.906 -26.578 -20.359 1 98.31 327 VAL A N 1
ATOM 2568 C CA . VAL A 1 327 ? 2.201 -27.953 -20.734 1 98.31 327 VAL A CA 1
ATOM 2569 C C . VAL A 1 327 ? 3.566 -28.031 -21.406 1 98.31 327 VAL A C 1
ATOM 2571 O O . VAL A 1 327 ? 3.84 -27.281 -22.344 1 98.31 327 VAL A O 1
ATOM 2574 N N . VAL A 1 328 ? 4.383 -28.938 -20.953 1 97.38 328 VAL A N 1
ATOM 2575 C CA . VAL A 1 328 ? 5.711 -29.125 -21.516 1 97.38 328 VAL A CA 1
ATOM 2576 C C . VAL A 1 328 ? 5.855 -30.562 -22.031 1 97.38 328 VAL A C 1
ATOM 2578 O O . VAL A 1 328 ? 5.512 -31.516 -21.344 1 97.38 328 VAL A O 1
ATOM 2581 N N . SER A 1 329 ? 6.34 -30.656 -23.266 1 95.94 329 SER A N 1
ATOM 2582 C CA . SER A 1 329 ? 6.629 -31.984 -23.812 1 95.94 329 SER A CA 1
ATOM 2583 C C . SER A 1 329 ? 7.91 -32.562 -23.219 1 95.94 329 SER A C 1
ATOM 2585 O O . SER A 1 329 ? 8.914 -31.844 -23.109 1 95.94 329 SER A O 1
ATOM 2587 N N . LEU A 1 330 ? 7.902 -33.781 -22.828 1 94.06 330 LEU A N 1
ATOM 2588 C CA . LEU A 1 330 ? 9.086 -34.406 -22.25 1 94.06 330 LEU A CA 1
ATOM 2589 C C . LEU A 1 330 ? 9.805 -35.25 -23.297 1 94.06 330 LEU A C 1
ATOM 2591 O O . LEU A 1 330 ? 10.961 -35.625 -23.094 1 94.06 330 LEU A O 1
ATOM 2595 N N . ASN A 1 331 ? 9.078 -35.688 -24.344 1 75.25 331 ASN A N 1
ATOM 2596 C CA . ASN A 1 331 ? 9.719 -36.531 -25.359 1 75.25 331 ASN A CA 1
ATOM 2597 C C . ASN A 1 331 ? 10.055 -35.719 -26.609 1 75.25 331 ASN A C 1
ATOM 2599 O O . ASN A 1 331 ? 9.227 -34.969 -27.109 1 75.25 331 ASN A O 1
ATOM 2603 N N . SER A 1 332 ? 11.344 -35.125 -26.625 1 52.81 332 SER A N 1
ATOM 2604 C CA . SER A 1 332 ? 11.727 -34.75 -27.969 1 52.81 332 SER A CA 1
ATOM 2605 C C . SER A 1 332 ? 12.125 -35.969 -28.797 1 52.81 332 SER A C 1
ATOM 2607 O O . SER A 1 332 ? 12.578 -36.969 -28.266 1 52.81 332 SER A O 1
ATOM 2609 N N . MET B 1 1 ? -40.375 -7.395 18.438 1 20.94 1 MET B N 1
ATOM 2610 C CA . MET B 1 1 ? -39.281 -8.016 17.719 1 20.94 1 MET B CA 1
ATOM 2611 C C . MET B 1 1 ? -38.281 -6.965 17.219 1 20.94 1 MET B C 1
ATOM 2613 O O . MET B 1 1 ? -37.375 -7.277 16.469 1 20.94 1 MET B O 1
ATOM 2617 N N . TRP B 1 2 ? -38.719 -5.66 17.266 1 19.66 2 TRP B N 1
ATOM 2618 C CA . TRP B 1 2 ? -38.281 -4.312 16.906 1 19.66 2 TRP B CA 1
ATOM 2619 C C . TRP B 1 2 ? -37.031 -3.934 17.688 1 19.66 2 TRP B C 1
ATOM 2621 O O . TRP B 1 2 ? -36.625 -2.771 17.672 1 19.66 2 TRP B O 1
ATOM 2631 N N . ARG B 1 3 ? -36.719 -4.531 18.781 1 20.89 3 ARG B N 1
ATOM 2632 C CA . ARG B 1 3 ? -35.844 -4.133 19.875 1 20.89 3 ARG B CA 1
ATOM 2633 C C . ARG B 1 3 ? -34.375 -4.168 19.453 1 20.89 3 ARG B C 1
ATOM 2635 O O . ARG B 1 3 ? -33.469 -3.803 20.219 1 20.89 3 ARG B O 1
ATOM 2642 N N . ARG B 1 4 ? -34.094 -5.207 18.609 1 25.91 4 ARG B N 1
ATOM 2643 C CA . ARG B 1 4 ? -32.656 -5.555 18.578 1 25.91 4 ARG B CA 1
ATOM 2644 C C . ARG B 1 4 ? -31.844 -4.422 17.984 1 25.91 4 ARG B C 1
ATOM 2646 O O . ARG B 1 4 ? -30.641 -4.586 17.734 1 25.91 4 ARG B O 1
ATOM 2653 N N . ALA B 1 5 ? -32.531 -3.539 17.328 1 22.42 5 ALA B N 1
ATOM 2654 C CA . ALA B 1 5 ? -31.844 -2.641 16.406 1 22.42 5 ALA B CA 1
ATOM 2655 C C . ALA B 1 5 ? -30.812 -1.78 17.156 1 22.42 5 ALA B C 1
ATOM 2657 O O . ALA B 1 5 ? -29.859 -1.287 16.547 1 22.42 5 ALA B O 1
ATOM 2658 N N . PHE B 1 6 ? -31.156 -1.397 18.344 1 21.67 6 PHE B N 1
ATOM 2659 C CA . PHE B 1 6 ? -30.531 -0.195 18.875 1 21.67 6 PHE B CA 1
ATOM 2660 C C . PHE B 1 6 ? -29.156 -0.508 19.453 1 21.67 6 PHE B C 1
ATOM 2662 O O . PHE B 1 6 ? -28.609 0.277 20.219 1 21.67 6 PHE B O 1
ATOM 2669 N N . LEU B 1 7 ? -28.781 -1.77 19.453 1 25.39 7 LEU B N 1
ATOM 2670 C CA . LEU B 1 7 ? -27.547 -1.816 20.203 1 25.39 7 LEU B CA 1
ATOM 2671 C C . LEU B 1 7 ? -26.453 -0.992 19.531 1 25.39 7 LEU B C 1
ATOM 2673 O O . LEU B 1 7 ? -25.984 -1.356 18.453 1 25.39 7 LEU B O 1
ATOM 2677 N N . ALA B 1 8 ? -26.703 0.321 19.516 1 24.62 8 ALA B N 1
ATOM 2678 C CA . ALA B 1 8 ? -25.766 1.422 19.281 1 24.62 8 ALA B CA 1
ATOM 2679 C C . ALA B 1 8 ? -24.375 1.087 19.812 1 24.62 8 ALA B C 1
ATOM 2681 O O . ALA B 1 8 ? -24.203 0.841 21.016 1 24.62 8 ALA B O 1
ATOM 2682 N N . ALA B 1 9 ? -23.594 0.387 18.984 1 26.39 9 ALA B N 1
ATOM 2683 C CA . ALA B 1 9 ? -22.156 0.239 19.141 1 26.39 9 ALA B CA 1
ATOM 2684 C C . ALA B 1 9 ? -21.547 1.469 19.812 1 26.39 9 ALA B C 1
ATOM 2686 O O . ALA B 1 9 ? -21.609 2.574 19.266 1 26.39 9 ALA B O 1
ATOM 2687 N N . SER B 1 10 ? -21.594 1.621 21.078 1 22.52 10 SER B N 1
ATOM 2688 C CA . SER B 1 10 ? -20.703 2.408 21.922 1 22.52 10 SER B CA 1
ATOM 2689 C C . SER B 1 10 ? -19.266 2.332 21.406 1 22.52 10 SER B C 1
ATOM 2691 O O . SER B 1 10 ? -18.469 1.529 21.906 1 22.52 10 SER B O 1
ATOM 2693 N N . ALA B 1 11 ? -19.047 1.914 20.219 1 27.64 11 ALA B N 1
ATOM 2694 C CA . ALA B 1 11 ? -17.672 2.107 19.797 1 27.64 11 ALA B CA 1
ATOM 2695 C C . ALA B 1 11 ? -17.125 3.436 20.297 1 27.64 11 ALA B C 1
ATOM 2697 O O . ALA B 1 11 ? -17.797 4.465 20.234 1 27.64 11 ALA B O 1
ATOM 2698 N N . GLY B 1 12 ? -16.141 3.246 21.25 1 25.92 12 GLY B N 1
ATOM 2699 C CA . GLY B 1 12 ? -15.359 4.227 21.984 1 25.92 12 GLY B CA 1
ATOM 2700 C C . GLY B 1 12 ? -14.992 5.438 21.156 1 25.92 12 GLY B C 1
ATOM 2701 O O . GLY B 1 12 ? -14.43 5.301 20.062 1 25.92 12 GLY B O 1
ATOM 2702 N N . PHE B 1 13 ? -15.859 6.305 21.016 1 27.48 13 PHE B N 1
ATOM 2703 C CA . PHE B 1 13 ? -15.461 7.684 20.766 1 27.48 13 PHE B CA 1
ATOM 2704 C C . PHE B 1 13 ? -14.07 7.949 21.328 1 27.48 13 PHE B C 1
ATOM 2706 O O . PHE B 1 13 ? -13.891 8.008 22.547 1 27.48 13 PHE B O 1
ATOM 2713 N N . PHE B 1 14 ? -13.133 7.23 20.844 1 29.22 14 PHE B N 1
ATOM 2714 C CA . PHE B 1 14 ? -11.859 7.809 21.266 1 29.22 14 PHE B CA 1
ATOM 2715 C C . PHE B 1 14 ? -11.867 9.32 21.078 1 29.22 14 PHE B C 1
ATOM 2717 O O . PHE B 1 14 ? -11.727 9.82 19.969 1 29.22 14 PHE B O 1
ATOM 2724 N N . THR B 1 15 ? -12.953 9.875 21.406 1 28.78 15 THR B N 1
ATOM 2725 C CA . THR B 1 15 ? -12.602 11.227 21.828 1 28.78 15 THR B CA 1
ATOM 2726 C C . THR B 1 15 ? -11.328 11.211 22.672 1 28.78 15 THR B C 1
ATOM 2728 O O . THR B 1 15 ? -11.375 10.969 23.875 1 28.78 15 THR B O 1
ATOM 2731 N N . THR B 1 16 ? -10.453 10.383 22.344 1 30.19 16 THR B N 1
ATOM 2732 C CA . THR B 1 16 ? -9.289 10.68 23.172 1 30.19 16 THR B CA 1
ATOM 2733 C C . THR B 1 16 ? -9.094 12.188 23.297 1 30.19 16 THR B C 1
ATOM 2735 O O . THR B 1 16 ? -8.641 12.844 22.359 1 30.19 16 THR B O 1
ATOM 2738 N N . SER B 1 17 ? -10.039 12.82 23.734 1 29.89 17 SER B N 1
ATOM 2739 C CA . SER B 1 17 ? -9.594 14.008 24.469 1 29.89 17 SER B CA 1
ATOM 2740 C C . SER B 1 17 ? -8.32 13.727 25.25 1 29.89 17 SER B C 1
ATOM 2742 O O . SER B 1 17 ? -8.367 13.375 26.422 1 29.89 17 SER B O 1
ATOM 2744 N N . SER B 1 18 ? -7.586 12.75 24.828 1 31.23 18 SER B N 1
ATOM 2745 C CA . SER B 1 18 ? -6.359 12.852 25.625 1 31.23 18 SER B CA 1
ATOM 2746 C C . SER B 1 18 ? -5.957 14.312 25.828 1 31.23 18 SER B C 1
ATOM 2748 O O . SER B 1 18 ? -5.578 14.992 24.859 1 31.23 18 SER B O 1
ATOM 2750 N N . VAL B 1 19 ? -6.68 14.938 26.641 1 31.81 19 VAL B N 1
ATOM 2751 C CA . VAL B 1 19 ? -6.164 16.141 27.297 1 31.81 19 VAL B CA 1
ATOM 2752 C C . VAL B 1 19 ? -4.668 15.984 27.547 1 31.81 19 VAL B C 1
ATOM 2754 O O . VAL B 1 19 ? -4.25 15.273 28.469 1 31.81 19 VAL B O 1
ATOM 2757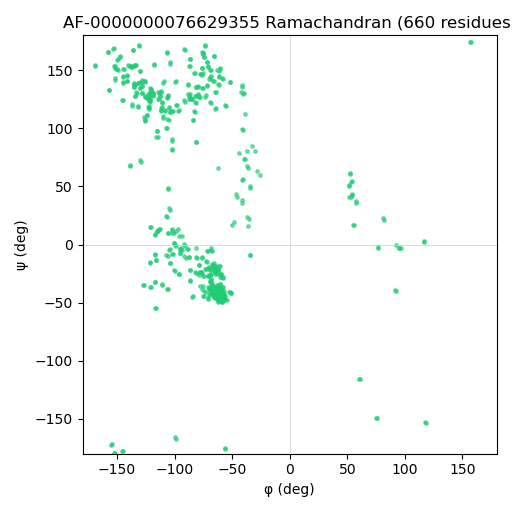 N N . PHE B 1 20 ? -4.023 15.586 26.516 1 35.03 20 PHE B N 1
ATOM 2758 C CA . PHE B 1 20 ? -2.623 15.883 26.781 1 35.03 20 PHE B CA 1
ATOM 2759 C C . PHE B 1 20 ? -2.475 17.25 27.453 1 35.03 20 PHE B C 1
ATOM 2761 O O . PHE B 1 20 ? -3.074 18.234 27 1 35.03 20 PHE B O 1
ATOM 2768 N N . LEU B 1 21 ? -2.354 17.203 28.594 1 37.53 21 LEU B N 1
ATOM 2769 C CA . LEU B 1 21 ? -1.979 18.406 29.344 1 37.53 21 LEU B CA 1
ATOM 2770 C C . LEU B 1 21 ? -0.997 19.25 28.547 1 37.53 21 LEU B C 1
ATOM 2772 O O . LEU B 1 21 ? 0.171 18.875 28.391 1 37.53 21 LEU B O 1
ATOM 2776 N N . ALA B 1 22 ? -1.606 19.75 27.422 1 48.72 22 ALA B N 1
ATOM 2777 C CA . ALA B 1 22 ? -0.797 20.812 26.812 1 48.72 22 ALA B CA 1
ATOM 2778 C C . ALA B 1 22 ? -0.174 21.703 27.859 1 48.72 22 ALA B C 1
ATOM 2780 O O . ALA B 1 22 ? -0.756 21.922 28.938 1 48.72 22 ALA B O 1
ATOM 2781 N N . PRO B 1 23 ? 1.036 21.906 27.734 1 56.97 23 PRO B N 1
ATOM 2782 C CA . PRO B 1 23 ? 1.579 22.922 28.656 1 56.97 23 PRO B CA 1
ATOM 2783 C C . PRO B 1 23 ? 0.66 24.125 28.812 1 56.97 23 PRO B C 1
ATOM 2785 O O . PRO B 1 23 ? -0.149 24.422 27.922 1 56.97 23 PRO B O 1
ATOM 2788 N N . LYS B 1 24 ? 0.482 24.594 29.969 1 69.56 24 LYS B N 1
ATOM 2789 C CA . LYS B 1 24 ? -0.354 25.719 30.359 1 69.56 24 LYS B CA 1
ATOM 2790 C C . LYS B 1 24 ? -0.354 26.797 29.281 1 69.56 24 LYS B C 1
ATOM 2792 O O . LYS B 1 24 ? -1.304 27.578 29.172 1 69.56 24 LYS B O 1
ATOM 2797 N N . ASP B 1 25 ? 0.542 26.594 28.312 1 90.19 25 ASP B N 1
ATOM 2798 C CA . ASP B 1 25 ? 0.69 27.672 27.359 1 90.19 25 ASP B CA 1
ATOM 2799 C C . ASP B 1 25 ? 0.257 27.234 25.953 1 90.19 25 ASP B C 1
ATOM 2801 O O . ASP B 1 25 ? 0.559 27.906 24.969 1 90.19 25 ASP B O 1
ATOM 2805 N N . SER B 1 26 ? -0.407 26.062 25.844 1 94.88 26 SER B N 1
ATOM 2806 C CA . SER B 1 26 ? -0.924 25.609 24.562 1 94.88 26 SER B CA 1
ATOM 2807 C C . SER B 1 26 ? -2.25 24.875 24.719 1 94.88 26 SER B C 1
ATOM 2809 O O . SER B 1 26 ? -2.58 24.422 25.812 1 94.88 26 SER B O 1
ATOM 2811 N N . GLY B 1 27 ? -3.041 24.938 23.719 1 96 27 GLY B N 1
ATOM 2812 C CA . GLY B 1 27 ? -4.289 24.203 23.641 1 96 27 GLY B CA 1
ATOM 2813 C C . GLY B 1 27 ? -4.484 23.516 22.297 1 96 27 GLY B C 1
ATOM 2814 O O . GLY B 1 27 ? -3.84 23.875 21.312 1 96 27 GLY B O 1
ATOM 2815 N N . ARG B 1 28 ? -5.289 22.422 22.297 1 95.88 28 ARG B N 1
ATOM 2816 C CA . ARG B 1 28 ? -5.52 21.719 21.047 1 95.88 28 ARG B CA 1
ATOM 2817 C C . ARG B 1 28 ? -6.887 21.031 21.047 1 95.88 28 ARG B C 1
ATOM 2819 O O . ARG B 1 28 ? -7.398 20.672 22.094 1 95.88 28 ARG B O 1
ATOM 2826 N N . VAL B 1 29 ? -7.418 20.891 19.891 1 96.5 29 VAL B N 1
ATOM 2827 C CA . VAL B 1 29 ? -8.641 20.125 19.688 1 96.5 29 VAL B CA 1
ATOM 2828 C C . VAL B 1 29 ? -8.664 19.547 18.266 1 96.5 29 VAL B C 1
ATOM 2830 O O . VAL B 1 29 ? -8.117 20.156 17.344 1 96.5 29 VAL B O 1
ATOM 2833 N N . SER B 1 30 ? -9.148 18.359 18.188 1 95.19 30 SER B N 1
ATOM 2834 C CA . SER B 1 30 ? -9.375 17.75 16.891 1 95.19 30 SER B CA 1
ATOM 2835 C C . SER B 1 30 ? -10.797 17.203 16.766 1 95.19 30 SER B C 1
ATOM 2837 O O . SER B 1 30 ? -11.336 16.656 17.734 1 95.19 30 SER B O 1
ATOM 2839 N N . HIS B 1 31 ? -11.352 17.391 15.617 1 91.75 31 HIS B N 1
ATOM 2840 C CA . HIS B 1 31 ? -12.695 16.891 15.328 1 91.75 31 HIS B CA 1
ATOM 2841 C C . HIS B 1 31 ? -12.734 16.156 13.992 1 91.75 31 HIS B C 1
ATOM 2843 O O . HIS B 1 31 ? -12.547 16.766 12.938 1 91.75 31 HIS B O 1
ATOM 2849 N N . PRO B 1 32 ? -13.102 14.828 14.016 1 89.31 32 PRO B N 1
ATOM 2850 C CA . PRO B 1 32 ? -13.094 14.023 12.789 1 89.31 32 PRO B CA 1
ATOM 2851 C C . PRO B 1 32 ? -14.328 14.266 11.922 1 89.31 32 PRO B C 1
ATOM 2853 O O . PRO B 1 32 ? -15.438 14.383 12.445 1 89.31 32 PRO B O 1
ATOM 2856 N N . ALA B 1 33 ? -14.039 14.383 10.664 1 84.94 33 ALA B N 1
ATOM 2857 C CA . ALA B 1 33 ? -15.07 14.234 9.641 1 84.94 33 ALA B CA 1
ATOM 2858 C C . ALA B 1 33 ? -14.93 12.906 8.898 1 84.94 33 ALA B C 1
ATOM 2860 O O . ALA B 1 33 ? -15.922 12.258 8.578 1 84.94 33 ALA B O 1
ATOM 2861 N N . ASN B 1 34 ? -13.68 12.586 8.688 1 79.88 34 ASN B N 1
ATOM 2862 C CA . ASN B 1 34 ? -13.336 11.297 8.102 1 79.88 34 ASN B CA 1
ATOM 2863 C C . ASN B 1 34 ? -13.211 10.203 9.164 1 79.88 34 ASN B C 1
ATOM 2865 O O . ASN B 1 34 ? -13.047 10.5 10.344 1 79.88 34 ASN B O 1
ATOM 2869 N N . LEU B 1 35 ? -13.344 8.953 8.602 1 78.75 35 LEU B N 1
ATOM 2870 C CA . LEU B 1 35 ? -13.031 7.789 9.422 1 78.75 35 LEU B CA 1
ATOM 2871 C C . LEU B 1 35 ? -12 6.895 8.734 1 78.75 35 LEU B C 1
ATOM 2873 O O . LEU B 1 35 ? -12.32 6.223 7.75 1 78.75 35 LEU B O 1
ATOM 2877 N N . PRO B 1 36 ? -10.812 6.871 9.234 1 86.75 36 PRO B N 1
ATOM 2878 C CA . PRO B 1 36 ? -10.242 7.633 10.352 1 86.75 36 PRO B CA 1
ATOM 2879 C C . PRO B 1 36 ? -9.953 9.086 9.984 1 86.75 36 PRO B C 1
ATOM 2881 O O . PRO B 1 36 ? -9.883 9.43 8.797 1 86.75 36 PRO B O 1
ATOM 2884 N N . ILE B 1 37 ? -9.805 9.898 11.023 1 90.69 37 ILE B N 1
ATOM 2885 C CA . ILE B 1 37 ? -9.352 11.273 10.828 1 90.69 37 ILE B CA 1
ATOM 2886 C C . ILE B 1 37 ? -7.984 11.266 10.141 1 90.69 37 ILE B C 1
ATOM 2888 O O . ILE B 1 37 ? -7.141 10.414 10.438 1 90.69 37 ILE B O 1
ATOM 2892 N N . GLU B 1 38 ? -7.785 12.203 9.289 1 94.69 38 GLU B N 1
ATOM 2893 C CA . GLU B 1 38 ? -6.523 12.25 8.555 1 94.69 38 GLU B CA 1
ATOM 2894 C C . GLU B 1 38 ? -5.613 13.352 9.094 1 94.69 38 GLU B C 1
ATOM 2896 O O . GLU B 1 38 ? -4.434 13.414 8.742 1 94.69 38 GLU B O 1
ATOM 2901 N N . ASP B 1 39 ? -6.07 14.125 10.016 1 96.69 39 ASP B N 1
ATOM 2902 C CA . ASP B 1 39 ? -5.289 15.203 10.625 1 96.69 39 ASP B CA 1
ATOM 2903 C C . ASP B 1 39 ? -4.379 14.664 11.727 1 96.69 39 ASP B C 1
ATOM 2905 O O . ASP B 1 39 ? -4.695 13.656 12.367 1 96.69 39 ASP B O 1
ATOM 2909 N N . ARG B 1 40 ? -3.258 15.32 11.852 1 97.75 40 ARG B N 1
ATOM 2910 C CA . ARG B 1 40 ? -2.398 15.133 13.016 1 97.75 40 ARG B CA 1
ATOM 2911 C C . ARG B 1 40 ? -1.887 16.469 13.539 1 97.75 40 ARG B C 1
ATOM 2913 O O . ARG B 1 40 ? -2.102 17.516 12.922 1 97.75 40 ARG B O 1
ATOM 2920 N N . PHE B 1 41 ? -1.313 16.422 14.734 1 98.31 41 PHE B N 1
ATOM 2921 C CA . PHE B 1 41 ? -0.75 17.625 15.344 1 98.31 41 PHE B CA 1
ATOM 2922 C C . PHE B 1 41 ? 0.464 17.266 16.203 1 98.31 41 PHE B C 1
ATOM 2924 O O . PHE B 1 41 ? 0.716 16.094 16.469 1 98.31 41 PHE B O 1
ATOM 2931 N N . VAL B 1 42 ? 1.283 18.312 16.5 1 98.19 42 VAL B N 1
ATOM 2932 C CA . VAL B 1 42 ? 2.375 18.203 17.453 1 98.19 42 VAL B CA 1
ATOM 2933 C C . VAL B 1 42 ? 2.367 19.406 18.391 1 98.19 42 VAL B C 1
ATOM 2935 O O . VAL B 1 42 ? 2.217 20.547 17.938 1 98.19 42 VAL B O 1
ATOM 2938 N N . ILE B 1 43 ? 2.381 19.234 19.625 1 97.38 43 ILE B N 1
ATOM 2939 C CA . ILE B 1 43 ? 2.721 20.203 20.656 1 97.38 43 ILE B CA 1
ATOM 2940 C C . ILE B 1 43 ? 3.854 19.672 21.531 1 97.38 43 ILE B C 1
ATOM 2942 O O . ILE B 1 43 ? 3.678 18.688 22.25 1 97.38 43 ILE B O 1
ATOM 2946 N N . ASP B 1 44 ? 4.93 20.312 21.375 1 96.38 44 ASP B N 1
ATOM 2947 C CA . ASP B 1 44 ? 6.102 19.828 22.094 1 96.38 44 ASP B CA 1
ATOM 2948 C C . ASP B 1 44 ? 7.105 20.953 22.328 1 96.38 44 ASP B C 1
ATOM 2950 O O . ASP B 1 44 ? 6.766 22.141 22.172 1 96.38 44 ASP B O 1
ATOM 2954 N N . SER B 1 45 ? 8.258 20.609 22.828 1 94.5 45 SER B N 1
ATOM 2955 C CA . SER B 1 45 ? 9.305 21.594 23.047 1 94.5 45 SER B CA 1
ATOM 2956 C C . SER B 1 45 ? 10.68 21.016 22.703 1 94.5 45 SER B C 1
ATOM 2958 O O . SER B 1 45 ? 10.891 19.812 22.766 1 94.5 45 SER B O 1
ATOM 2960 N N . LEU B 1 46 ? 11.5 21.891 22.203 1 93.44 46 LEU B N 1
ATOM 2961 C CA . LEU B 1 46 ? 12.93 21.656 22 1 93.44 46 LEU B CA 1
ATOM 2962 C C . LEU B 1 46 ? 13.75 22.594 22.875 1 93.44 46 LEU B C 1
ATOM 2964 O O . LEU B 1 46 ? 14.156 23.672 22.438 1 93.44 46 LEU B O 1
ATOM 2968 N N . GLY B 1 47 ? 14.086 22.078 24.094 1 91 47 GLY B N 1
ATOM 2969 C CA . GLY B 1 47 ? 14.633 23 25.062 1 91 47 GLY B CA 1
ATOM 2970 C C . GLY B 1 47 ? 13.68 24.125 25.406 1 91 47 GLY B C 1
ATOM 2971 O O . GLY B 1 47 ? 12.562 23.891 25.875 1 91 47 GLY B O 1
ATOM 2972 N N . GLN B 1 48 ? 14.109 25.297 25.062 1 90.75 48 GLN B N 1
ATOM 2973 C CA . GLN B 1 48 ? 13.297 26.469 25.391 1 90.75 48 GLN B CA 1
ATOM 2974 C C . GLN B 1 48 ? 12.406 26.859 24.203 1 90.75 48 GLN B C 1
ATOM 2976 O O . GLN B 1 48 ? 11.57 27.75 24.328 1 90.75 48 GLN B O 1
ATOM 2981 N N . VAL B 1 49 ? 12.555 26.188 23.109 1 94.88 49 VAL B N 1
ATOM 2982 C CA . VAL B 1 49 ? 11.789 26.5 21.906 1 94.88 49 VAL B CA 1
ATOM 2983 C C . VAL B 1 49 ? 10.508 25.656 21.891 1 94.88 49 VAL B C 1
ATOM 2985 O O . VAL B 1 49 ? 10.555 24.438 22 1 94.88 49 VAL B O 1
ATOM 2988 N N . LYS B 1 50 ? 9.406 26.312 21.797 1 96.44 50 LYS B N 1
ATOM 2989 C CA . LYS B 1 50 ? 8.141 25.594 21.672 1 96.44 50 LYS B CA 1
ATOM 2990 C C . LYS B 1 50 ? 7.891 25.156 20.234 1 96.44 50 LYS B C 1
ATOM 2992 O O . LYS B 1 50 ? 8.172 25.891 19.297 1 96.44 50 LYS B O 1
ATOM 2997 N N . LEU B 1 51 ? 7.461 23.922 20.078 1 97.88 51 LEU B N 1
ATOM 2998 C CA . LEU B 1 51 ? 7.105 23.359 18.781 1 97.88 51 LEU B CA 1
ATOM 2999 C C . LEU B 1 51 ? 5.602 23.125 18.688 1 97.88 51 LEU B C 1
ATOM 3001 O O . LEU B 1 51 ? 5.012 22.484 19.547 1 97.88 51 LEU B O 1
ATOM 3005 N N . ALA B 1 52 ? 4.938 23.688 17.75 1 98.5 52 ALA B N 1
ATOM 3006 C CA . ALA B 1 52 ? 3.535 23.453 17.422 1 98.5 52 ALA B CA 1
ATOM 3007 C C . ALA B 1 52 ? 3.354 23.172 15.93 1 98.5 52 ALA B C 1
ATOM 3009 O O . ALA B 1 52 ? 3.965 23.844 15.094 1 98.5 52 ALA B O 1
ATOM 3010 N N . ALA B 1 53 ? 2.562 22.156 15.633 1 98.81 53 ALA B N 1
ATOM 3011 C CA . ALA B 1 53 ? 2.359 21.828 14.227 1 98.81 53 ALA B CA 1
ATOM 3012 C C . ALA B 1 53 ? 0.977 21.219 14 1 98.81 53 ALA B C 1
ATOM 3014 O O . ALA B 1 53 ? 0.383 20.656 14.914 1 98.81 53 ALA B O 1
ATOM 3015 N N . VAL B 1 54 ? 0.458 21.422 12.828 1 98.81 54 VAL B N 1
ATOM 3016 C CA . VAL B 1 54 ? -0.717 20.703 12.344 1 98.81 54 VAL B CA 1
ATOM 3017 C C . VAL B 1 54 ? -0.42 20.109 10.969 1 98.81 54 VAL B C 1
ATOM 3019 O O . VAL B 1 54 ? 0.294 20.703 10.164 1 98.81 54 VAL B O 1
ATOM 3022 N N . PHE B 1 55 ? -0.906 18.938 10.758 1 98.81 55 PHE B N 1
ATOM 3023 C CA . PHE B 1 55 ? -0.79 18.203 9.508 1 98.81 55 PHE B CA 1
ATOM 3024 C C . PHE B 1 55 ? -2.166 17.812 8.977 1 98.81 55 PHE B C 1
ATOM 3026 O O . PHE B 1 55 ? -2.98 17.234 9.711 1 98.81 55 PHE B O 1
ATOM 3033 N N . ASP B 1 56 ? -2.441 18.172 7.762 1 98.31 56 ASP B N 1
ATOM 3034 C CA . ASP B 1 56 ? -3.688 17.797 7.102 1 98.31 56 ASP B CA 1
ATOM 3035 C C . ASP B 1 56 ? -3.447 16.734 6.035 1 98.31 56 ASP B C 1
ATOM 3037 O O . ASP B 1 56 ? -3.092 17.047 4.898 1 98.31 56 ASP B O 1
ATOM 3041 N N . GLY B 1 57 ? -3.752 15.531 6.438 1 97.69 57 GLY B N 1
ATOM 3042 C CA . GLY B 1 57 ? -3.588 14.422 5.512 1 97.69 57 GLY B CA 1
ATOM 3043 C C . GLY B 1 57 ? -4.68 14.359 4.457 1 97.69 57 GLY B C 1
ATOM 3044 O O . GLY B 1 57 ? -5.824 14.727 4.719 1 97.69 57 GLY B O 1
ATOM 3045 N N . HIS B 1 58 ? -4.305 13.805 3.334 1 96.31 58 HIS B N 1
ATOM 3046 C CA . HIS B 1 58 ? -5.273 13.57 2.273 1 96.31 58 HIS B CA 1
ATOM 3047 C C . HIS B 1 58 ? -4.961 12.281 1.516 1 96.31 58 HIS B C 1
ATOM 3049 O O . HIS B 1 58 ? -3.793 11.938 1.325 1 96.31 58 HIS B O 1
ATOM 3055 N N . GLY B 1 59 ? -5.996 11.609 1.119 1 93.81 59 GLY B N 1
ATOM 3056 C CA . GLY B 1 59 ? -5.828 10.328 0.464 1 93.81 59 GLY B CA 1
ATOM 3057 C C . GLY B 1 59 ? -5.5 9.203 1.43 1 93.81 59 GLY B C 1
ATOM 3058 O O . GLY B 1 59 ? -5.398 8.039 1.028 1 93.81 59 GLY B O 1
ATOM 3059 N N . GLY B 1 60 ? -5.371 9.594 2.635 1 94.44 60 GLY B N 1
ATOM 3060 C CA . GLY B 1 60 ? -4.992 8.68 3.697 1 94.44 60 GLY B CA 1
ATOM 3061 C C . GLY B 1 60 ? -4.371 9.383 4.891 1 94.44 60 GLY B C 1
ATOM 3062 O O . GLY B 1 60 ? -4.078 10.578 4.832 1 94.44 60 GLY B O 1
ATOM 3063 N N . TRP B 1 61 ? -4.113 8.617 5.934 1 95.62 61 TRP B N 1
ATOM 3064 C CA . TRP B 1 61 ? -3.615 9.172 7.188 1 95.62 61 TRP B CA 1
ATOM 3065 C C . TRP B 1 61 ? -2.115 8.945 7.324 1 95.62 61 TRP B C 1
ATOM 3067 O O . TRP B 1 61 ? -1.471 9.523 8.203 1 95.62 61 TRP B O 1
ATOM 3077 N N . GLN B 1 62 ? -1.562 8.188 6.445 1 97.25 62 GLN B N 1
ATOM 3078 C CA . GLN B 1 62 ? -0.234 7.613 6.629 1 97.25 62 GLN B CA 1
ATOM 3079 C C . GLN B 1 62 ? 0.834 8.703 6.676 1 97.25 62 GLN B C 1
ATOM 3081 O O . GLN B 1 62 ? 1.708 8.688 7.543 1 97.25 62 GLN B O 1
ATOM 3086 N N . ILE B 1 63 ? 0.75 9.703 5.781 1 98.69 63 ILE B N 1
ATOM 3087 C CA . ILE B 1 63 ? 1.803 10.703 5.664 1 98.69 63 ILE B CA 1
ATOM 3088 C C . ILE B 1 63 ? 1.729 11.672 6.844 1 98.69 63 ILE B C 1
ATOM 3090 O O . ILE B 1 63 ? 2.752 12.008 7.445 1 98.69 63 ILE B O 1
ATOM 3094 N N . SER B 1 64 ? 0.537 12.109 7.172 1 98.5 64 SER B N 1
ATOM 3095 C CA . SER B 1 64 ? 0.407 12.992 8.328 1 98.5 64 SER B CA 1
ATOM 3096 C C . SER B 1 64 ? 0.872 12.305 9.602 1 98.5 64 SER B C 1
ATOM 3098 O O . SER B 1 64 ? 1.494 12.93 10.461 1 98.5 64 SER B O 1
ATOM 3100 N N . GLU B 1 65 ? 0.593 11.016 9.727 1 97.5 65 GLU B N 1
ATOM 3101 C CA . GLU B 1 65 ? 1.048 10.242 10.883 1 97.5 65 GLU B CA 1
ATOM 3102 C C . GLU B 1 65 ? 2.572 10.188 10.938 1 97.5 65 GLU B C 1
ATOM 3104 O O . GLU B 1 65 ? 3.162 10.328 12.016 1 97.5 65 GLU B O 1
ATOM 3109 N N . TYR B 1 66 ? 3.166 9.992 9.805 1 98.62 66 TYR B N 1
ATOM 3110 C CA . TYR B 1 66 ? 4.625 9.938 9.75 1 98.62 66 TYR B CA 1
ATOM 3111 C C . TYR B 1 66 ? 5.23 11.273 10.18 1 98.62 66 TYR B C 1
ATOM 3113 O O . TYR B 1 66 ? 6.203 11.297 10.938 1 98.62 66 TYR B O 1
ATOM 3121 N N . LEU B 1 67 ? 4.73 12.344 9.695 1 98.88 67 LEU B N 1
ATOM 3122 C CA . LEU B 1 67 ? 5.207 13.672 10.078 1 98.88 67 LEU B CA 1
ATOM 3123 C C . LEU B 1 67 ? 5.039 13.898 11.578 1 98.88 67 LEU B C 1
ATOM 3125 O O . LEU B 1 67 ? 5.949 14.391 12.242 1 98.88 67 LEU B O 1
ATOM 3129 N N . HIS B 1 68 ? 3.889 13.57 12.055 1 98.38 68 HIS B N 1
ATOM 3130 C CA . HIS B 1 68 ? 3.584 13.703 13.477 1 98.38 68 HIS B CA 1
ATOM 3131 C C . HIS B 1 68 ? 4.641 13.008 14.328 1 98.38 68 HIS B C 1
ATOM 3133 O O . HIS B 1 68 ? 5.098 13.57 15.328 1 98.38 68 HIS B O 1
ATOM 3139 N N . LYS B 1 69 ? 5.066 11.875 13.898 1 97.81 69 LYS B N 1
ATOM 3140 C CA . LYS B 1 69 ? 5.961 11.039 14.688 1 97.81 69 LYS B CA 1
ATOM 3141 C C . LYS B 1 69 ? 7.41 11.5 14.555 1 97.81 69 LYS B C 1
ATOM 3143 O O . LYS B 1 69 ? 8.227 11.281 15.453 1 97.81 69 LYS B O 1
ATOM 3148 N N . ASN B 1 70 ? 7.707 12.188 13.43 1 98.62 70 ASN B N 1
ATOM 3149 C CA . ASN B 1 70 ? 9.133 12.273 13.133 1 98.62 70 ASN B CA 1
ATOM 3150 C C . ASN B 1 70 ? 9.602 13.719 13.047 1 98.62 70 ASN B C 1
ATOM 3152 O O . ASN B 1 70 ? 10.805 13.992 13.094 1 98.62 70 ASN B O 1
ATOM 3156 N N . ILE B 1 71 ? 8.75 14.695 12.922 1 98.69 71 ILE B N 1
ATOM 3157 C CA . ILE B 1 71 ? 9.133 16.078 12.633 1 98.69 71 ILE B CA 1
ATOM 3158 C C . ILE B 1 71 ? 10 16.625 13.766 1 98.69 71 ILE B C 1
ATOM 3160 O O . ILE B 1 71 ? 11.023 17.266 13.516 1 98.69 71 ILE B O 1
ATOM 3164 N N . LYS B 1 72 ? 9.617 16.406 14.992 1 98.38 72 LYS B N 1
ATOM 3165 C CA . LYS B 1 72 ? 10.383 16.922 16.125 1 98.38 72 LYS B CA 1
ATOM 3166 C C . LYS B 1 72 ? 11.812 16.406 16.109 1 98.38 72 LYS B C 1
ATOM 3168 O O . LYS B 1 72 ? 12.766 17.172 16.25 1 98.38 72 LYS B O 1
ATOM 3173 N N . ASP B 1 73 ? 11.922 15.07 15.945 1 98.31 73 ASP B N 1
ATOM 3174 C CA . ASP B 1 73 ? 13.234 14.438 15.977 1 98.31 73 ASP B CA 1
ATOM 3175 C C . ASP B 1 73 ? 14.141 15.008 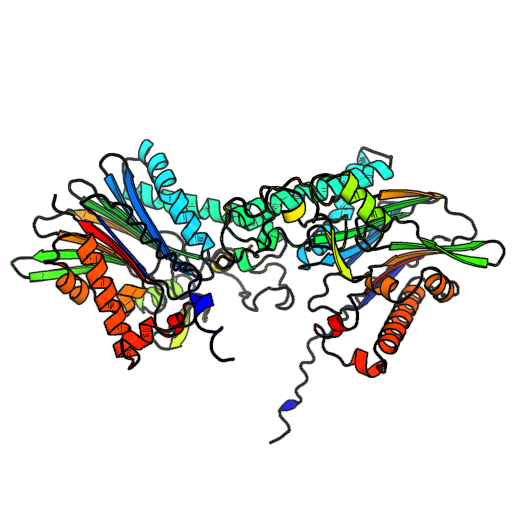14.891 1 98.31 73 ASP B C 1
ATOM 3177 O O . ASP B 1 73 ? 15.328 15.258 15.133 1 98.31 73 ASP B O 1
ATOM 3181 N N . ARG B 1 74 ? 13.609 15.219 13.711 1 98.38 74 ARG B N 1
ATOM 3182 C CA . ARG B 1 74 ? 14.43 15.75 12.617 1 98.38 74 ARG B CA 1
ATOM 3183 C C . ARG B 1 74 ? 14.867 17.172 12.914 1 98.38 74 ARG B C 1
ATOM 3185 O O . ARG B 1 74 ? 16.031 17.531 12.68 1 98.38 74 ARG B O 1
ATOM 3192 N N . ILE B 1 75 ? 13.961 18 13.43 1 98.5 75 ILE B N 1
ATOM 3193 C CA . ILE B 1 75 ? 14.297 19.375 13.773 1 98.5 75 ILE B CA 1
ATOM 3194 C C . ILE B 1 75 ? 15.375 19.391 14.859 1 98.5 75 ILE B C 1
ATOM 3196 O O . ILE B 1 75 ? 16.328 20.156 14.781 1 98.5 75 ILE B O 1
ATOM 3200 N N . GLU B 1 76 ? 15.203 18.562 15.836 1 97.69 76 GLU B N 1
ATOM 3201 C CA . GLU B 1 76 ? 16.141 18.5 16.953 1 97.69 76 GLU B CA 1
ATOM 3202 C C . GLU B 1 76 ? 17.547 18.141 16.469 1 97.69 76 GLU B C 1
ATOM 3204 O O . GLU B 1 76 ? 18.531 18.781 16.844 1 97.69 76 GLU B O 1
ATOM 3209 N N . VAL B 1 77 ? 17.656 17.156 15.648 1 97.88 77 VAL B N 1
ATOM 3210 C CA . VAL B 1 77 ? 18.953 16.703 15.148 1 97.88 77 VAL B CA 1
ATOM 3211 C C . VAL B 1 77 ? 19.609 17.812 14.312 1 97.88 77 VAL B C 1
ATOM 3213 O O . VAL B 1 77 ? 20.781 18.109 14.492 1 97.88 77 VAL B O 1
ATOM 3216 N N . LEU B 1 78 ? 18.859 18.406 13.453 1 97.81 78 LEU B N 1
ATOM 3217 C CA . LEU B 1 78 ? 19.391 19.422 12.539 1 97.81 78 LEU B CA 1
ATOM 3218 C C . LEU B 1 78 ? 19.781 20.688 13.305 1 97.81 78 LEU B C 1
ATOM 3220 O O . LEU B 1 78 ? 20.719 21.375 12.922 1 97.81 78 LEU B O 1
ATOM 3224 N N . SER B 1 79 ? 19.047 21 14.391 1 96.88 79 SER B N 1
ATOM 3225 C CA . SER B 1 79 ? 19.281 22.219 15.148 1 96.88 79 SER B CA 1
ATOM 3226 C C . SER B 1 79 ? 20.594 22.125 15.938 1 96.88 79 SER B C 1
ATOM 3228 O O . SER B 1 79 ? 21.094 23.141 16.438 1 96.88 79 SER B O 1
ATOM 3230 N N . LYS B 1 80 ? 21.141 20.922 16.078 1 96.06 80 LYS B N 1
ATOM 3231 C CA . LYS B 1 80 ? 22.406 20.734 16.766 1 96.06 80 LYS B CA 1
ATOM 3232 C C . LYS B 1 80 ? 23.562 21.312 15.953 1 96.06 80 LYS B C 1
ATOM 3234 O O . LYS B 1 80 ? 24.578 21.734 16.516 1 96.06 80 LYS B O 1
ATOM 3239 N N . THR B 1 81 ? 23.375 21.359 14.672 1 95.75 81 THR B N 1
ATOM 3240 C CA . THR B 1 81 ? 24.484 21.781 13.836 1 95.75 81 THR B CA 1
ATOM 3241 C C . THR B 1 81 ? 24.141 23.078 13.102 1 95.75 81 THR B C 1
ATOM 3243 O O . THR B 1 81 ? 24.969 23.625 12.375 1 95.75 81 THR B O 1
ATOM 3246 N N . ASN B 1 82 ? 22.969 23.547 13.133 1 93.94 82 ASN B N 1
ATOM 3247 C CA . ASN B 1 82 ? 22.5 24.75 12.461 1 93.94 82 ASN B CA 1
ATOM 3248 C C . ASN B 1 82 ? 21.594 25.594 13.359 1 93.94 82 ASN B C 1
ATOM 3250 O O . ASN B 1 82 ? 20.516 25.141 13.734 1 93.94 82 ASN B O 1
ATOM 3254 N N . THR B 1 83 ? 22 26.797 13.617 1 90.56 83 THR B N 1
ATOM 3255 C CA . THR B 1 83 ? 21.234 27.609 14.555 1 90.56 83 THR B CA 1
ATOM 3256 C C . THR B 1 83 ? 20.234 28.484 13.812 1 90.56 83 THR B C 1
ATOM 3258 O O . THR B 1 83 ? 19.453 29.219 14.438 1 90.56 83 THR B O 1
ATOM 3261 N N . ASN B 1 84 ? 20.234 28.453 12.445 1 96.69 84 ASN B N 1
ATOM 3262 C CA . ASN B 1 84 ? 19.234 29.156 11.648 1 96.69 84 ASN B CA 1
ATOM 3263 C C . ASN B 1 84 ? 17.953 28.328 11.492 1 96.69 84 ASN B C 1
ATOM 3265 O O . ASN B 1 84 ? 17.891 27.422 10.664 1 96.69 84 ASN B O 1
ATOM 3269 N N . TRP B 1 85 ? 16.938 28.766 12.18 1 97 85 TRP B N 1
ATOM 3270 C CA . TRP B 1 85 ? 15.727 27.953 12.281 1 97 85 TRP B CA 1
ATOM 3271 C C . TRP B 1 85 ? 15.016 27.875 10.938 1 97 85 TRP B C 1
ATOM 3273 O O . TRP B 1 85 ? 14.359 26.875 10.633 1 97 85 TRP B O 1
ATOM 3283 N N . ASP B 1 86 ? 15.109 28.953 10.141 1 96.62 86 ASP B N 1
ATOM 3284 C CA . ASP B 1 86 ? 14.547 28.906 8.789 1 96.62 86 ASP B CA 1
ATOM 3285 C C . ASP B 1 86 ? 15.164 27.781 7.977 1 96.62 86 ASP B C 1
ATOM 3287 O O . ASP B 1 86 ? 14.453 27.016 7.32 1 96.62 86 ASP B O 1
ATOM 3291 N N . GLN B 1 87 ? 16.469 27.656 8.031 1 98 87 GLN B N 1
ATOM 3292 C CA . GLN B 1 87 ? 17.188 26.609 7.309 1 98 87 GLN B CA 1
ATOM 3293 C C . GLN B 1 87 ? 16.906 25.234 7.902 1 98 87 GLN B C 1
ATOM 3295 O O . GLN B 1 87 ? 16.797 24.25 7.176 1 98 87 GLN B O 1
ATOM 3300 N N . VAL B 1 88 ? 16.797 25.219 9.227 1 98.5 88 VAL B N 1
ATOM 3301 C CA . VAL B 1 88 ? 16.531 23.969 9.922 1 98.5 88 VAL B CA 1
ATOM 3302 C C . VAL B 1 88 ? 15.188 23.406 9.461 1 98.5 88 VAL B C 1
ATOM 3304 O O . VAL B 1 88 ? 15.078 22.219 9.148 1 98.5 88 VAL B O 1
ATOM 3307 N N . LEU B 1 89 ? 14.219 24.25 9.352 1 98.75 89 LEU B N 1
ATOM 3308 C CA . LEU B 1 89 ? 12.891 23.797 8.945 1 98.75 89 LEU B CA 1
ATOM 3309 C C . LEU B 1 89 ? 12.883 23.359 7.488 1 98.75 89 LEU B C 1
ATOM 3311 O O . LEU B 1 89 ? 12.305 22.328 7.148 1 98.75 89 LEU B O 1
ATOM 3315 N N . ASN B 1 90 ? 13.516 24.109 6.656 1 98.62 90 ASN B N 1
ATOM 3316 C CA . ASN B 1 90 ? 13.633 23.719 5.258 1 98.62 90 ASN B CA 1
ATOM 3317 C C . ASN B 1 90 ? 14.281 22.344 5.113 1 98.62 90 ASN B C 1
ATOM 3319 O O . ASN B 1 90 ? 13.781 21.484 4.387 1 98.62 90 ASN B O 1
ATOM 3323 N N . SER B 1 91 ? 15.375 22.125 5.828 1 98.75 91 SER B N 1
ATOM 3324 C CA . SER B 1 91 ? 16.109 20.875 5.766 1 98.75 91 SER B CA 1
ATOM 3325 C C . SER B 1 91 ? 15.297 19.719 6.344 1 98.75 91 SER B C 1
ATOM 3327 O O . SER B 1 91 ? 15.375 18.594 5.852 1 98.75 91 SER B O 1
ATOM 3329 N N . ALA B 1 92 ? 14.578 20.016 7.406 1 98.81 92 ALA B N 1
ATOM 3330 C CA . ALA B 1 92 ? 13.734 18.984 8 1 98.81 92 ALA B CA 1
ATOM 3331 C C . ALA B 1 92 ? 12.68 18.516 7.008 1 98.81 92 ALA B C 1
ATOM 3333 O O . ALA B 1 92 ? 12.438 17.312 6.875 1 98.81 92 ALA B O 1
ATOM 3334 N N . PHE B 1 93 ? 12.047 19.469 6.309 1 98.94 93 PHE B N 1
ATOM 3335 C CA . PHE B 1 93 ? 11.055 19.125 5.301 1 98.94 93 PHE B CA 1
ATOM 3336 C C . PHE B 1 93 ? 11.68 18.266 4.203 1 98.94 93 PHE B C 1
ATOM 3338 O O . PHE B 1 93 ? 11.102 17.25 3.799 1 98.94 93 PHE B O 1
ATOM 3345 N N . ASP B 1 94 ? 12.875 18.609 3.76 1 98.81 94 ASP B N 1
ATOM 3346 C CA . ASP B 1 94 ? 13.586 17.875 2.719 1 98.81 94 ASP B CA 1
ATOM 3347 C C . ASP B 1 94 ? 13.898 16.438 3.172 1 98.81 94 ASP B C 1
ATOM 3349 O O . ASP B 1 94 ? 13.68 15.484 2.422 1 98.81 94 ASP B O 1
ATOM 3353 N N . GLN B 1 95 ? 14.375 16.344 4.371 1 98.75 95 GLN B N 1
ATOM 3354 C CA . GLN B 1 95 ? 14.758 15.039 4.891 1 98.75 95 GLN B CA 1
ATOM 3355 C C . GLN B 1 95 ? 13.547 14.125 5.043 1 98.75 95 GLN B C 1
ATOM 3357 O O . GLN B 1 95 ? 13.594 12.953 4.668 1 98.75 95 GLN B O 1
ATOM 3362 N N . LEU B 1 96 ? 12.539 14.672 5.582 1 98.88 96 LEU B N 1
ATOM 3363 C CA . LEU B 1 96 ? 11.328 13.883 5.785 1 98.88 96 LEU B CA 1
ATOM 3364 C C . LEU B 1 96 ? 10.758 13.414 4.453 1 98.88 96 LEU B C 1
ATOM 3366 O O . LEU B 1 96 ? 10.328 12.258 4.328 1 98.88 96 LEU B O 1
ATOM 3370 N N . GLU B 1 97 ? 10.758 14.289 3.441 1 98.88 97 GLU B N 1
ATOM 3371 C CA . GLU B 1 97 ? 10.289 13.922 2.111 1 98.88 97 GLU B CA 1
ATOM 3372 C C . GLU B 1 97 ? 11.125 12.789 1.525 1 98.88 97 GLU B C 1
ATOM 3374 O O . GLU B 1 97 ? 10.578 11.836 0.965 1 98.88 97 GLU B O 1
ATOM 3379 N N . SER B 1 98 ? 12.391 12.891 1.642 1 98.81 98 SER B N 1
ATOM 3380 C CA . SER B 1 98 ? 13.297 11.867 1.126 1 98.81 98 SER B CA 1
ATOM 3381 C C . SER B 1 98 ? 13.062 10.523 1.801 1 98.81 98 SER B C 1
ATOM 3383 O O . SER B 1 98 ? 13.07 9.484 1.142 1 98.81 98 SER B O 1
ATOM 3385 N N . GLU B 1 99 ? 12.867 10.586 3.076 1 98.81 99 GLU B N 1
ATOM 3386 C CA . GLU B 1 99 ? 12.602 9.367 3.826 1 98.81 99 GLU B CA 1
ATOM 3387 C C . GLU B 1 99 ? 11.305 8.711 3.363 1 98.81 99 GLU B C 1
ATOM 3389 O O . GLU B 1 99 ? 11.234 7.484 3.225 1 98.81 99 GLU B O 1
ATOM 3394 N N . LEU B 1 100 ? 10.352 9.492 3.154 1 98.88 100 LEU B N 1
ATOM 3395 C CA . LEU B 1 100 ? 9.055 8.984 2.711 1 98.88 100 LEU B CA 1
ATOM 3396 C C . LEU B 1 100 ? 9.18 8.297 1.355 1 98.88 100 LEU B C 1
ATOM 3398 O O . LEU B 1 100 ? 8.586 7.242 1.135 1 98.88 100 LEU B O 1
ATOM 3402 N N . ILE B 1 101 ? 9.922 8.906 0.433 1 98.75 101 ILE B N 1
ATOM 3403 C CA . ILE B 1 101 ? 10.148 8.32 -0.884 1 98.75 101 ILE B CA 1
ATOM 3404 C C . ILE B 1 101 ? 10.758 6.926 -0.732 1 98.75 101 ILE B C 1
ATOM 3406 O O . ILE B 1 101 ? 10.297 5.969 -1.359 1 98.75 101 ILE B O 1
ATOM 3410 N N . ASP B 1 102 ? 11.695 6.836 0.12 1 98.56 102 ASP B N 1
ATOM 3411 C CA . ASP B 1 102 ? 12.391 5.57 0.329 1 98.56 102 ASP B CA 1
ATOM 3412 C C . ASP B 1 102 ? 11.453 4.516 0.9 1 98.56 102 ASP B C 1
ATOM 3414 O O . ASP B 1 102 ? 11.539 3.338 0.54 1 98.56 102 ASP B O 1
ATOM 3418 N N . LEU B 1 103 ? 10.609 4.949 1.726 1 98.56 103 LEU B N 1
ATOM 3419 C CA . LEU B 1 103 ? 9.719 4.023 2.422 1 98.56 103 LEU B CA 1
ATOM 3420 C C . LEU B 1 103 ? 8.68 3.449 1.471 1 98.56 103 LEU B C 1
ATOM 3422 O O . LEU B 1 103 ? 8.227 2.316 1.648 1 98.56 103 LEU B O 1
ATOM 3426 N N . VAL B 1 104 ? 8.312 4.18 0.394 1 98.5 104 VAL B N 1
ATOM 3427 C CA . VAL B 1 104 ? 7.184 3.734 -0.415 1 98.5 104 VAL B CA 1
ATOM 3428 C C . VAL B 1 104 ? 7.691 3.107 -1.711 1 98.5 104 VAL B C 1
ATOM 3430 O O . VAL B 1 104 ? 6.941 2.424 -2.414 1 98.5 104 VAL B O 1
ATOM 3433 N N . ARG B 1 105 ? 8.938 3.32 -2.088 1 98.19 105 ARG B N 1
ATOM 3434 C CA . ARG B 1 105 ? 9.484 2.982 -3.396 1 98.19 105 ARG B CA 1
ATOM 3435 C C . ARG B 1 105 ? 9.312 1.497 -3.695 1 98.19 105 ARG B C 1
ATOM 3437 O O . ARG B 1 105 ? 8.852 1.125 -4.777 1 98.19 105 ARG B O 1
ATOM 3444 N N . GLY B 1 106 ? 9.664 0.659 -2.729 1 98.25 106 GLY B N 1
ATOM 3445 C CA . GLY B 1 106 ? 9.617 -0.777 -2.953 1 98.25 106 GLY B CA 1
ATOM 3446 C C . GLY B 1 106 ? 8.227 -1.291 -3.252 1 98.25 106 GLY B C 1
ATOM 3447 O O . GLY B 1 106 ? 8.031 -2.047 -4.207 1 98.25 106 GLY B O 1
ATOM 3448 N N . SER B 1 107 ? 7.281 -0.898 -2.434 1 98.19 107 SER B N 1
ATOM 3449 C CA . SER B 1 107 ? 5.91 -1.366 -2.613 1 98.19 107 SER B CA 1
ATOM 3450 C C . SER B 1 107 ? 5.316 -0.843 -3.916 1 98.19 107 SER B C 1
ATOM 3452 O O . SER B 1 107 ? 4.543 -1.541 -4.574 1 98.19 107 SER B O 1
ATOM 3454 N N . TYR B 1 108 ? 5.672 0.392 -4.242 1 97.12 108 TYR B N 1
ATOM 3455 C CA . TYR B 1 108 ? 5.184 0.912 -5.512 1 97.12 108 TYR B CA 1
ATOM 3456 C C . TYR B 1 108 ? 5.695 0.072 -6.676 1 97.12 108 TYR B C 1
ATOM 3458 O O . TYR B 1 108 ? 4.941 -0.245 -7.602 1 97.12 108 TYR B O 1
ATOM 3466 N N . LYS B 1 109 ? 6.938 -0.254 -6.668 1 96.12 109 LYS B N 1
ATOM 3467 C CA . LYS B 1 109 ? 7.543 -1.066 -7.723 1 96.12 109 LYS B CA 1
ATOM 3468 C C . LYS B 1 109 ? 6.832 -2.408 -7.855 1 96.12 109 LYS B C 1
ATOM 3470 O O . LYS B 1 109 ? 6.754 -2.967 -8.953 1 96.12 109 LYS B O 1
ATOM 3475 N N . LEU B 1 110 ? 6.262 -2.879 -6.773 1 96.69 110 LEU B N 1
ATOM 3476 C CA . LEU B 1 110 ? 5.559 -4.156 -6.777 1 96.69 110 LEU B CA 1
ATOM 3477 C C . LEU B 1 110 ? 4.168 -4.012 -7.387 1 96.69 110 LEU B C 1
ATOM 3479 O O . LEU B 1 110 ? 3.525 -5.008 -7.723 1 96.69 110 LEU B O 1
ATOM 3483 N N . GLY B 1 111 ? 3.738 -2.756 -7.445 1 95 111 GLY B N 1
ATOM 3484 C CA . GLY B 1 111 ? 2.432 -2.539 -8.047 1 95 111 GLY B CA 1
ATOM 3485 C C . GLY B 1 111 ? 1.417 -1.961 -7.078 1 95 111 GLY B C 1
ATOM 3486 O O . GLY B 1 111 ? 0.244 -1.804 -7.422 1 95 111 GLY B O 1
ATOM 3487 N N . PHE B 1 112 ? 1.812 -1.674 -5.852 1 95.38 112 PHE B N 1
ATOM 3488 C CA . PHE B 1 112 ? 0.92 -1.011 -4.906 1 95.38 112 PHE B CA 1
ATOM 3489 C C . PHE B 1 112 ? 0.894 0.493 -5.152 1 95.38 112 PHE B C 1
ATOM 3491 O O . PHE B 1 112 ? 1.568 1.254 -4.457 1 95.38 112 PHE B O 1
ATOM 3498 N N . SER B 1 113 ? 0.046 0.898 -5.98 1 92.75 113 SER B N 1
ATOM 3499 C CA . SER B 1 113 ? 0.098 2.252 -6.527 1 92.75 113 SER B CA 1
ATOM 3500 C C . SER B 1 113 ? -0.37 3.277 -5.5 1 92.75 113 SER B C 1
ATOM 3502 O O . SER B 1 113 ? 0.084 4.426 -5.508 1 92.75 113 SER B O 1
ATOM 3504 N N . SER B 1 114 ? -1.211 2.955 -4.566 1 92.75 114 SER B N 1
ATOM 3505 C CA . SER B 1 114 ? -1.832 3.895 -3.639 1 92.75 114 SER B CA 1
ATOM 3506 C C . SER B 1 114 ? -0.795 4.535 -2.721 1 92.75 114 SER B C 1
ATOM 3508 O O . SER B 1 114 ? -0.997 5.645 -2.227 1 92.75 114 SER B O 1
ATOM 3510 N N . VAL B 1 115 ? 0.322 3.873 -2.523 1 96.38 115 VAL B N 1
ATOM 3511 C CA . VAL B 1 115 ? 1.307 4.352 -1.559 1 96.38 115 VAL B CA 1
ATOM 3512 C C . VAL B 1 115 ? 1.904 5.672 -2.041 1 96.38 115 VAL B C 1
ATOM 3514 O O . VAL B 1 115 ? 2.502 6.414 -1.258 1 96.38 115 VAL B O 1
ATOM 3517 N N . ALA B 1 116 ? 1.737 5.957 -3.33 1 95.5 116 ALA B N 1
ATOM 3518 C CA . ALA B 1 116 ? 2.369 7.141 -3.908 1 95.5 116 ALA B CA 1
ATOM 3519 C C . ALA B 1 116 ? 1.371 8.289 -4.043 1 95.5 116 ALA B C 1
ATOM 3521 O O . ALA B 1 116 ? 1.727 9.375 -4.492 1 95.5 116 ALA B O 1
ATOM 3522 N N . SER B 1 117 ? 0.114 8.07 -3.611 1 95.06 117 SER B N 1
ATOM 3523 C CA . SER B 1 117 ? -0.93 9.055 -3.879 1 95.06 117 SER B CA 1
ATOM 3524 C C . SER B 1 117 ? -1.481 9.641 -2.584 1 95.06 117 SER B C 1
ATOM 3526 O O . SER B 1 117 ? -2.533 10.289 -2.586 1 95.06 117 SER B O 1
ATOM 3528 N N . VAL B 1 118 ? -0.87 9.352 -1.475 1 97.19 118 VAL B N 1
ATOM 3529 C CA . VAL B 1 118 ? -1.254 9.898 -0.178 1 97.19 118 VAL B CA 1
ATOM 3530 C C . VAL B 1 118 ? -0.336 11.062 0.184 1 97.19 118 VAL B C 1
ATOM 3532 O O . VAL B 1 118 ? 0.868 11.016 -0.08 1 97.19 118 VAL B O 1
ATOM 3535 N N . GLY B 1 119 ? -0.893 12.086 0.748 1 98.5 119 GLY B N 1
ATOM 3536 C CA . GLY B 1 119 ? -0.088 13.242 1.112 1 98.5 119 GLY B CA 1
ATOM 3537 C C . GLY B 1 119 ? -0.556 13.914 2.389 1 98.5 119 GLY B C 1
ATOM 3538 O O . GLY B 1 119 ? -1.451 13.406 3.07 1 98.5 119 GLY B O 1
ATOM 3539 N N . SER B 1 120 ? 0.167 15.008 2.686 1 98.88 120 SER B N 1
ATOM 3540 C CA . SER B 1 120 ? -0.188 15.812 3.854 1 98.88 120 SER B CA 1
ATOM 3541 C C . SER B 1 120 ? 0.334 17.234 3.725 1 98.88 120 SER B C 1
ATOM 3543 O O . SER B 1 120 ? 1.49 17.453 3.354 1 98.88 120 SER B O 1
ATOM 3545 N N . CYS B 1 121 ? -0.544 18.141 4.012 1 98.81 121 CYS B N 1
ATOM 3546 C CA . CYS B 1 121 ? -0.076 19.5 4.293 1 98.81 121 CYS B CA 1
ATOM 3547 C C . CYS B 1 121 ? 0.615 19.562 5.648 1 98.81 121 CYS B C 1
ATOM 3549 O O . CYS B 1 121 ? 0.431 18.688 6.488 1 98.81 121 CYS B O 1
ATOM 3551 N N . ALA B 1 122 ? 1.474 20.578 5.785 1 98.88 122 ALA B N 1
ATOM 3552 C CA . ALA B 1 122 ? 2.213 20.719 7.035 1 98.88 122 ALA B CA 1
ATOM 3553 C C . ALA B 1 122 ? 2.428 22.203 7.387 1 98.88 122 ALA B C 1
ATOM 3555 O O . ALA B 1 122 ? 2.895 22.984 6.551 1 98.88 122 ALA B O 1
ATOM 3556 N N . THR B 1 123 ? 2.016 22.609 8.516 1 98.88 123 THR B N 1
ATOM 3557 C CA . THR B 1 123 ? 2.355 23.891 9.102 1 98.88 123 THR B CA 1
ATOM 3558 C C . THR B 1 123 ? 3.033 23.703 10.461 1 98.88 123 THR B C 1
ATOM 3560 O O . THR B 1 123 ? 2.441 23.141 11.383 1 98.88 123 THR B O 1
ATOM 3563 N N . VAL B 1 124 ? 4.285 24.141 10.547 1 98.81 124 VAL B N 1
ATOM 3564 C CA . VAL B 1 124 ? 5.117 23.938 11.727 1 98.81 124 VAL B CA 1
ATOM 3565 C C . VAL B 1 124 ? 5.602 25.281 12.258 1 98.81 124 VAL B C 1
ATOM 3567 O O . VAL B 1 124 ? 6.125 26.094 11.5 1 98.81 124 VAL B O 1
ATOM 3570 N N . ALA B 1 125 ? 5.418 25.5 13.539 1 98.62 125 ALA B N 1
ATOM 3571 C CA . ALA B 1 125 ? 5.867 26.734 14.172 1 98.62 125 ALA B CA 1
ATOM 3572 C C . ALA B 1 125 ? 6.871 26.453 15.289 1 98.62 125 ALA B C 1
ATOM 3574 O O . ALA B 1 125 ? 6.691 25.5 16.062 1 98.62 125 ALA B O 1
ATOM 3575 N N . LEU B 1 126 ? 7.926 27.188 15.25 1 98.12 126 LEU B N 1
ATOM 3576 C CA . LEU B 1 126 ? 8.875 27.266 16.359 1 98.12 126 LEU B CA 1
ATOM 3577 C C . LEU B 1 126 ? 8.781 28.609 17.047 1 98.12 126 LEU B C 1
ATOM 3579 O O . LEU B 1 126 ? 9.023 29.656 16.438 1 98.12 126 LEU B O 1
ATOM 3583 N N . ILE B 1 127 ? 8.359 28.547 18.328 1 97.25 127 ILE B N 1
ATOM 3584 C CA . ILE B 1 127 ? 8.188 29.781 19.094 1 97.25 127 ILE B CA 1
ATOM 3585 C C . ILE B 1 127 ? 9.344 29.938 20.078 1 97.25 127 ILE B C 1
ATOM 3587 O O . ILE B 1 127 ? 9.523 29.109 20.969 1 97.25 127 ILE B O 1
ATOM 3591 N N . LEU B 1 128 ? 10.078 30.938 19.812 1 95.25 128 LEU B N 1
ATOM 3592 C CA . LEU B 1 128 ? 11.195 31.281 20.703 1 95.25 128 LEU B CA 1
ATOM 3593 C C . LEU B 1 128 ? 10.805 32.406 21.641 1 95.25 128 LEU B C 1
ATOM 3595 O O . LEU B 1 128 ? 9.617 32.719 21.812 1 95.25 128 LEU B O 1
ATOM 3599 N N . ASP B 1 129 ? 11.781 33.031 22.312 1 92.44 129 ASP B N 1
ATOM 3600 C CA . ASP B 1 129 ? 11.5 34.062 23.312 1 92.44 129 ASP B CA 1
ATOM 3601 C C . ASP B 1 129 ? 11.07 35.375 22.625 1 92.44 129 ASP B C 1
ATOM 3603 O O . ASP B 1 129 ? 10.07 35.969 23.031 1 92.44 129 ASP B O 1
ATOM 3607 N N . LYS B 1 130 ? 11.695 35.719 21.562 1 94.69 130 LYS B N 1
ATOM 3608 C CA . LYS B 1 130 ? 11.477 37.062 21 1 94.69 130 LYS B CA 1
ATOM 3609 C C . LYS B 1 130 ? 10.844 36.969 19.609 1 94.69 130 LYS B C 1
ATOM 3611 O O . LYS B 1 130 ? 10.414 37.969 19.047 1 94.69 130 LYS B O 1
ATOM 3616 N N . TYR B 1 131 ? 10.852 35.812 19.047 1 96.44 131 TYR B N 1
ATOM 3617 C CA . TYR B 1 131 ? 10.32 35.656 17.688 1 96.44 131 TYR B CA 1
ATOM 3618 C C . TYR B 1 131 ? 9.812 34.25 17.469 1 96.44 131 TYR B C 1
ATOM 3620 O O . TYR B 1 131 ? 9.977 33.375 18.312 1 96.44 131 TYR B O 1
ATOM 3628 N N . PHE B 1 132 ? 9.125 34.031 16.391 1 97.5 132 PHE B N 1
ATOM 3629 C CA . PHE B 1 132 ? 8.711 32.719 15.984 1 97.5 132 PHE B CA 1
ATOM 3630 C C . PHE B 1 132 ? 8.945 32.5 14.492 1 97.5 132 PHE B C 1
ATOM 3632 O O . PHE B 1 132 ? 9.109 33.469 13.742 1 97.5 132 PHE B O 1
ATOM 3639 N N . VAL B 1 133 ? 9.125 31.297 14.109 1 98.38 133 VAL B N 1
ATOM 3640 C CA . VAL B 1 133 ? 9.312 30.844 12.734 1 98.38 133 VAL B CA 1
ATOM 3641 C C . VAL B 1 133 ? 8.195 29.891 12.336 1 98.38 133 VAL B C 1
ATOM 3643 O O . VAL B 1 133 ? 7.852 28.984 13.102 1 98.38 133 VAL B O 1
ATOM 3646 N N . VAL B 1 134 ? 7.582 30.156 11.18 1 98.69 134 VAL B N 1
ATOM 3647 C CA . VAL B 1 134 ? 6.52 29.281 10.695 1 98.69 134 VAL B CA 1
ATOM 3648 C C . VAL B 1 134 ? 6.883 28.75 9.305 1 98.69 134 VAL B C 1
ATOM 3650 O O . VAL B 1 134 ? 7.223 29.516 8.406 1 98.69 134 VAL B O 1
ATOM 3653 N N . ALA B 1 135 ? 6.906 27.453 9.188 1 98.81 135 ALA B N 1
ATOM 3654 C CA . ALA B 1 135 ? 7.051 26.781 7.898 1 98.81 135 ALA B CA 1
ATOM 3655 C C . ALA B 1 135 ? 5.73 26.156 7.453 1 98.81 135 ALA B C 1
ATOM 3657 O O . ALA B 1 135 ? 5.121 25.391 8.203 1 98.81 135 ALA B O 1
ATOM 3658 N N . ASN B 1 136 ? 5.293 26.5 6.234 1 98.56 136 ASN B N 1
ATOM 3659 C CA . ASN B 1 136 ? 4.012 25.953 5.785 1 98.56 136 ASN B CA 1
ATOM 3660 C C . ASN B 1 136 ? 4.105 25.406 4.367 1 98.56 136 ASN B C 1
ATOM 3662 O O . ASN B 1 136 ? 4.711 26.016 3.492 1 98.56 136 ASN B O 1
ATOM 3666 N N . ALA B 1 137 ? 3.635 24.219 4.156 1 98.75 137 ALA B N 1
ATOM 3667 C CA . ALA B 1 137 ? 3.406 23.578 2.863 1 98.75 137 ALA B CA 1
ATOM 3668 C C . ALA B 1 137 ? 1.965 23.094 2.738 1 98.75 137 ALA B C 1
ATOM 3670 O O . ALA B 1 137 ? 1.579 22.109 3.363 1 98.75 137 ALA B O 1
ATOM 3671 N N . GLY B 1 138 ? 1.215 23.781 1.947 1 98.56 138 GLY B N 1
ATOM 3672 C CA . GLY B 1 138 ? -0.182 23.406 1.777 1 98.56 138 GLY B CA 1
ATOM 3673 C C . GLY B 1 138 ? -1.142 24.5 2.234 1 98.56 138 GLY B C 1
ATOM 3674 O O . GLY B 1 138 ? -0.823 25.688 2.166 1 98.56 138 GLY B O 1
ATOM 3675 N N . ASP B 1 139 ? -2.344 24.031 2.641 1 97 139 ASP B N 1
ATOM 3676 C CA . ASP B 1 139 ? -3.381 25.031 2.857 1 97 139 ASP B CA 1
ATOM 3677 C C . ASP B 1 139 ? -3.793 25.094 4.328 1 97 139 ASP B C 1
ATOM 3679 O O . ASP B 1 139 ? -4.848 25.641 4.66 1 97 139 ASP B O 1
ATOM 3683 N N . CYS B 1 140 ? -3.023 24.453 5.195 1 98.19 140 CYS B N 1
ATOM 3684 C CA . CYS B 1 140 ? -3.131 24.828 6.602 1 98.19 140 CYS B CA 1
ATOM 3685 C C . CYS B 1 140 ? -2.648 26.25 6.828 1 98.19 140 CYS B C 1
ATOM 3687 O O . CYS B 1 140 ? -1.975 26.828 5.969 1 98.19 140 CYS B O 1
ATOM 3689 N N . GLN B 1 141 ? -3.064 26.781 7.992 1 98.19 141 GLN B N 1
ATOM 3690 C CA . GLN B 1 141 ? -2.637 28.156 8.227 1 98.19 141 GLN B CA 1
ATOM 3691 C C . GLN B 1 141 ? -2.193 28.359 9.672 1 98.19 141 GLN B C 1
ATOM 3693 O O . GLN B 1 141 ? -2.598 27.609 10.562 1 98.19 141 GLN B O 1
ATOM 3698 N N . ALA B 1 142 ? -1.334 29.297 9.812 1 98.75 142 ALA B N 1
ATOM 3699 C CA . ALA B 1 142 ? -1.005 29.891 11.109 1 98.75 142 ALA B CA 1
ATOM 3700 C C . ALA B 1 142 ? -1.445 31.344 11.172 1 98.75 142 ALA B C 1
ATOM 3702 O O . ALA B 1 142 ? -1.067 32.156 10.32 1 98.75 142 ALA B O 1
ATOM 3703 N N . VAL B 1 143 ? -2.227 31.672 12.172 1 98.75 143 VAL B N 1
ATOM 3704 C CA . VAL B 1 143 ? -2.785 33 12.289 1 98.75 143 VAL B CA 1
ATOM 3705 C C . VAL B 1 143 ? -2.367 33.625 13.617 1 98.75 143 VAL B C 1
ATOM 3707 O O . VAL B 1 143 ? -2.619 33.062 14.688 1 98.75 143 VAL B O 1
ATOM 3710 N N . LEU B 1 144 ? -1.77 34.812 13.508 1 98.38 144 LEU B N 1
ATOM 3711 C CA . LEU B 1 144 ? -1.377 35.594 14.68 1 98.38 144 LEU B CA 1
ATOM 3712 C C . LEU B 1 144 ? -2.541 36.438 15.188 1 98.38 144 LEU B C 1
ATOM 3714 O O . LEU B 1 144 ? -3.166 37.156 14.414 1 98.38 144 LEU B O 1
ATOM 3718 N N . VAL B 1 145 ? -2.867 36.281 16.438 1 98.31 145 VAL B N 1
ATOM 3719 C CA . VAL B 1 145 ? -3.869 37.094 17.094 1 98.31 145 VAL B CA 1
ATOM 3720 C C . VAL B 1 145 ? -3.186 38.219 17.859 1 98.31 145 VAL B C 1
ATOM 3722 O O . VAL B 1 145 ? -2.459 37.969 18.828 1 98.31 145 VAL B O 1
ATOM 3725 N N . THR B 1 146 ? -3.449 39.438 17.422 1 96.88 146 THR B N 1
ATOM 3726 C CA . THR B 1 146 ? -2.762 40.562 18.016 1 96.88 146 THR B CA 1
ATOM 3727 C C . THR B 1 146 ? -3.734 41.719 18.266 1 96.88 146 THR B C 1
ATOM 3729 O O . THR B 1 146 ? -4.828 41.75 17.703 1 96.88 146 THR B O 1
ATOM 3732 N N . ASN B 1 147 ? -3.418 42.5 19.219 1 95.69 147 ASN B N 1
ATOM 3733 C CA . ASN B 1 147 ? -4.105 43.75 19.484 1 95.69 147 ASN B CA 1
ATOM 3734 C C . ASN B 1 147 ? -3.217 44.969 19.156 1 95.69 147 ASN B C 1
ATOM 3736 O O . ASN B 1 147 ? -2.221 45.219 19.844 1 95.69 147 ASN B O 1
ATOM 3740 N N . LYS B 1 148 ? -3.59 45.625 18.109 1 92.94 148 LYS B N 1
ATOM 3741 C CA . LYS B 1 148 ? -2.877 46.844 17.734 1 92.94 148 LYS B CA 1
ATOM 3742 C C . LYS B 1 148 ? -3.688 48.094 18.078 1 92.94 148 LYS B C 1
ATOM 3744 O O . LYS B 1 148 ? -4.633 48.438 17.359 1 92.94 148 LYS B O 1
ATOM 3749 N N . ASN B 1 149 ? -3.242 48.781 19.094 1 92.25 149 ASN B N 1
ATOM 3750 C CA . ASN B 1 149 ? -3.887 50.031 19.531 1 92.25 149 ASN B CA 1
ATOM 3751 C C . ASN B 1 149 ? -5.383 49.812 19.766 1 92.25 149 ASN B C 1
ATOM 3753 O O . ASN B 1 149 ? -6.203 50.594 19.25 1 92.25 149 ASN B O 1
ATOM 3757 N N . GLY B 1 150 ? -5.773 48.75 20.328 1 91.5 150 GLY B N 1
ATOM 3758 C CA . GLY B 1 150 ? -7.16 48.469 20.672 1 91.5 150 GLY B CA 1
ATOM 3759 C C . GLY B 1 150 ? -7.91 47.719 19.594 1 91.5 150 GLY B C 1
ATOM 3760 O O . GLY B 1 150 ? -9.055 47.312 19.797 1 91.5 150 GLY B O 1
ATOM 3761 N N . ASP B 1 151 ? -7.246 47.438 18.516 1 95.81 151 ASP B N 1
ATOM 3762 C CA . ASP B 1 151 ? -7.863 46.719 17.406 1 95.81 151 ASP B CA 1
ATOM 3763 C C . ASP B 1 151 ? -7.375 45.281 17.359 1 95.81 151 ASP B C 1
ATOM 3765 O O . ASP B 1 151 ? -6.188 45.031 17.141 1 95.81 151 ASP B O 1
ATOM 3769 N N . ILE B 1 152 ? -8.359 44.375 17.531 1 96.94 152 ILE B N 1
ATOM 3770 C CA . ILE B 1 152 ? -8.031 42.938 17.453 1 96.94 152 ILE B CA 1
ATOM 3771 C C . ILE B 1 152 ? -7.891 42.531 16 1 96.94 152 ILE B C 1
ATOM 3773 O O . ILE B 1 152 ? -8.773 42.781 15.18 1 96.94 152 ILE B O 1
ATOM 3777 N N . GLN B 1 153 ? -6.75 41.906 15.703 1 97.62 153 GLN B N 1
ATOM 3778 C CA . GLN B 1 153 ? -6.496 41.5 14.32 1 97.62 153 GLN B CA 1
ATOM 3779 C C . GLN B 1 153 ? -6.031 40.031 14.258 1 97.62 153 GLN B C 1
ATOM 3781 O O . GLN B 1 153 ? -5.289 39.562 15.133 1 97.62 153 GLN B O 1
ATOM 3786 N N . GLY B 1 154 ? -6.547 39.375 13.297 1 98 154 GLY B N 1
ATOM 3787 C CA . GLY B 1 154 ? -6.004 38.062 12.883 1 98 154 GLY B CA 1
ATOM 3788 C C . GLY B 1 154 ? -5.152 38.156 11.633 1 98 154 GLY B C 1
ATOM 3789 O O . GLY B 1 154 ? -5.656 38.5 10.555 1 98 154 GLY B O 1
ATOM 3790 N N . ILE B 1 155 ? -3.863 37.875 11.766 1 97.69 155 ILE B N 1
ATOM 3791 C CA . ILE B 1 155 ? -2.938 38 10.648 1 97.69 155 ILE B CA 1
ATOM 3792 C C . ILE B 1 155 ? -2.449 36.625 10.211 1 97.69 155 ILE B C 1
ATOM 3794 O O . ILE B 1 155 ? -1.798 35.938 10.977 1 97.69 155 ILE B O 1
ATOM 3798 N N . ASN B 1 156 ? -2.811 36.25 9 1 97.81 156 ASN B N 1
ATOM 3799 C CA . ASN B 1 156 ? -2.273 35.031 8.453 1 97.81 156 ASN B CA 1
ATOM 3800 C C . ASN B 1 156 ? -0.779 35.125 8.164 1 97.81 156 ASN B C 1
ATOM 3802 O O . ASN B 1 156 ? -0.357 35.969 7.371 1 97.81 156 ASN B O 1
ATOM 3806 N N . ILE B 1 157 ? 0.026 34.25 8.758 1 95.81 157 ILE B N 1
ATOM 3807 C CA . ILE B 1 157 ? 1.48 34.281 8.664 1 95.81 157 ILE B CA 1
ATOM 3808 C C . ILE B 1 157 ? 1.938 33.438 7.473 1 95.81 157 ILE B C 1
ATOM 3810 O O . ILE B 1 157 ? 3.061 33.625 6.988 1 95.81 157 ILE B O 1
ATOM 3814 N N . CYS B 1 158 ? 1.11 32.688 6.91 1 94.81 158 CYS B N 1
ATOM 3815 C CA . CYS B 1 158 ? 1.468 31.688 5.902 1 94.81 158 CYS B CA 1
ATOM 3816 C C . CYS B 1 158 ? 1.102 32.156 4.504 1 94.81 158 CYS B C 1
ATOM 3818 O O . CYS B 1 158 ? 0.298 33.094 4.355 1 94.81 158 CYS B O 1
ATOM 3820 N N . GLN B 1 159 ? 1.79 31.625 3.572 1 94.38 159 GLN B N 1
ATOM 3821 C CA . GLN B 1 159 ? 1.271 31.625 2.207 1 94.38 159 GLN B CA 1
ATOM 3822 C C . GLN B 1 159 ? 0.365 30.422 1.969 1 94.38 159 GLN B C 1
ATOM 3824 O O . GLN B 1 159 ? 0.727 29.281 2.299 1 94.38 159 GLN B O 1
ATOM 3829 N N . ILE B 1 160 ? -0.791 30.703 1.453 1 95.94 160 ILE B N 1
ATOM 3830 C CA . ILE B 1 160 ? -1.714 29.609 1.175 1 95.94 160 ILE B CA 1
ATOM 3831 C C . ILE B 1 160 ? -1.362 28.969 -0.164 1 95.94 160 ILE B C 1
ATOM 3833 O O . ILE B 1 160 ? -1.32 29.641 -1.194 1 95.94 160 ILE B O 1
ATOM 3837 N N . HIS B 1 161 ? -1.096 27.719 -0.175 1 98.06 161 HIS B N 1
ATOM 3838 C CA . HIS B 1 161 ? -0.724 26.969 -1.376 1 98.06 161 HIS B CA 1
ATOM 3839 C C . HIS B 1 161 ? -1.896 26.156 -1.902 1 98.06 161 HIS B C 1
ATOM 3841 O O . HIS B 1 161 ? -1.952 24.938 -1.694 1 98.06 161 HIS B O 1
ATOM 3847 N N . SER B 1 162 ? -2.756 26.781 -2.609 1 97.38 162 SER B N 1
ATOM 3848 C CA . SER B 1 162 ? -3.936 26.125 -3.164 1 97.38 162 SER B CA 1
ATOM 3849 C C . SER B 1 162 ? -4.152 26.516 -4.621 1 97.38 162 SER B C 1
ATOM 3851 O O . SER B 1 162 ? -4.059 27.688 -4.973 1 97.38 162 SER B O 1
ATOM 3853 N N . SER B 1 163 ? -4.5 25.578 -5.41 1 97.44 163 SER B N 1
ATOM 3854 C CA . SER B 1 163 ? -4.746 25.828 -6.824 1 97.44 163 SER B CA 1
ATOM 3855 C C . SER B 1 163 ? -6.039 26.609 -7.035 1 97.44 163 SER B C 1
ATOM 3857 O O . SER B 1 163 ? -6.332 27.047 -8.148 1 97.44 163 SER B O 1
ATOM 3859 N N . ASN B 1 164 ? -6.777 26.828 -5.973 1 96.06 164 ASN B N 1
ATOM 3860 C CA . ASN B 1 164 ? -7.949 27.688 -6.066 1 96.06 164 ASN B CA 1
ATOM 3861 C C . ASN B 1 164 ? -7.555 29.156 -6.195 1 96.06 164 ASN B C 1
ATOM 3863 O O . ASN B 1 164 ? -8.367 29.984 -6.598 1 96.06 164 ASN B O 1
ATOM 3867 N N . LEU B 1 165 ? -6.371 29.484 -5.797 1 96.31 165 LEU B N 1
ATOM 3868 C CA . LEU B 1 165 ? -5.91 30.859 -5.82 1 96.31 165 LEU B CA 1
ATOM 3869 C C . LEU B 1 165 ? -5.281 31.203 -7.168 1 96.31 165 LEU B C 1
ATOM 3871 O O . LEU B 1 165 ? -4.457 30.438 -7.684 1 96.31 165 LEU B O 1
ATOM 3875 N N . LYS B 1 166 ? -5.574 32.344 -7.672 1 96.19 166 LYS B N 1
ATOM 3876 C CA . LYS B 1 166 ? -5.078 32.781 -8.977 1 96.19 166 LYS B CA 1
ATOM 3877 C C . LYS B 1 166 ? -3.555 32.875 -8.977 1 96.19 166 LYS B C 1
ATOM 3879 O O . LYS B 1 166 ? -2.902 32.562 -9.961 1 96.19 166 LYS B O 1
ATOM 3884 N N . VAL B 1 167 ? -3.01 33.344 -7.914 1 96.38 167 VAL B N 1
ATOM 3885 C CA . VAL B 1 167 ? -1.565 33.5 -7.828 1 96.38 167 VAL B CA 1
ATOM 3886 C C . VAL B 1 167 ? -0.862 32.156 -7.957 1 96.38 167 VAL B C 1
ATOM 3888 O O . VAL B 1 167 ? 0.179 32.062 -8.609 1 96.38 167 VAL B O 1
ATOM 3891 N N . GLU B 1 168 ? -1.367 31.156 -7.352 1 97.12 168 GLU B N 1
ATOM 3892 C CA . GLU B 1 168 ? -0.795 29.828 -7.438 1 97.12 168 GLU B CA 1
ATOM 3893 C C . GLU B 1 168 ? -0.98 29.234 -8.836 1 97.12 168 GLU B C 1
ATOM 3895 O O . GLU B 1 168 ? -0.095 28.547 -9.344 1 97.12 168 GLU B O 1
ATOM 3900 N N . GLN B 1 169 ? -2.125 29.5 -9.438 1 96.88 169 GLN B N 1
ATOM 3901 C CA . GLN B 1 169 ? -2.367 29.047 -10.797 1 96.88 169 GLN B CA 1
ATOM 3902 C C . GLN B 1 169 ? -1.35 29.641 -11.766 1 96.88 169 GLN B C 1
ATOM 3904 O O . GLN B 1 169 ? -0.805 28.938 -12.617 1 96.88 169 GLN B O 1
ATOM 3909 N N . GLN B 1 170 ? -1.144 30.875 -11.586 1 97.12 170 GLN B N 1
ATOM 3910 C CA . GLN B 1 170 ? -0.199 31.578 -12.445 1 97.12 170 GLN B CA 1
ATOM 3911 C C . GLN B 1 170 ? 1.219 31.047 -12.258 1 97.12 170 GLN B C 1
ATOM 3913 O O . GLN B 1 170 ? 1.961 30.875 -13.227 1 97.12 170 GLN B O 1
ATOM 3918 N N . LYS B 1 171 ? 1.566 30.812 -11.047 1 96.81 171 LYS B N 1
ATOM 3919 C CA . LYS B 1 171 ? 2.881 30.25 -10.758 1 96.81 171 LYS B CA 1
ATOM 3920 C C . LYS B 1 171 ? 3.064 28.906 -11.445 1 96.81 171 LYS B C 1
ATOM 3922 O O . LYS B 1 171 ? 4.098 28.656 -12.07 1 96.81 171 LYS B O 1
ATOM 3927 N N . LEU B 1 172 ? 2.098 28.031 -11.328 1 97.19 172 LEU B N 1
ATOM 3928 C CA . LEU B 1 172 ? 2.139 26.719 -11.945 1 97.19 172 LEU B CA 1
ATOM 3929 C C . LEU B 1 172 ? 2.244 26.828 -13.461 1 97.19 172 LEU B C 1
ATOM 3931 O O . LEU B 1 172 ? 3.02 26.109 -14.094 1 97.19 172 LEU B O 1
ATOM 3935 N N . ALA B 1 173 ? 1.496 27.719 -14.031 1 96.44 173 ALA B N 1
ATOM 3936 C CA . ALA B 1 173 ? 1.518 27.922 -15.477 1 96.44 173 ALA B CA 1
ATOM 3937 C C . ALA B 1 173 ? 2.9 28.359 -15.945 1 96.44 173 ALA B C 1
ATOM 3939 O O . ALA B 1 173 ? 3.361 27.953 -17.016 1 96.44 173 ALA B O 1
ATOM 3940 N N . LYS B 1 174 ? 3.5 29.203 -15.203 1 97 174 LYS B N 1
ATOM 3941 C CA . LYS B 1 174 ? 4.832 29.688 -15.539 1 97 174 LYS B CA 1
ATOM 3942 C C . LYS B 1 174 ? 5.867 28.578 -15.461 1 97 174 LYS B C 1
ATOM 3944 O O . LYS B 1 174 ? 6.785 28.516 -16.281 1 97 174 LYS B O 1
ATOM 3949 N N . GLU B 1 175 ? 5.703 27.734 -14.484 1 96.19 175 GLU B N 1
ATOM 3950 C CA . GLU B 1 175 ? 6.656 26.656 -14.266 1 96.19 175 GLU B CA 1
ATOM 3951 C C . GLU B 1 175 ? 6.453 25.531 -15.273 1 96.19 175 GLU B C 1
ATOM 3953 O O . GLU B 1 175 ? 7.371 24.75 -15.523 1 96.19 175 GLU B O 1
ATOM 3958 N N . HIS B 1 176 ? 5.262 25.469 -15.781 1 95.56 176 HIS B N 1
ATOM 3959 C CA . HIS B 1 176 ? 4.93 24.422 -16.75 1 95.56 176 HIS B CA 1
ATOM 3960 C C . HIS B 1 176 ? 4.266 25.016 -17.984 1 95.56 176 HIS B C 1
ATOM 3962 O O . HIS B 1 176 ? 3.117 24.688 -18.297 1 95.56 176 HIS B O 1
ATOM 3968 N N . PRO B 1 177 ? 4.977 25.688 -18.812 1 92.75 177 PRO B N 1
ATOM 3969 C CA . PRO B 1 177 ? 4.398 26.469 -19.906 1 92.75 177 PRO B CA 1
ATOM 3970 C C . PRO B 1 177 ? 3.811 25.594 -21 1 92.75 177 PRO B C 1
ATOM 3972 O O . PRO B 1 177 ? 2.91 26.016 -21.734 1 92.75 177 PRO B O 1
ATOM 3975 N N . ASN B 1 178 ? 4.188 24.359 -21.125 1 90.94 178 ASN B N 1
ATOM 3976 C CA . ASN B 1 178 ? 3.705 23.516 -22.219 1 90.94 178 ASN B CA 1
ATOM 3977 C C . ASN B 1 178 ? 2.619 22.562 -21.734 1 90.94 178 ASN B C 1
ATOM 3979 O O . ASN B 1 178 ? 2.301 21.578 -22.422 1 90.94 178 ASN B O 1
ATOM 3983 N N . GLU B 1 179 ? 2.107 22.812 -20.531 1 91.88 179 GLU B N 1
ATOM 3984 C CA . GLU B 1 179 ? 1.065 21.953 -19.969 1 91.88 179 GLU B CA 1
ATOM 3985 C C . GLU B 1 179 ? -0.244 22.703 -19.797 1 91.88 179 GLU B C 1
ATOM 3987 O O . GLU B 1 179 ? -0.5 23.281 -18.734 1 91.88 179 GLU B O 1
ATOM 3992 N N . ASP B 1 180 ? -1.129 22.562 -20.719 1 90 180 ASP B N 1
ATOM 3993 C CA . ASP B 1 180 ? -2.393 23.297 -20.719 1 90 180 ASP B CA 1
ATOM 3994 C C . ASP B 1 180 ? -3.314 22.797 -19.609 1 90 180 ASP B C 1
ATOM 3996 O O . ASP B 1 180 ? -4.215 23.516 -19.172 1 90 180 ASP B O 1
ATOM 4000 N N . ASP B 1 181 ? -3.025 21.625 -19.172 1 93.5 181 ASP B N 1
ATOM 4001 C CA . ASP B 1 181 ? -3.924 21.031 -18.188 1 93.5 181 ASP B CA 1
ATOM 4002 C C . ASP B 1 181 ? -3.297 21.031 -16.797 1 93.5 181 ASP B C 1
ATOM 4004 O O . ASP B 1 181 ? -3.65 20.203 -15.953 1 93.5 181 ASP B O 1
ATOM 4008 N N . ILE B 1 182 ? -2.348 21.938 -16.578 1 96.31 182 ILE B N 1
ATOM 4009 C CA . ILE B 1 182 ? -1.611 21.969 -15.32 1 96.31 182 ILE B CA 1
ATOM 4010 C C . ILE B 1 182 ? -2.584 22.172 -14.164 1 96.31 182 ILE B C 1
ATOM 4012 O O . ILE B 1 182 ? -2.418 21.578 -13.094 1 96.31 182 ILE B O 1
ATOM 4016 N N . VAL B 1 183 ? -3.553 23.031 -14.344 1 96.88 183 VAL B N 1
ATOM 4017 C CA . VAL B 1 183 ? -4.645 23.219 -13.391 1 96.88 183 VAL B CA 1
ATOM 4018 C C . VAL B 1 183 ? -5.98 22.953 -14.086 1 96.88 183 VAL B C 1
ATOM 4020 O O . VAL B 1 183 ? -6.246 23.484 -15.164 1 96.88 183 VAL B O 1
ATOM 4023 N N . ARG B 1 184 ? -6.711 22.078 -13.539 1 95.62 184 ARG B N 1
ATOM 4024 C CA . ARG B 1 184 ? -8.07 21.797 -14 1 95.62 184 ARG B CA 1
ATOM 4025 C C . ARG B 1 184 ? -9.102 22.219 -12.961 1 95.62 184 ARG B C 1
ATOM 4027 O O . ARG B 1 184 ? -9.031 21.812 -11.805 1 95.62 184 ARG B O 1
ATOM 4034 N N . CYS B 1 185 ? -10.102 23.016 -13.406 1 95 185 CYS B N 1
ATOM 4035 C CA . CYS B 1 185 ? -11.086 23.547 -12.469 1 95 185 CYS B CA 1
ATOM 4036 C C . CYS B 1 185 ? -12.484 23.062 -12.828 1 95 185 CYS B C 1
ATOM 4038 O O . CYS B 1 185 ? -12.883 23.109 -14 1 95 185 CYS B O 1
ATOM 4040 N N . ARG B 1 186 ? -13.125 22.516 -11.859 1 91.81 186 ARG B N 1
ATOM 4041 C CA . ARG B 1 186 ? -14.547 22.219 -12.023 1 91.81 186 ARG B CA 1
ATOM 4042 C C . ARG B 1 186 ? -15.406 23.422 -11.664 1 91.81 186 ARG B C 1
ATOM 4044 O O . ARG B 1 186 ? -16.516 23.578 -12.18 1 91.81 186 ARG B O 1
ATOM 4051 N N . SER B 1 187 ? -14.969 24.219 -10.781 1 91.56 187 SER B N 1
ATOM 4052 C CA . SER B 1 187 ? -15.531 25.484 -10.328 1 91.56 187 SER B CA 1
ATOM 4053 C C . SER B 1 187 ? -14.438 26.406 -9.789 1 91.56 187 SER B C 1
ATOM 4055 O O . SER B 1 187 ? -13.266 26.047 -9.766 1 91.56 187 SER B O 1
ATOM 4057 N N . ALA B 1 188 ? -14.859 27.5 -9.383 1 86.5 188 ALA B N 1
ATOM 4058 C CA . ALA B 1 188 ? -13.906 28.469 -8.867 1 86.5 188 ALA B CA 1
ATOM 4059 C C . ALA B 1 188 ? -13.273 27.984 -7.57 1 86.5 188 ALA B C 1
ATOM 4061 O O . ALA B 1 188 ? -12.148 28.375 -7.238 1 86.5 188 ALA B O 1
ATOM 4062 N N . LYS B 1 189 ? -13.93 27.094 -6.914 1 88.75 189 LYS B N 1
ATOM 4063 C CA . LYS B 1 189 ? -13.438 26.641 -5.621 1 88.75 189 LYS B CA 1
ATOM 4064 C C . LYS B 1 189 ? -13 25.172 -5.691 1 88.75 189 LYS B C 1
ATOM 4066 O O . LYS B 1 189 ? -12.836 24.531 -4.656 1 88.75 189 LYS B O 1
ATOM 4071 N N . ALA B 1 190 ? -12.906 24.766 -6.902 1 93.62 190 ALA B N 1
ATOM 4072 C CA . ALA B 1 190 ? -12.531 23.375 -7.117 1 93.62 190 ALA B CA 1
ATOM 4073 C C . ALA B 1 190 ? -11.539 23.234 -8.273 1 93.62 190 ALA B C 1
ATOM 4075 O O . ALA B 1 190 ? -11.883 22.734 -9.344 1 93.62 190 ALA B O 1
ATOM 4076 N N . CYS B 1 191 ? -10.398 23.75 -7.988 1 97 191 CYS B N 1
ATOM 4077 C CA . CYS B 1 191 ? -9.297 23.656 -8.945 1 97 191 CYS B CA 1
ATOM 4078 C C . CYS B 1 191 ? -8.227 22.688 -8.445 1 97 191 CYS B C 1
ATOM 4080 O O . CYS B 1 191 ? -7.918 22.672 -7.25 1 97 191 CYS B O 1
ATOM 4082 N N . TYR B 1 192 ? -7.719 21.938 -9.391 1 96.88 192 TYR B N 1
ATOM 4083 C CA . TYR B 1 192 ? -6.816 20.859 -9.008 1 96.88 192 TYR B CA 1
ATOM 4084 C C . TYR B 1 192 ? -5.59 20.828 -9.914 1 96.88 192 TYR B C 1
ATOM 4086 O O . TYR B 1 192 ? -5.707 20.969 -11.133 1 96.88 192 TYR B O 1
ATOM 4094 N N . VAL B 1 193 ? -4.426 20.625 -9.289 1 97.19 193 VAL B N 1
ATOM 4095 C CA . VAL B 1 193 ? -3.195 20.422 -10.039 1 97.19 193 VAL B CA 1
ATOM 4096 C C . VAL B 1 193 ? -3.285 19.125 -10.844 1 97.19 193 VAL B C 1
ATOM 4098 O O . VAL B 1 193 ? -3.439 18.047 -10.273 1 97.19 193 VAL B O 1
ATOM 4101 N N . LYS B 1 194 ? -3.236 19.219 -12.164 1 94.75 194 LYS B N 1
ATOM 4102 C CA . LYS B 1 194 ? -3.367 18.094 -13.078 1 94.75 194 LYS B CA 1
ATOM 4103 C C . LYS B 1 194 ? -4.664 17.328 -12.828 1 94.75 194 LYS B C 1
ATOM 4105 O O . LYS B 1 194 ? -4.754 16.125 -13.125 1 94.75 194 LYS B O 1
ATOM 4110 N N . GLY B 1 195 ? -5.562 17.969 -12.133 1 93.38 195 GLY B N 1
ATOM 4111 C CA . GLY B 1 195 ? -6.855 17.375 -11.836 1 93.38 195 GLY B CA 1
ATOM 4112 C C . GLY B 1 195 ? -6.816 16.406 -10.664 1 93.38 195 GLY B C 1
ATOM 4113 O O . GLY B 1 195 ? -7.711 15.578 -10.508 1 93.38 195 GLY B O 1
ATOM 4114 N N . ARG B 1 196 ? -5.816 16.578 -9.812 1 93.06 196 ARG B N 1
ATOM 4115 C CA . ARG B 1 196 ? -5.617 15.523 -8.828 1 93.06 196 ARG B CA 1
ATOM 4116 C C . ARG B 1 196 ? -5.574 16.094 -7.414 1 93.06 196 ARG B C 1
ATOM 4118 O O . ARG B 1 196 ? -6.055 15.469 -6.469 1 93.06 196 ARG B O 1
ATOM 4125 N N . LEU B 1 197 ? -5.055 17.219 -7.246 1 96 197 LEU B N 1
ATOM 4126 C CA . LEU B 1 197 ? -4.809 17.734 -5.902 1 96 197 LEU B CA 1
ATOM 4127 C C . LEU B 1 197 ? -5.012 19.25 -5.855 1 96 197 LEU B C 1
ATOM 4129 O O . LEU B 1 197 ? -4.582 19.969 -6.758 1 96 197 LEU B O 1
ATOM 4133 N N . MET B 1 198 ? -5.578 19.672 -4.859 1 97.31 198 MET B N 1
ATOM 4134 C CA . MET B 1 198 ? -5.832 21.109 -4.723 1 97.31 198 MET B CA 1
ATOM 4135 C C . MET B 1 198 ? -4.613 21.812 -4.145 1 97.31 198 MET B C 1
ATOM 4137 O O . MET B 1 198 ? -4.188 22.844 -4.664 1 97.31 198 MET B O 1
ATOM 4141 N N . PRO B 1 199 ? -3.982 21.25 -3.094 1 98.31 199 PRO B N 1
ATOM 4142 C CA . PRO B 1 199 ? -2.775 21.922 -2.598 1 98.31 199 PRO B CA 1
ATOM 4143 C C . PRO B 1 199 ? -1.631 21.891 -3.607 1 98.31 199 PRO B C 1
ATOM 4145 O O . PRO B 1 199 ? -1.421 20.875 -4.281 1 98.31 199 PRO B O 1
ATOM 4148 N N . THR B 1 200 ? -0.913 23 -3.689 1 98.62 200 THR B N 1
ATOM 4149 C CA . THR B 1 200 ? 0.197 23.094 -4.633 1 98.62 200 THR B CA 1
ATOM 4150 C C . THR B 1 200 ? 1.518 22.75 -3.947 1 98.62 200 THR B C 1
ATOM 4152 O O . THR B 1 200 ? 2.559 22.656 -4.602 1 98.62 200 THR B O 1
ATOM 4155 N N . ARG B 1 201 ? 1.509 22.578 -2.625 1 98.75 201 ARG B N 1
ATOM 4156 C CA . ARG B 1 201 ? 2.619 22.047 -1.845 1 98.75 201 ARG B CA 1
ATOM 4157 C C . ARG B 1 201 ? 2.131 21.016 -0.832 1 98.75 201 ARG B C 1
ATOM 4159 O O . ARG B 1 201 ? 1.064 21.188 -0.236 1 98.75 201 ARG B O 1
ATOM 4166 N N . ALA B 1 202 ? 2.834 19.953 -0.745 1 98.81 202 ALA B N 1
ATOM 4167 C CA . ALA B 1 202 ? 2.49 18.906 0.209 1 98.81 202 ALA B CA 1
ATOM 4168 C C . ALA B 1 202 ? 3.613 17.875 0.32 1 98.81 202 ALA B C 1
ATOM 4170 O O . ALA B 1 202 ? 4.445 17.766 -0.583 1 98.81 202 ALA B O 1
ATOM 4171 N N . PHE B 1 203 ? 3.678 17.234 1.452 1 98.88 203 PHE B N 1
ATOM 4172 C CA . PHE B 1 203 ? 4.43 15.992 1.527 1 98.88 203 PHE B CA 1
ATOM 4173 C C . PHE B 1 203 ? 3.711 14.883 0.776 1 98.88 203 PHE B C 1
ATOM 4175 O O . PHE B 1 203 ? 2.486 14.906 0.638 1 98.88 203 PHE B O 1
ATOM 4182 N N . GLY B 1 204 ? 4.477 13.93 0.317 1 98.75 204 GLY B N 1
ATOM 4183 C CA . GLY B 1 204 ? 3.836 12.828 -0.375 1 98.75 204 GLY B CA 1
ATOM 4184 C C . GLY B 1 204 ? 3.369 13.188 -1.772 1 98.75 204 GLY B C 1
ATOM 4185 O O . GLY B 1 204 ? 4.062 13.898 -2.5 1 98.75 204 GLY B O 1
ATOM 4186 N N . ASP B 1 205 ? 2.289 12.555 -2.209 1 97.88 205 ASP B N 1
ATOM 4187 C CA . ASP B 1 205 ? 1.778 12.773 -3.559 1 97.88 205 ASP B CA 1
ATOM 4188 C C . ASP B 1 205 ? 2.885 12.609 -4.598 1 97.88 205 ASP B C 1
ATOM 4190 O O . ASP B 1 205 ? 3.066 13.477 -5.457 1 97.88 205 ASP B O 1
ATOM 4194 N N . PHE B 1 206 ? 3.549 11.547 -4.5 1 97.94 206 PHE B N 1
ATOM 4195 C CA . PHE B 1 206 ? 4.758 11.352 -5.289 1 97.94 206 PHE B CA 1
ATOM 4196 C C . PHE B 1 206 ? 4.422 11.195 -6.77 1 97.94 206 PHE B C 1
ATOM 4198 O O . PHE B 1 206 ? 5.242 11.5 -7.633 1 97.94 206 PHE B O 1
ATOM 4205 N N . HIS B 1 207 ? 3.221 10.734 -7.098 1 95.56 207 HIS B N 1
ATOM 4206 C CA . HIS B 1 207 ? 2.777 10.578 -8.477 1 95.56 207 HIS B CA 1
ATOM 4207 C C . HIS B 1 207 ? 2.766 11.914 -9.211 1 95.56 207 HIS B C 1
ATOM 4209 O O . HIS B 1 207 ? 2.787 11.953 -10.445 1 95.56 207 HIS B O 1
ATOM 4215 N N . LEU B 1 208 ? 2.768 13.047 -8.5 1 96.75 208 LEU B N 1
ATOM 4216 C CA . LEU B 1 208 ? 2.779 14.383 -9.094 1 96.75 208 LEU B CA 1
ATOM 4217 C C . LEU B 1 208 ? 4.188 14.961 -9.102 1 96.75 208 LEU B C 1
ATOM 4219 O O . LEU B 1 208 ? 4.414 16.062 -9.625 1 96.75 208 LEU B O 1
ATOM 4223 N N . LYS B 1 209 ? 5.141 14.234 -8.586 1 97.44 209 LYS B N 1
ATOM 4224 C CA . LYS B 1 209 ? 6.461 14.82 -8.375 1 97.44 209 LYS B CA 1
ATOM 4225 C C . LYS B 1 209 ? 7.535 14.055 -9.141 1 97.44 209 LYS B C 1
ATOM 4227 O O . LYS B 1 209 ? 8.516 14.648 -9.602 1 97.44 209 LYS B O 1
ATOM 4232 N N . HIS B 1 210 ? 7.34 12.766 -9.188 1 97 210 HIS B N 1
ATOM 4233 C CA . HIS B 1 210 ? 8.375 11.922 -9.773 1 97 210 HIS B CA 1
ATOM 4234 C C . HIS B 1 210 ? 7.801 10.992 -10.836 1 97 210 HIS B C 1
ATOM 4236 O O . HIS B 1 210 ? 6.789 10.328 -10.602 1 97 210 HIS B O 1
ATOM 4242 N N . GLN B 1 211 ? 8.492 10.883 -11.906 1 95.44 211 GLN B N 1
ATOM 4243 C CA . GLN B 1 211 ? 8.078 10.016 -13 1 95.44 211 GLN B CA 1
ATOM 4244 C C . GLN B 1 211 ? 7.996 8.562 -12.547 1 95.44 211 GLN B C 1
ATOM 4246 O O . GLN B 1 211 ? 7.148 7.801 -13.023 1 95.44 211 GLN B O 1
ATOM 4251 N N . GLU B 1 212 ? 8.836 8.148 -11.672 1 96.12 212 GLU B N 1
ATOM 4252 C CA . GLU B 1 212 ? 8.891 6.75 -11.234 1 96.12 212 GLU B CA 1
ATOM 4253 C C . GLU B 1 212 ? 7.609 6.348 -10.508 1 96.12 212 GLU B C 1
ATOM 4255 O O . GLU B 1 212 ? 7.309 5.16 -10.391 1 96.12 212 GLU B O 1
ATOM 4260 N N . PHE B 1 213 ? 6.867 7.34 -10.008 1 96.25 213 PHE B N 1
ATOM 4261 C CA . PHE B 1 213 ? 5.637 7.043 -9.281 1 96.25 213 PHE B CA 1
ATOM 4262 C C . PHE B 1 213 ? 4.414 7.379 -10.125 1 96.25 213 PHE B C 1
ATOM 4264 O O . PHE B 1 213 ? 3.295 7.438 -9.609 1 96.25 213 PHE B O 1
ATOM 4271 N N . ASN B 1 214 ? 4.637 7.676 -11.422 1 93.38 214 ASN B N 1
ATOM 4272 C CA . ASN B 1 214 ? 3.559 8.008 -12.344 1 93.38 214 ASN B CA 1
ATOM 4273 C C . ASN B 1 214 ? 3.27 6.852 -13.305 1 93.38 214 ASN B C 1
ATOM 4275 O O . ASN B 1 214 ? 3.232 7.047 -14.523 1 93.38 214 ASN B O 1
ATOM 4279 N N . ASN B 1 215 ? 3.146 5.629 -12.719 1 91.62 215 ASN B N 1
ATOM 4280 C CA . ASN B 1 215 ? 2.781 4.445 -13.492 1 91.62 215 ASN B CA 1
ATOM 4281 C C . ASN B 1 215 ? 3.68 4.273 -14.711 1 91.62 215 ASN B C 1
ATOM 4283 O O . ASN B 1 215 ? 3.195 4.23 -15.844 1 91.62 215 ASN B O 1
ATOM 4287 N N . PRO B 1 216 ? 4.891 4.121 -14.5 1 87.88 216 PRO B N 1
ATOM 4288 C CA . PRO B 1 216 ? 5.836 4.062 -15.617 1 87.88 216 PRO B CA 1
ATOM 4289 C C . PRO B 1 216 ? 5.543 2.918 -16.578 1 87.88 216 PRO B C 1
ATOM 4291 O O . PRO B 1 216 ? 5.848 3.016 -17.781 1 87.88 216 PRO B O 1
ATOM 4294 N N . ASP B 1 217 ? 4.91 1.88 -16.125 1 86.5 217 ASP B N 1
ATOM 4295 C CA . ASP B 1 217 ? 4.648 0.717 -16.969 1 86.5 217 ASP B CA 1
ATOM 4296 C C . ASP B 1 217 ? 3.295 0.837 -17.656 1 86.5 217 ASP B C 1
ATOM 4298 O O . ASP B 1 217 ? 2.912 -0.038 -18.438 1 86.5 217 ASP B O 1
ATOM 4302 N N . LYS B 1 218 ? 2.625 1.935 -17.391 1 87.06 218 LYS B N 1
ATOM 4303 C CA . LYS B 1 218 ? 1.342 2.24 -18.016 1 87.06 218 LYS B CA 1
ATOM 4304 C C . LYS B 1 218 ? 0.354 1.092 -17.828 1 87.06 218 LYS B C 1
ATOM 4306 O O . LYS B 1 218 ? -0.276 0.648 -18.781 1 87.06 218 LYS B O 1
ATOM 4311 N N . LEU B 1 219 ? 0.354 0.584 -16.656 1 87 219 LEU B N 1
ATOM 4312 C CA . LEU B 1 219 ? -0.589 -0.476 -16.312 1 87 219 LEU B CA 1
ATOM 4313 C C . LEU B 1 219 ? -2.016 0.059 -16.281 1 87 219 LEU B C 1
ATOM 4315 O O . LEU B 1 219 ? -2.242 1.203 -15.875 1 87 219 LEU B O 1
ATOM 4319 N N . SER B 1 220 ? -2.875 -0.78 -16.578 1 81.81 220 SER B N 1
ATOM 4320 C CA . SER B 1 220 ? -4.281 -0.394 -16.656 1 81.81 220 SER B CA 1
ATOM 4321 C C . SER B 1 220 ? -4.891 -0.249 -15.273 1 81.81 220 SER B C 1
ATOM 4323 O O . SER B 1 220 ? -4.336 -0.739 -14.289 1 81.81 220 SER B O 1
ATOM 4325 N N . TYR B 1 221 ? -6.066 0.392 -15.25 1 77.5 221 TYR B N 1
ATOM 4326 C CA . TYR B 1 221 ? -6.805 0.614 -14.016 1 77.5 221 TYR B CA 1
ATOM 4327 C C . TYR B 1 221 ? -7.234 -0.709 -13.391 1 77.5 221 TYR B C 1
ATOM 4329 O O . TYR B 1 221 ? -7.43 -0.796 -12.18 1 77.5 221 TYR B O 1
ATOM 4337 N N . VAL B 1 222 ? -7.27 -1.719 -14.203 1 76.56 222 VAL B N 1
ATOM 4338 C CA . VAL B 1 222 ? -7.695 -3.021 -13.703 1 76.56 222 VAL B CA 1
ATOM 4339 C C . VAL B 1 222 ? -6.656 -3.564 -12.727 1 76.56 222 VAL B C 1
ATOM 4341 O O . VAL B 1 222 ? -6.98 -4.363 -11.844 1 76.56 222 VAL B O 1
ATOM 4344 N N . PHE B 1 223 ? -5.539 -2.969 -12.828 1 80.12 223 PHE B N 1
ATOM 4345 C CA . PHE B 1 223 ? -4.449 -3.426 -11.977 1 80.12 223 PHE B CA 1
ATOM 4346 C C . PHE B 1 223 ? -4.312 -2.531 -10.75 1 80.12 223 PHE B C 1
ATOM 4348 O O . PHE B 1 223 ? -3.32 -2.615 -10.016 1 80.12 223 PHE B O 1
ATOM 4355 N N . GLY B 1 224 ? -5.27 -1.683 -10.5 1 74.56 224 GLY B N 1
ATOM 4356 C CA . GLY B 1 224 ? -5.285 -0.856 -9.305 1 74.56 224 GLY B CA 1
ATOM 4357 C C . GLY B 1 224 ? -4.723 0.535 -9.531 1 74.56 224 GLY B C 1
ATOM 4358 O O . GLY B 1 224 ? -4.629 1.334 -8.594 1 74.56 224 GLY B O 1
ATOM 4359 N N . PHE B 1 225 ? -4.285 0.659 -10.789 1 73.62 225 PHE B N 1
ATOM 4360 C CA . PHE B 1 225 ? -3.75 1.982 -11.086 1 73.62 225 PHE B CA 1
ATOM 4361 C C . PHE B 1 225 ? -4.855 2.922 -11.547 1 73.62 225 PHE B C 1
ATOM 4363 O O . PHE B 1 225 ? -5.793 2.5 -12.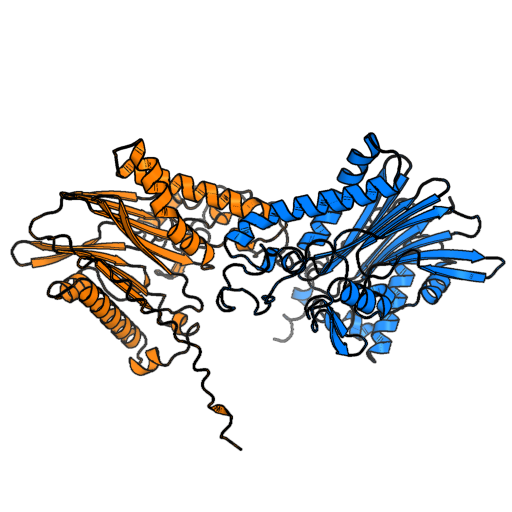227 1 73.62 225 PHE B O 1
ATOM 4370 N N . LYS B 1 226 ? -4.879 3.949 -10.922 1 65.12 226 LYS B N 1
ATOM 4371 C CA . LYS B 1 226 ? -5.867 4.953 -11.312 1 65.12 226 LYS B CA 1
ATOM 4372 C C . LYS B 1 226 ? -5.625 5.43 -12.742 1 65.12 226 LYS B C 1
ATOM 4374 O O . LYS B 1 226 ? -4.492 5.414 -13.227 1 65.12 226 LYS B O 1
ATOM 4379 N N . ARG B 1 227 ? -6.637 5.59 -13.5 1 59.62 227 ARG B N 1
ATOM 4380 C CA . ARG B 1 227 ? -6.578 6.16 -14.844 1 59.62 227 ARG B CA 1
ATOM 4381 C C . ARG B 1 227 ? -5.809 7.477 -14.844 1 59.62 227 ARG B C 1
ATOM 4383 O O . ARG B 1 227 ? -5.691 8.133 -15.883 1 59.62 227 ARG B O 1
ATOM 4390 N N . SER B 1 228 ? -5.109 7.641 -13.82 1 62.06 228 SER B N 1
ATOM 4391 C CA . SER B 1 228 ? -4.594 8.992 -13.602 1 62.06 228 SER B CA 1
ATOM 4392 C C . SER B 1 228 ? -3.104 9.07 -13.93 1 62.06 228 SER B C 1
ATOM 4394 O O . SER B 1 228 ? -2.367 9.836 -13.305 1 62.06 228 SER B O 1
ATOM 4396 N N . HIS B 1 229 ? -2.76 8.219 -14.898 1 79.44 229 HIS B N 1
ATOM 4397 C CA . HIS B 1 229 ? -1.388 8.43 -15.344 1 79.44 229 HIS B CA 1
ATOM 4398 C C . HIS B 1 229 ? -1.267 9.711 -16.172 1 79.44 229 HIS B C 1
ATOM 4400 O O . HIS B 1 229 ? -2.152 10.023 -16.969 1 79.44 229 HIS B O 1
ATOM 4406 N N . ILE B 1 230 ? -0.339 10.547 -15.828 1 87.56 230 ILE B N 1
ATOM 4407 C CA . ILE B 1 230 ? -0.077 11.781 -16.562 1 87.56 230 ILE B CA 1
ATOM 4408 C C . ILE B 1 230 ? 0.806 11.484 -17.781 1 87.56 230 ILE B C 1
ATOM 4410 O O . ILE B 1 230 ? 1.963 11.078 -17.625 1 87.56 230 ILE B O 1
ATOM 4414 N N . GLU B 1 231 ? 0.143 11.711 -18.891 1 85.31 231 GLU B N 1
ATOM 4415 C CA . GLU B 1 231 ? 0.916 11.531 -20.125 1 85.31 231 GLU B CA 1
ATOM 4416 C C . GLU B 1 231 ? 1.982 12.609 -20.266 1 85.31 231 GLU B C 1
ATOM 4418 O O . GLU B 1 231 ? 1.757 13.766 -19.891 1 85.31 231 GLU B O 1
ATOM 4423 N N . ASN B 1 232 ? 3.172 12.398 -20.797 1 87.31 232 ASN B N 1
ATOM 4424 C CA . ASN B 1 232 ? 4.262 13.352 -20.984 1 87.31 232 ASN B CA 1
ATOM 4425 C C . ASN B 1 232 ? 4.625 14.055 -19.688 1 87.31 232 ASN B C 1
ATOM 4427 O O . ASN B 1 232 ? 4.621 15.281 -19.609 1 87.31 232 ASN B O 1
ATOM 4431 N N . PHE B 1 233 ? 4.898 13.391 -18.703 1 92.94 233 PHE B N 1
ATOM 4432 C CA . PHE B 1 233 ? 5.191 13.859 -17.359 1 92.94 233 PHE B CA 1
ATOM 4433 C C . PHE B 1 233 ? 6.344 14.859 -17.359 1 92.94 233 PHE B C 1
ATOM 4435 O O . PHE B 1 233 ? 7.453 14.531 -17.797 1 92.94 233 PHE B O 1
ATOM 4442 N N . THR B 1 234 ? 6.133 16.078 -16.922 1 93.38 234 THR B N 1
ATOM 4443 C CA . THR B 1 234 ? 7.16 17.109 -16.859 1 93.38 234 THR B CA 1
ATOM 4444 C C . THR B 1 234 ? 7.352 17.594 -15.422 1 93.38 234 THR B C 1
ATOM 4446 O O . THR B 1 234 ? 7.988 18.609 -15.188 1 93.38 234 THR B O 1
ATOM 4449 N N . GLY B 1 235 ? 6.867 16.875 -14.531 1 92.94 235 GLY B N 1
ATOM 4450 C CA . GLY B 1 235 ? 6.945 17.297 -13.141 1 92.94 235 GLY B CA 1
ATOM 4451 C C . GLY B 1 235 ? 8.367 17.562 -12.68 1 92.94 235 GLY B C 1
ATOM 4452 O O . GLY B 1 235 ? 9.312 17.422 -13.453 1 92.94 235 GLY B O 1
ATOM 4453 N N . PRO B 1 236 ? 8.469 17.844 -11.422 1 97.5 236 PRO B N 1
ATOM 4454 C CA . PRO B 1 236 ? 7.434 17.828 -10.375 1 97.5 236 PRO B CA 1
ATOM 4455 C C . PRO B 1 236 ? 6.387 18.922 -10.562 1 97.5 236 PRO B C 1
ATOM 4457 O O . PRO B 1 236 ? 6.727 20.062 -10.867 1 97.5 236 PRO B O 1
ATOM 4460 N N . TYR B 1 237 ? 5.137 18.641 -10.266 1 97.31 237 TYR B N 1
ATOM 4461 C CA . TYR B 1 237 ? 4.039 19.594 -10.406 1 97.31 237 TYR B CA 1
ATOM 4462 C C . TYR B 1 237 ? 3.738 20.281 -9.078 1 97.31 237 TYR B C 1
ATOM 4464 O O . TYR B 1 237 ? 3.105 21.344 -9.055 1 97.31 237 TYR B O 1
ATOM 4472 N N . ILE B 1 238 ? 4.059 19.625 -8.023 1 98.31 238 ILE B N 1
ATOM 4473 C CA . ILE B 1 238 ? 3.971 20.203 -6.684 1 98.31 238 ILE B CA 1
ATOM 4474 C C . ILE B 1 238 ? 5.273 19.953 -5.93 1 98.31 238 ILE B C 1
ATOM 4476 O O . ILE B 1 238 ? 6.148 19.234 -6.402 1 98.31 238 ILE B O 1
ATOM 4480 N N . THR B 1 239 ? 5.406 20.594 -4.738 1 98.5 239 THR B N 1
ATOM 4481 C CA . THR B 1 239 ? 6.637 20.469 -3.965 1 98.5 239 THR B CA 1
ATOM 4482 C C . THR B 1 239 ? 6.332 20.344 -2.475 1 98.5 239 THR B C 1
ATOM 4484 O O . THR B 1 239 ? 5.234 20.688 -2.031 1 98.5 239 THR B O 1
ATOM 4487 N N . HIS B 1 240 ? 7.238 19.703 -1.782 1 98.75 240 HIS B N 1
ATOM 4488 C CA . HIS B 1 240 ? 7.137 19.609 -0.33 1 98.75 240 HIS B CA 1
ATOM 4489 C C . HIS B 1 240 ? 7.789 20.812 0.349 1 98.75 240 HIS B C 1
ATOM 4491 O O . HIS B 1 240 ? 7.648 21 1.561 1 98.75 240 HIS B O 1
ATOM 4497 N N . LYS B 1 241 ? 8.508 21.641 -0.34 1 98.62 241 LYS B N 1
ATOM 4498 C CA . LYS B 1 241 ? 9.273 22.734 0.232 1 98.62 241 LYS B CA 1
ATOM 4499 C C . LYS B 1 241 ? 8.359 23.766 0.873 1 98.62 241 LYS B C 1
ATOM 4501 O O . LYS B 1 241 ? 7.387 24.219 0.254 1 98.62 241 LYS B O 1
ATOM 4506 N N . PRO B 1 242 ? 8.656 24.156 2.055 1 98.69 242 PRO B N 1
ATOM 4507 C CA . PRO B 1 242 ? 7.773 25.109 2.732 1 98.69 242 PRO B CA 1
ATOM 4508 C C . PRO B 1 242 ? 8.117 26.562 2.402 1 98.69 242 PRO B C 1
ATOM 4510 O O . PRO B 1 242 ? 9.219 26.844 1.935 1 98.69 242 PRO B O 1
ATOM 4513 N N . ASP B 1 243 ? 7.129 27.391 2.504 1 98.25 243 ASP B N 1
ATOM 4514 C CA . ASP B 1 243 ? 7.391 28.812 2.723 1 98.25 243 ASP B CA 1
ATOM 4515 C C . ASP B 1 243 ? 7.656 29.094 4.199 1 98.25 243 ASP B C 1
ATOM 4517 O O . ASP B 1 243 ? 6.879 28.688 5.066 1 98.25 243 ASP B O 1
ATOM 4521 N N . VAL B 1 244 ? 8.766 29.75 4.473 1 98.44 244 VAL B N 1
ATOM 4522 C CA . VAL B 1 244 ? 9.148 29.984 5.859 1 98.44 244 VAL B CA 1
ATOM 4523 C C . VAL B 1 244 ? 9.086 31.484 6.168 1 98.44 244 VAL B C 1
ATOM 4525 O O . VAL B 1 244 ? 9.602 32.312 5.406 1 98.44 244 VAL B O 1
ATOM 4528 N N . GLN B 1 245 ? 8.414 31.812 7.273 1 98 245 GLN B N 1
ATOM 4529 C CA . GLN B 1 245 ? 8.297 33.188 7.746 1 98 245 GLN B CA 1
ATOM 4530 C C . GLN B 1 245 ? 8.875 33.344 9.148 1 98 245 GLN B C 1
ATOM 4532 O O . GLN B 1 245 ? 8.68 32.469 10 1 98 245 GLN B O 1
ATOM 4537 N N . VAL B 1 246 ? 9.633 34.375 9.266 1 97.31 246 VAL B N 1
ATOM 4538 C CA . VAL B 1 246 ? 10.164 34.75 10.578 1 97.31 246 VAL B CA 1
ATOM 4539 C C . VAL B 1 246 ? 9.539 36.062 11.031 1 97.31 246 VAL B C 1
ATOM 4541 O O . VAL B 1 246 ? 9.5 37.031 10.273 1 97.31 246 VAL B O 1
ATOM 4544 N N . ARG B 1 247 ? 9.07 36.031 12.289 1 97.06 247 ARG B N 1
ATOM 4545 C CA . ARG B 1 247 ? 8.422 37.219 12.789 1 97.06 247 ARG B CA 1
ATOM 4546 C C . ARG B 1 247 ? 8.773 37.469 14.258 1 97.06 247 ARG B C 1
ATOM 4548 O O . ARG B 1 247 ? 8.836 36.531 15.055 1 97.06 247 ARG B O 1
ATOM 4555 N N . ASN B 1 248 ? 8.961 38.719 14.562 1 96.94 248 ASN B N 1
ATOM 4556 C CA . ASN B 1 248 ? 9.156 39.094 15.961 1 96.94 248 ASN B CA 1
ATOM 4557 C C . ASN B 1 248 ? 7.844 39.062 16.734 1 96.94 248 ASN B C 1
ATOM 4559 O O . ASN B 1 248 ? 6.781 39.375 16.188 1 96.94 248 ASN B O 1
ATOM 4563 N N . ILE B 1 249 ? 7.953 38.719 18.047 1 96.62 249 ILE B N 1
ATOM 4564 C CA . ILE B 1 249 ? 6.793 38.812 18.922 1 96.62 249 ILE B CA 1
ATOM 4565 C C . ILE B 1 249 ? 6.688 40.219 19.516 1 96.62 249 ILE B C 1
ATOM 4567 O O . ILE B 1 249 ? 7.637 40.719 20.125 1 96.62 249 ILE B O 1
ATOM 4571 N N . GLU B 1 250 ? 5.543 40.75 19.297 1 94.81 250 GLU B N 1
ATOM 4572 C CA . GLU B 1 250 ? 5.305 42.094 19.797 1 94.81 250 GLU B CA 1
ATOM 4573 C C . GLU B 1 250 ? 4.379 42.094 21 1 94.81 250 GLU B C 1
ATOM 4575 O O . GLU B 1 250 ? 3.75 41.062 21.312 1 94.81 250 GLU B O 1
ATOM 4580 N N . SER B 1 251 ? 4.238 43.188 21.828 1 92.06 251 SER B N 1
ATOM 4581 C CA . SER B 1 251 ? 3.477 43.312 23.062 1 92.06 251 SER B CA 1
ATOM 4582 C C . SER B 1 251 ? 1.993 43.031 22.828 1 92.06 251 SER B C 1
ATOM 4584 O O . SER B 1 251 ? 1.309 42.5 23.703 1 92.06 251 SER B O 1
ATOM 4586 N N . GLY B 1 252 ? 1.457 43.25 21.672 1 93.81 252 GLY B N 1
ATOM 4587 C CA . GLY B 1 252 ? 0.044 43.031 21.391 1 93.81 252 GLY B CA 1
ATOM 4588 C C . GLY B 1 252 ? -0.278 41.625 20.922 1 93.81 252 GLY B C 1
ATOM 4589 O O . GLY B 1 252 ? -1.448 41.25 20.828 1 93.81 252 GLY B O 1
ATOM 4590 N N . ASP B 1 253 ? 0.782 40.875 20.781 1 96.06 253 ASP B N 1
ATOM 4591 C CA . ASP B 1 253 ? 0.586 39.5 20.297 1 96.06 253 ASP B CA 1
ATOM 4592 C C . ASP B 1 253 ? 0.126 38.594 21.422 1 96.06 253 ASP B C 1
ATOM 4594 O O . ASP B 1 253 ? 0.75 38.531 22.484 1 96.06 253 ASP B O 1
ATOM 4598 N N . LYS B 1 254 ? -0.932 37.844 21.234 1 95.81 254 LYS B N 1
ATOM 4599 C CA . LYS B 1 254 ? -1.494 37.031 22.312 1 95.81 254 LYS B CA 1
ATOM 4600 C C . LYS B 1 254 ? -1.414 35.531 22 1 95.81 254 LYS B C 1
ATOM 4602 O O . LYS B 1 254 ? -0.908 34.75 22.797 1 95.81 254 LYS B O 1
ATOM 4607 N N . PHE B 1 255 ? -1.99 35.188 20.797 1 97.31 255 PHE B N 1
ATOM 4608 C CA . PHE B 1 255 ? -2.061 33.781 20.438 1 97.31 255 PHE B CA 1
ATOM 4609 C C . PHE B 1 255 ? -1.524 33.562 19.031 1 97.31 255 PHE B C 1
ATOM 4611 O O . PHE B 1 255 ? -1.563 34.438 18.188 1 97.31 255 PHE B O 1
ATOM 4618 N N . LEU B 1 256 ? -0.968 32.406 18.812 1 98.31 256 LEU B N 1
ATOM 4619 C CA . LEU B 1 256 ? -0.755 31.859 17.484 1 98.31 256 LEU B CA 1
ATOM 4620 C C . LEU B 1 256 ? -1.643 30.641 17.25 1 98.31 256 LEU B C 1
ATOM 4622 O O . LEU B 1 256 ? -1.536 29.641 17.969 1 98.31 256 LEU B O 1
ATOM 4626 N N . ILE B 1 257 ? -2.518 30.734 16.297 1 98.69 257 ILE B N 1
ATOM 4627 C CA . ILE B 1 257 ? -3.428 29.641 15.961 1 98.69 257 ILE B CA 1
ATOM 4628 C C . ILE B 1 257 ? -2.879 28.859 14.766 1 98.69 257 ILE B C 1
ATOM 4630 O O . ILE B 1 257 ? -2.611 29.438 13.711 1 98.69 257 ILE B O 1
ATOM 4634 N N . LEU B 1 258 ? -2.625 27.625 14.906 1 98.81 258 LEU B N 1
ATOM 4635 C CA . LEU B 1 258 ? -2.381 26.719 13.797 1 98.81 258 LEU B CA 1
ATOM 4636 C C . LEU B 1 258 ? -3.576 25.797 13.57 1 98.81 258 LEU B C 1
ATOM 4638 O O . LEU B 1 258 ? -4.051 25.156 14.508 1 98.81 258 LEU B O 1
ATOM 4642 N N . ALA B 1 259 ? -4.027 25.75 12.336 1 98.81 259 ALA B N 1
ATOM 4643 C CA . ALA B 1 259 ? -5.191 24.906 12.109 1 98.81 259 ALA B CA 1
ATOM 4644 C C . ALA B 1 259 ? -5.227 24.375 10.68 1 98.81 259 ALA B C 1
ATOM 4646 O O . ALA B 1 259 ? -4.637 24.984 9.781 1 98.81 259 ALA B O 1
ATOM 4647 N N . THR B 1 260 ? -5.844 23.266 10.508 1 98.12 260 THR B N 1
ATOM 4648 C CA . THR B 1 260 ? -6.066 22.703 9.18 1 98.12 260 THR B CA 1
ATOM 4649 C C . THR B 1 260 ? -7.152 23.484 8.445 1 98.12 260 THR B C 1
ATOM 4651 O O . THR B 1 260 ? -7.797 24.359 9.016 1 98.12 260 THR B O 1
ATOM 4654 N N . ASP B 1 261 ? -7.273 23.156 7.184 1 96 261 ASP B N 1
ATOM 4655 C CA . ASP B 1 261 ? -8.172 23.906 6.312 1 96 261 ASP B CA 1
ATOM 4656 C C . ASP B 1 261 ? -9.617 23.797 6.793 1 96 261 ASP B C 1
ATOM 4658 O O . ASP B 1 261 ? -10.438 24.688 6.543 1 96 261 ASP B O 1
ATOM 4662 N N . GLY B 1 262 ? -9.977 22.812 7.57 1 95.25 262 GLY B N 1
ATOM 4663 C CA . GLY B 1 262 ? -11.32 22.656 8.094 1 95.25 262 GLY B CA 1
ATOM 4664 C C . GLY B 1 262 ? -11.789 23.844 8.914 1 95.25 262 GLY B C 1
ATOM 4665 O O . GLY B 1 262 ? -12.977 24.172 8.93 1 95.25 262 GLY B O 1
ATOM 4666 N N . LEU B 1 263 ? -10.898 24.406 9.633 1 97.31 263 LEU B N 1
ATOM 4667 C CA . LEU B 1 263 ? -11.242 25.609 10.383 1 97.31 263 LEU B CA 1
ATOM 4668 C C . LEU B 1 263 ? -11.438 26.797 9.438 1 97.31 263 LEU B C 1
ATOM 4670 O O . LEU B 1 263 ? -12.43 27.516 9.539 1 97.31 263 LEU B O 1
ATOM 4674 N N . TRP B 1 264 ? -10.562 26.938 8.578 1 96.31 264 TRP B N 1
ATOM 4675 C CA . TRP B 1 264 ? -10.453 28.141 7.773 1 96.31 264 TRP B CA 1
ATOM 4676 C C . TRP B 1 264 ? -11.508 28.156 6.668 1 96.31 264 TRP B C 1
ATOM 4678 O O . TRP B 1 264 ? -11.805 29.219 6.102 1 96.31 264 TRP B O 1
ATOM 4688 N N . ASP B 1 265 ? -11.961 26.984 6.309 1 92.62 265 ASP B N 1
ATOM 4689 C CA . ASP B 1 265 ? -13.102 26.922 5.398 1 92.62 265 ASP B CA 1
ATOM 4690 C C . ASP B 1 265 ? -14.352 27.516 6.039 1 92.62 265 ASP B C 1
ATOM 4692 O O . ASP B 1 265 ? -15.281 27.938 5.34 1 92.62 265 ASP B O 1
ATOM 4696 N N . GLU B 1 266 ? -14.352 27.641 7.391 1 94.06 266 GLU B N 1
ATOM 4697 C CA . GLU B 1 266 ? -15.555 28.031 8.125 1 94.06 266 GLU B CA 1
ATOM 4698 C C . GLU B 1 266 ? -15.406 29.438 8.727 1 94.06 266 GLU B C 1
ATOM 4700 O O . GLU B 1 266 ? -16.406 30.141 8.906 1 94.06 266 GLU B O 1
ATOM 4705 N N . LEU B 1 267 ? -14.219 29.75 9.117 1 97 267 LEU B N 1
ATOM 4706 C CA . LEU B 1 267 ? -13.984 31.016 9.789 1 97 267 LEU B CA 1
ATOM 4707 C C . LEU B 1 267 ? -12.883 31.812 9.086 1 97 267 LEU B C 1
ATOM 4709 O O . LEU B 1 267 ? -11.883 31.234 8.664 1 97 267 LEU B O 1
ATOM 4713 N N . SER B 1 268 ? -13.094 33.094 8.992 1 97.5 268 SER B N 1
ATOM 4714 C CA . SER B 1 268 ? -12.008 33.969 8.562 1 97.5 268 SER B CA 1
ATOM 4715 C C . SER B 1 268 ? -10.984 34.188 9.672 1 97.5 268 SER B C 1
ATOM 4717 O O . SER B 1 268 ? -11.273 33.906 10.844 1 97.5 268 SER B O 1
ATOM 4719 N N . GLU B 1 269 ? -9.836 34.688 9.289 1 98 269 GLU B N 1
ATOM 4720 C CA . GLU B 1 269 ? -8.797 34.969 10.273 1 98 269 GLU B CA 1
ATOM 4721 C C . GLU B 1 269 ? -9.281 36 11.305 1 98 269 GLU B C 1
ATOM 4723 O O . GLU B 1 269 ? -9.016 35.844 12.492 1 98 269 GLU B O 1
ATOM 4728 N N . GLN B 1 270 ? -9.977 36.938 10.789 1 98 270 GLN B N 1
ATOM 4729 C CA . GLN B 1 270 ? -10.484 38 11.656 1 98 270 GLN B CA 1
ATOM 4730 C C . GLN B 1 270 ? -11.523 37.469 12.641 1 98 270 GLN B C 1
ATOM 4732 O O . GLN B 1 270 ? -11.484 37.781 13.828 1 98 270 GLN B O 1
ATOM 4737 N N . GLN B 1 271 ? -12.422 36.656 12.148 1 97.94 271 GLN B N 1
ATOM 4738 C CA . GLN B 1 271 ? -13.422 36.062 13.016 1 97.94 271 GLN B CA 1
ATOM 4739 C C . GLN B 1 271 ? -12.758 35.219 14.102 1 97.94 271 GLN B C 1
ATOM 4741 O O . GLN B 1 271 ? -13.148 35.281 15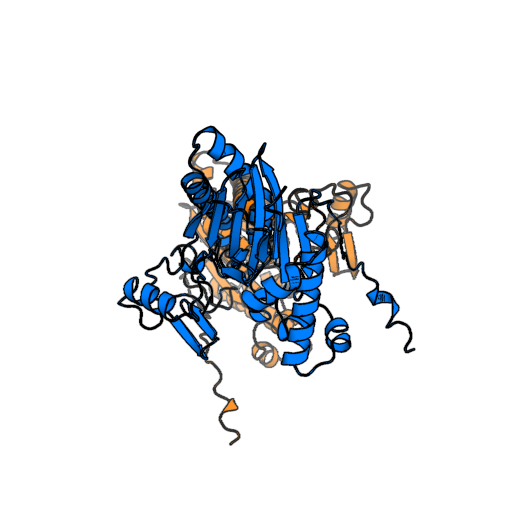.273 1 97.94 271 GLN B O 1
ATOM 4746 N N . ALA B 1 272 ? -11.836 34.5 13.703 1 98.62 272 ALA B N 1
ATOM 4747 C CA . ALA B 1 272 ? -11.133 33.625 14.648 1 98.62 272 ALA B CA 1
ATOM 4748 C C . ALA B 1 272 ? -10.453 34.438 15.742 1 98.62 272 ALA B C 1
ATOM 4750 O O . ALA B 1 272 ? -10.531 34.094 16.922 1 98.62 272 ALA B O 1
ATOM 4751 N N . ALA B 1 273 ? -9.805 35.5 15.32 1 98.19 273 ALA B N 1
ATOM 4752 C CA . ALA B 1 273 ? -9.109 36.375 16.281 1 98.19 273 ALA B CA 1
ATOM 4753 C C . ALA B 1 273 ? -10.078 36.969 17.281 1 98.19 273 ALA B C 1
ATOM 4755 O O . ALA B 1 273 ? -9.797 37 18.484 1 98.19 273 ALA B O 1
ATOM 4756 N N . GLU B 1 274 ? -11.188 37.375 16.812 1 97.69 274 GLU B N 1
ATOM 4757 C CA . GLU B 1 274 ? -12.188 38 17.672 1 97.69 274 GLU B CA 1
ATOM 4758 C C . GLU B 1 274 ? -12.758 37 18.672 1 97.69 274 GLU B C 1
ATOM 4760 O O . GLU B 1 274 ? -13.031 37.344 19.828 1 97.69 274 GLU B O 1
ATOM 4765 N N . ILE B 1 275 ? -12.875 35.812 18.203 1 97.19 275 ILE B N 1
ATOM 4766 C CA . ILE B 1 275 ? -13.453 34.75 19.031 1 97.19 275 ILE B CA 1
ATOM 4767 C C . ILE B 1 275 ? -12.508 34.438 20.172 1 97.19 275 ILE B C 1
ATOM 4769 O O . ILE B 1 275 ? -12.945 34.219 21.312 1 97.19 275 ILE B O 1
ATOM 4773 N N . VAL B 1 276 ? -11.219 34.469 19.922 1 97 276 VAL B N 1
ATOM 4774 C CA . VAL B 1 276 ? -10.336 33.844 20.891 1 97 276 VAL B CA 1
ATOM 4775 C C . VAL B 1 276 ? -9.609 34.906 21.703 1 97 276 VAL B C 1
ATOM 4777 O O . VAL B 1 276 ? -8.984 34.625 22.734 1 97 276 VAL B O 1
ATOM 4780 N N . TYR B 1 277 ? -9.688 36.125 21.344 1 95 277 TYR B N 1
ATOM 4781 C CA . TYR B 1 277 ? -8.836 37.125 21.969 1 95 277 TYR B CA 1
ATOM 4782 C C . TYR B 1 277 ? -9.031 37.156 23.469 1 95 277 TYR B C 1
ATOM 4784 O O . TYR B 1 277 ? -8.062 37.312 24.234 1 95 277 TYR B O 1
ATOM 4792 N N . ASN B 1 278 ? -10.242 37.031 23.953 1 92.88 278 ASN B N 1
ATOM 4793 C CA . ASN B 1 278 ? -10.516 37.156 25.375 1 92.88 278 ASN B CA 1
ATOM 4794 C C . ASN B 1 278 ? -10.562 35.781 26.047 1 92.88 278 ASN B C 1
ATOM 4796 O O . ASN B 1 278 ? -10.969 35.656 27.203 1 92.88 278 ASN B O 1
ATOM 4800 N N . ALA B 1 279 ? -10.219 34.812 25.297 1 95.12 279 ALA B N 1
ATOM 4801 C CA . ALA B 1 279 ? -10.211 33.469 25.906 1 95.12 279 ALA B CA 1
ATOM 4802 C C . ALA B 1 279 ? -9.227 33.406 27.062 1 95.12 279 ALA B C 1
ATOM 4804 O O . ALA B 1 279 ? -8.133 33.969 27 1 95.12 279 ALA B O 1
ATOM 4805 N N . GLU B 1 280 ? -9.578 32.656 28.078 1 92.75 280 GLU B N 1
ATOM 4806 C CA . GLU B 1 280 ? -8.82 32.625 29.328 1 92.75 280 GLU B CA 1
ATOM 4807 C C . GLU B 1 280 ? -7.574 31.734 29.188 1 92.75 280 GLU B C 1
ATOM 4809 O O . GLU B 1 280 ? -6.637 31.859 29.984 1 92.75 280 GLU B O 1
ATOM 4814 N N . SER B 1 281 ? -7.645 30.828 28.281 1 94.31 281 SER B N 1
ATOM 4815 C CA . SER B 1 281 ? -6.535 29.906 28.062 1 94.31 281 SER B CA 1
ATOM 4816 C C . SER B 1 281 ? -6.469 29.469 26.609 1 94.31 281 SER B C 1
ATOM 4818 O O . SER B 1 281 ? -7.457 29.547 25.875 1 94.31 281 SER B O 1
ATOM 4820 N N . PRO B 1 282 ? -5.32 29.016 26.234 1 96.38 282 PRO B N 1
ATOM 4821 C CA . PRO B 1 282 ? -5.219 28.484 24.875 1 96.38 282 PRO B CA 1
ATOM 4822 C C . PRO B 1 282 ? -6.176 27.328 24.609 1 96.38 282 PRO B C 1
ATOM 4824 O O . PRO B 1 282 ? -6.73 27.219 23.516 1 96.38 282 PRO B O 1
ATOM 4827 N N . GLN B 1 283 ? -6.348 26.469 25.562 1 96.31 283 GLN B N 1
ATOM 4828 C CA . GLN B 1 283 ? -7.273 25.359 25.391 1 96.31 283 GLN B CA 1
ATOM 4829 C C . GLN B 1 283 ? -8.695 25.859 25.172 1 96.31 283 GLN B C 1
ATOM 4831 O O . GLN B 1 283 ? -9.406 25.375 24.281 1 96.31 283 GLN B O 1
ATOM 4836 N N . LYS B 1 284 ? -9.078 26.766 26 1 96.38 284 LYS B N 1
ATOM 4837 C CA . LYS B 1 284 ? -10.398 27.344 25.812 1 96.38 284 LYS B CA 1
ATOM 4838 C C . LYS B 1 284 ? -10.531 28 24.438 1 96.38 284 LYS B C 1
ATOM 4840 O O . LYS B 1 284 ? -11.586 27.922 23.797 1 96.38 284 LYS B O 1
ATOM 4845 N N . ALA B 1 285 ? -9.5 28.688 24.047 1 97.5 285 ALA B N 1
ATOM 4846 C CA . ALA B 1 285 ? -9.492 29.297 22.734 1 97.5 285 ALA B CA 1
ATOM 4847 C C . ALA B 1 285 ? -9.734 28.25 21.641 1 97.5 285 ALA B C 1
ATOM 4849 O O . ALA B 1 285 ? -10.562 28.453 20.75 1 97.5 285 ALA B O 1
ATOM 4850 N N . ALA B 1 286 ? -9.031 27.141 21.719 1 97.88 286 ALA B N 1
ATOM 4851 C CA . ALA B 1 286 ? -9.188 26.062 20.734 1 97.88 286 ALA B CA 1
ATOM 4852 C C . ALA B 1 286 ? -10.617 25.531 20.719 1 97.88 286 ALA B C 1
ATOM 4854 O O . ALA B 1 286 ? -11.203 25.328 19.656 1 97.88 286 ALA B O 1
ATOM 4855 N N . ASP B 1 287 ? -11.156 25.359 21.859 1 96.94 287 ASP B N 1
ATOM 4856 C CA . ASP B 1 287 ? -12.516 24.844 21.984 1 96.94 287 ASP B CA 1
ATOM 4857 C C . ASP B 1 287 ? -13.531 25.812 21.359 1 96.94 287 ASP B C 1
ATOM 4859 O O . ASP B 1 287 ? -14.453 25.391 20.672 1 96.94 287 ASP B O 1
ATOM 4863 N N . LEU B 1 288 ? -13.352 27.016 21.641 1 97.5 288 LEU B N 1
ATOM 4864 C CA . LEU B 1 288 ? -14.25 28.047 21.125 1 97.5 288 LEU B CA 1
ATOM 4865 C C . LEU B 1 288 ? -14.211 28.062 19.594 1 97.5 288 LEU B C 1
ATOM 4867 O O . LEU B 1 288 ? -15.242 28.203 18.938 1 97.5 288 LEU B O 1
ATOM 4871 N N . LEU B 1 289 ? -13.039 27.984 19.125 1 98.12 289 LEU B N 1
ATOM 4872 C CA . LEU B 1 289 ? -12.883 27.984 17.672 1 98.12 289 LEU B CA 1
ATOM 4873 C C . LEU B 1 289 ? -13.609 26.797 17.047 1 98.12 289 LEU B C 1
ATOM 4875 O O . LEU B 1 289 ? -14.289 26.953 16.031 1 98.12 289 LEU B O 1
ATOM 4879 N N . LEU B 1 290 ? -13.375 25.625 17.625 1 96.44 290 LEU B N 1
ATOM 4880 C CA . LEU B 1 290 ? -14.031 24.438 17.094 1 96.44 290 LEU B CA 1
ATOM 4881 C C . LEU B 1 290 ? -15.547 24.609 17.109 1 96.44 290 LEU B C 1
ATOM 4883 O O . LEU B 1 290 ? -16.219 24.312 16.109 1 96.44 290 LEU B O 1
ATOM 4887 N N . GLU B 1 291 ? -16.047 25.062 18.203 1 95.56 291 GLU B N 1
ATOM 4888 C CA . GLU B 1 291 ? -17.484 25.266 18.312 1 95.56 291 GLU B CA 1
ATOM 4889 C C . GLU B 1 291 ? -18 26.234 17.266 1 95.56 291 GLU B C 1
ATOM 4891 O O . GLU B 1 291 ? -19.031 25.969 16.625 1 95.56 291 GLU B O 1
ATOM 4896 N N . ALA B 1 292 ? -17.344 27.281 17.125 1 96.31 292 ALA B N 1
ATOM 4897 C CA . ALA B 1 292 ? -17.75 28.281 16.141 1 96.31 292 ALA B CA 1
ATOM 4898 C C . ALA B 1 292 ? -17.703 27.719 14.727 1 96.31 292 ALA B C 1
ATOM 4900 O O . ALA B 1 292 ? -18.578 28 13.914 1 96.31 292 ALA B O 1
ATOM 4901 N N . ALA B 1 293 ? -16.641 27 14.461 1 95.31 293 ALA B N 1
ATOM 4902 C CA . ALA B 1 293 ? -16.5 26.391 13.133 1 95.31 293 ALA B CA 1
ATOM 4903 C C . ALA B 1 293 ? -17.656 25.438 12.844 1 95.31 293 ALA B C 1
ATOM 4905 O O . ALA B 1 293 ? -18.234 25.453 11.758 1 95.31 293 ALA B O 1
ATOM 4906 N N . LEU B 1 294 ? -17.953 24.578 13.773 1 92.25 294 LEU B N 1
ATOM 4907 C CA . LEU B 1 294 ? -19.016 23.594 13.602 1 92.25 294 LEU B CA 1
ATOM 4908 C C . LEU B 1 294 ? -20.375 24.297 13.461 1 92.25 294 LEU B C 1
ATOM 4910 O O . LEU B 1 294 ? -21.219 23.844 12.688 1 92.25 294 LEU B O 1
ATOM 4914 N N . ASP B 1 295 ? -20.578 25.312 14.203 1 92.88 295 ASP B N 1
ATOM 4915 C CA . ASP B 1 295 ? -21.797 26.094 14.078 1 92.88 295 ASP B CA 1
ATOM 4916 C C . ASP B 1 295 ? -21.938 26.672 12.672 1 92.88 295 ASP B C 1
ATOM 4918 O O . ASP B 1 295 ? -23.031 26.641 12.086 1 92.88 295 ASP B O 1
ATOM 4922 N N . HIS B 1 296 ? -20.891 27.234 12.219 1 92.56 296 HIS B N 1
ATOM 4923 C CA . HIS B 1 296 ? -20.922 27.797 10.875 1 92.56 296 HIS B CA 1
ATOM 4924 C C . HIS B 1 296 ? -21.172 26.703 9.828 1 92.56 296 HIS B C 1
ATOM 4926 O O . HIS B 1 296 ? -21.906 26.922 8.867 1 92.56 296 HIS B O 1
ATOM 4932 N N . ALA B 1 297 ? -20.5 25.594 9.984 1 89.81 297 ALA B N 1
ATOM 4933 C CA . ALA B 1 297 ? -20.688 24.484 9.055 1 89.81 297 ALA B CA 1
ATOM 4934 C C . ALA B 1 297 ? -22.156 24.062 9.023 1 89.81 297 ALA B C 1
ATOM 4936 O O . ALA B 1 297 ? -22.703 23.797 7.949 1 89.81 297 ALA B O 1
ATOM 4937 N N . ALA B 1 298 ? -22.734 24 10.094 1 86.62 298 ALA B N 1
ATOM 4938 C CA . ALA B 1 298 ? -24.156 23.641 10.172 1 86.62 298 ALA B CA 1
ATOM 4939 C C . ALA B 1 298 ? -25.016 24.688 9.461 1 86.62 298 ALA B C 1
ATOM 4941 O O . ALA B 1 298 ? -25.906 24.328 8.68 1 86.62 298 ALA B O 1
ATOM 4942 N N . TYR B 1 299 ? -24.719 25.859 9.727 1 85.94 299 TYR B N 1
ATOM 4943 C CA . TYR B 1 299 ? -25.453 26.969 9.125 1 85.94 299 TYR B CA 1
ATOM 4944 C C . TYR B 1 299 ? -25.328 26.938 7.605 1 85.94 299 TYR B C 1
ATOM 4946 O O . TYR B 1 299 ? -26.328 27.047 6.895 1 85.94 299 TYR B O 1
ATOM 4954 N N . ASP B 1 300 ? -24.156 26.75 7.18 1 84.31 300 ASP B N 1
ATOM 4955 C CA . ASP B 1 300 ? -23.891 26.766 5.746 1 84.31 300 ASP B CA 1
ATOM 4956 C C . ASP B 1 300 ? -24.594 25.609 5.047 1 84.31 300 ASP B C 1
ATOM 4958 O O . ASP B 1 300 ? -24.922 25.703 3.861 1 84.31 300 ASP B O 1
ATOM 4962 N N . ASN B 1 301 ? -24.844 24.578 5.805 1 81.06 301 ASN B N 1
ATOM 4963 C CA . ASN B 1 301 ? -25.531 23.422 5.227 1 81.06 301 ASN B CA 1
ATOM 4964 C C . ASN B 1 301 ? -27.016 23.406 5.582 1 81.06 301 ASN B C 1
ATOM 4966 O O . ASN B 1 301 ? -27.672 22.375 5.441 1 81.06 301 ASN B O 1
ATOM 4970 N N . ASN B 1 302 ? -27.422 24.484 6.125 1 84.81 302 ASN B N 1
ATOM 4971 C CA . ASN B 1 302 ? -28.828 24.641 6.504 1 84.81 302 ASN B CA 1
ATOM 4972 C C . ASN B 1 302 ? -29.281 23.547 7.461 1 84.81 302 ASN B C 1
ATOM 4974 O O . ASN B 1 302 ? -30.344 22.953 7.281 1 84.81 302 ASN B O 1
ATOM 4978 N N . MET B 1 303 ? -28.391 23.156 8.32 1 84 303 MET B N 1
ATOM 4979 C CA . MET B 1 303 ? -28.688 22.156 9.336 1 84 303 MET B CA 1
ATOM 4980 C C . MET B 1 303 ? -28.547 22.734 10.742 1 84 303 MET B C 1
ATOM 4982 O O . MET B 1 303 ? -27.922 23.781 10.93 1 84 303 MET B O 1
ATOM 4986 N N . LYS B 1 304 ? -29.312 22.016 11.617 1 81.38 304 LYS B N 1
ATOM 4987 C CA . LYS B 1 304 ? -29.078 22.312 13.023 1 81.38 304 LYS B CA 1
ATOM 4988 C C . LYS B 1 304 ? -27.797 21.641 13.516 1 81.38 304 LYS B C 1
ATOM 4990 O O . LYS B 1 304 ? -27.438 20.562 13.039 1 81.38 304 LYS B O 1
ATOM 4995 N N . ARG B 1 305 ? -27.188 22.297 14.375 1 81.88 305 ARG B N 1
ATOM 4996 C CA . ARG B 1 305 ? -25.953 21.781 14.945 1 81.88 305 ARG B CA 1
ATOM 4997 C C . ARG B 1 305 ? -26.141 20.344 15.438 1 81.88 305 ARG B C 1
ATOM 4999 O O . ARG B 1 305 ? -25.266 19.5 15.227 1 81.88 305 ARG B O 1
ATOM 5006 N N . VAL B 1 306 ? -27.156 20.094 16.016 1 78.06 306 VAL B N 1
ATOM 5007 C CA . VAL B 1 306 ? -27.438 18.797 16.594 1 78.06 306 VAL B CA 1
ATOM 5008 C C . VAL B 1 306 ? -27.5 17.734 15.492 1 78.06 306 VAL B C 1
ATOM 5010 O O . VAL B 1 306 ? -27.094 16.594 15.688 1 78.06 306 VAL B O 1
ATOM 5013 N N . GLU B 1 307 ? -27.984 18.156 14.406 1 75.62 307 GLU B N 1
ATOM 5014 C CA . GLU B 1 307 ? -28.062 17.234 13.266 1 75.62 307 GLU B CA 1
ATOM 5015 C C . GLU B 1 307 ? -26.672 16.906 12.719 1 75.62 307 GLU B C 1
ATOM 5017 O O . GLU B 1 307 ? -26.406 15.766 12.359 1 75.62 307 GLU B O 1
ATOM 5022 N N . LEU B 1 308 ? -25.938 17.922 12.703 1 78.31 308 LEU B N 1
ATOM 5023 C CA . LEU B 1 308 ? -24.562 17.703 12.227 1 78.31 308 LEU B CA 1
ATOM 5024 C C . LEU B 1 308 ? -23.797 16.781 13.164 1 78.31 308 LEU B C 1
ATOM 5026 O O . LEU B 1 308 ? -23.094 15.883 12.711 1 78.31 308 LEU B O 1
ATOM 5030 N N . ASP B 1 309 ? -24.031 16.953 14.391 1 78.88 309 ASP B N 1
ATOM 5031 C CA . ASP B 1 309 ? -23.344 16.172 15.406 1 78.88 309 ASP B CA 1
ATOM 5032 C C . ASP B 1 309 ? -23.781 14.711 15.359 1 78.88 309 ASP B C 1
ATOM 5034 O O . ASP B 1 309 ? -23 13.812 15.703 1 78.88 309 ASP B O 1
ATOM 5038 N N . GLY B 1 310 ? -24.984 14.539 14.969 1 73.75 310 GLY B N 1
ATOM 5039 C CA . GLY B 1 310 ? -25.562 13.203 14.977 1 73.75 310 GLY B CA 1
ATOM 5040 C C . GLY B 1 310 ? -25.141 12.375 13.773 1 73.75 310 GLY B C 1
ATOM 5041 O O . GLY B 1 310 ? -25.328 11.156 13.766 1 73.75 310 GLY B O 1
ATOM 5042 N N . LEU B 1 311 ? -24.547 13.062 12.852 1 73.06 311 LEU B N 1
ATOM 5043 C CA . LEU B 1 311 ? -24.125 12.336 11.664 1 73.06 311 LEU B CA 1
ATOM 5044 C C . LEU B 1 311 ? -22.922 11.438 11.969 1 73.06 311 LEU B C 1
ATOM 5046 O O . LEU B 1 311 ? -22.047 11.812 12.742 1 73.06 311 LEU B O 1
ATOM 5050 N N . PRO B 1 312 ? -23.062 10.156 11.391 1 69.06 312 PRO B N 1
ATOM 5051 C CA . PRO B 1 312 ? -21.906 9.281 11.602 1 69.06 312 PRO B CA 1
ATOM 5052 C C . PRO B 1 312 ? -20.625 9.828 10.977 1 69.06 312 PRO B C 1
ATOM 5054 O O . PRO B 1 312 ? -20.672 10.562 9.984 1 69.06 312 PRO B O 1
ATOM 5057 N N . PHE B 1 313 ? -19.625 9.461 11.633 1 71.75 313 PHE B N 1
ATOM 5058 C CA . PHE B 1 313 ? -18.328 9.828 11.07 1 71.75 313 PHE B CA 1
ATOM 5059 C C . PHE B 1 313 ? -18.141 9.211 9.688 1 71.75 313 PHE B C 1
ATOM 5061 O O . PHE B 1 313 ? -18.625 8.102 9.43 1 71.75 313 PHE B O 1
ATOM 5068 N N . GLY B 1 314 ? -17.359 9.812 8.797 1 68.19 314 GLY B N 1
ATOM 5069 C CA . GLY B 1 314 ? -17.266 9.383 7.41 1 68.19 314 GLY B CA 1
ATOM 5070 C C . GLY B 1 314 ? -18.25 10.094 6.496 1 68.19 314 GLY B C 1
ATOM 5071 O O . GLY B 1 314 ? -17.891 10.5 5.391 1 68.19 314 GLY B O 1
ATOM 5072 N N . LYS B 1 315 ? -19.5 10.305 7.047 1 69.56 315 LYS B N 1
ATOM 5073 C CA . LYS B 1 315 ? -20.516 11.016 6.273 1 69.56 315 LYS B CA 1
ATOM 5074 C C . LYS B 1 315 ? -20.406 12.523 6.469 1 69.56 315 LYS B C 1
ATOM 5076 O O . LYS B 1 315 ? -20.844 13.297 5.617 1 69.56 315 LYS B O 1
ATOM 5081 N N . LYS B 1 316 ? -19.797 12.852 7.555 1 72.5 316 LYS B N 1
ATOM 5082 C CA . LYS B 1 316 ? -19.641 14.266 7.891 1 72.5 316 LYS B CA 1
ATOM 5083 C C . LYS B 1 316 ? -18.781 14.984 6.863 1 72.5 316 LYS B C 1
ATOM 5085 O O . LYS B 1 316 ? -18.875 16.203 6.707 1 72.5 316 LYS B O 1
ATOM 5090 N N . ARG B 1 317 ? -18.016 14.219 6.18 1 78.5 317 ARG B N 1
ATOM 5091 C CA . ARG B 1 317 ? -17.062 14.781 5.234 1 78.5 317 ARG B CA 1
ATOM 5092 C C . ARG B 1 317 ? -17.766 15.555 4.125 1 78.5 317 ARG B C 1
ATOM 5094 O O . ARG B 1 317 ? -17.203 16.469 3.531 1 78.5 317 ARG B O 1
ATOM 5101 N N . SER B 1 318 ? -18.953 15.227 3.975 1 75.75 318 SER B N 1
ATOM 5102 C CA . SER B 1 318 ? -19.719 15.914 2.945 1 75.75 318 SER B CA 1
ATOM 5103 C C . SER B 1 318 ? -20.109 17.312 3.396 1 75.75 318 SER B C 1
ATOM 5105 O O . SER B 1 318 ? -20.516 18.156 2.578 1 75.75 318 SER B O 1
ATOM 5107 N N . TYR B 1 319 ? -19.875 17.5 4.711 1 77.56 319 TYR B N 1
ATOM 5108 C CA . TYR B 1 319 ? -20.406 18.75 5.262 1 77.56 319 TYR B CA 1
ATOM 5109 C C . TYR B 1 319 ? -19.266 19.641 5.762 1 77.56 319 TYR B C 1
ATOM 5111 O O . TYR B 1 319 ? -19.406 20.875 5.785 1 77.56 319 TYR B O 1
ATOM 5119 N N . HIS B 1 320 ? -18.328 18.969 6.195 1 80.62 320 HIS B N 1
ATOM 5120 C CA . HIS B 1 320 ? -17.141 19.688 6.605 1 80.62 320 HIS B CA 1
ATOM 5121 C C . HIS B 1 320 ? -15.914 18.766 6.594 1 80.62 320 HIS B C 1
ATOM 5123 O O . HIS B 1 320 ? -16.047 17.547 6.496 1 80.62 320 HIS B O 1
ATOM 5129 N N . ASP B 1 321 ? -14.773 19.359 6.656 1 87.69 321 ASP B N 1
ATOM 5130 C CA . ASP B 1 321 ? -13.531 18.594 6.676 1 87.69 321 ASP B CA 1
ATOM 5131 C C . ASP B 1 321 ? -13.094 18.297 8.109 1 87.69 321 ASP B C 1
ATOM 5133 O O . ASP B 1 321 ? -13.672 18.828 9.062 1 87.69 321 ASP B O 1
ATOM 5137 N N . ASP B 1 322 ? -12.125 17.406 8.273 1 91.69 322 ASP B N 1
ATOM 5138 C CA . ASP B 1 322 ? -11.469 17.266 9.57 1 91.69 322 ASP B CA 1
ATOM 5139 C C . ASP B 1 322 ? -10.984 18.625 10.086 1 91.69 322 ASP B C 1
ATOM 5141 O O . ASP B 1 322 ? -10.531 19.469 9.305 1 91.69 322 ASP B O 1
ATOM 5145 N N . ILE B 1 323 ? -11.141 18.828 11.344 1 95.56 323 ILE B N 1
ATOM 5146 C CA . ILE B 1 323 ? -10.688 20.094 11.93 1 95.56 323 ILE B CA 1
ATOM 5147 C C . ILE B 1 323 ? -9.703 19.812 13.062 1 95.56 323 ILE B C 1
ATOM 5149 O O . ILE B 1 323 ? -10.031 19.109 14.023 1 95.56 323 ILE B O 1
ATOM 5153 N N . THR B 1 324 ? -8.547 20.266 12.914 1 97.94 324 THR B N 1
ATOM 5154 C CA . THR B 1 324 ? -7.547 20.234 13.977 1 97.94 324 THR B CA 1
ATOM 5155 C C . THR B 1 324 ? -6.988 21.625 14.234 1 97.94 324 THR B C 1
ATOM 5157 O O . THR B 1 324 ? -6.578 22.328 13.305 1 97.94 324 THR B O 1
ATOM 5160 N N . ILE B 1 325 ? -7.02 22.047 15.523 1 98.62 325 ILE B N 1
ATOM 5161 C CA . ILE B 1 325 ? -6.625 23.391 15.93 1 98.62 325 ILE B CA 1
ATOM 5162 C C . ILE B 1 325 ? -5.605 23.297 17.062 1 98.62 325 ILE B C 1
ATOM 5164 O O . ILE B 1 325 ? -5.82 22.594 18.047 1 98.62 325 ILE B O 1
ATOM 5168 N N . VAL B 1 326 ? -4.539 24 16.891 1 98.5 326 VAL B N 1
ATOM 5169 C CA . VAL B 1 326 ? -3.553 24.203 17.938 1 98.5 326 VAL B CA 1
ATOM 5170 C C . VAL B 1 326 ? -3.408 25.688 18.234 1 98.5 326 VAL B C 1
ATOM 5172 O O . VAL B 1 326 ? -3.236 26.5 17.328 1 98.5 326 VAL B O 1
ATOM 5175 N N . VAL B 1 327 ? -3.51 26.078 19.484 1 98.31 327 VAL B N 1
ATOM 5176 C CA . VAL B 1 327 ? -3.342 27.469 19.906 1 98.31 327 VAL B CA 1
ATOM 5177 C C . VAL B 1 327 ? -2.178 27.578 20.891 1 98.31 327 VAL B C 1
ATOM 5179 O O . VAL B 1 327 ? -2.115 26.828 21.859 1 98.31 327 VAL B O 1
ATOM 5182 N N . VAL B 1 328 ? -1.3 28.5 20.625 1 97.31 328 VAL B N 1
ATOM 5183 C CA . VAL B 1 328 ? -0.145 28.719 21.484 1 97.31 328 VAL B CA 1
ATOM 5184 C C . VAL B 1 328 ? -0.162 30.141 22.016 1 97.31 328 VAL B C 1
ATOM 5186 O O . VAL B 1 328 ? -0.364 31.094 21.266 1 97.31 328 VAL B O 1
ATOM 5189 N N . SER B 1 329 ? 0.021 30.266 23.328 1 95.88 329 SER B N 1
ATOM 5190 C CA . SER B 1 329 ? 0.138 31.594 23.922 1 95.88 329 SER B CA 1
ATOM 5191 C C . SER B 1 329 ? 1.507 32.188 23.641 1 95.88 329 SER B C 1
ATOM 5193 O O . SER B 1 329 ? 2.531 31.531 23.75 1 95.88 329 SER B O 1
ATOM 5195 N N . LEU B 1 330 ? 1.561 33.438 23.25 1 94 330 LEU B N 1
ATOM 5196 C CA . LEU B 1 330 ? 2.824 34.094 22.953 1 94 330 LEU B CA 1
ATOM 5197 C C . LEU B 1 330 ? 3.264 34.969 24.125 1 94 330 LEU B C 1
ATOM 5199 O O . LEU B 1 330 ? 4.426 35.375 24.203 1 94 330 LEU B O 1
ATOM 5203 N N . ASN B 1 331 ? 2.311 35.375 24.984 1 75.19 331 ASN B N 1
ATOM 5204 C CA . ASN B 1 331 ? 2.676 36.219 26.109 1 75.19 331 ASN B CA 1
ATOM 5205 C C . ASN B 1 331 ? 2.756 35.438 27.422 1 75.19 331 ASN B C 1
ATOM 5207 O O . ASN B 1 331 ? 1.87 34.625 27.719 1 75.19 331 ASN B O 1
ATOM 5211 N N . SER B 1 332 ? 4.035 34.875 27.703 1 52.72 332 SER B N 1
ATOM 5212 C CA . SER B 1 332 ? 4.117 34.5 29.109 1 52.72 332 SER B CA 1
ATOM 5213 C C . SER B 1 332 ? 4.262 35.75 30 1 52.72 332 SER B C 1
ATOM 5215 O O . SER B 1 332 ? 4.785 36.781 29.562 1 52.72 332 SER B O 1
#

pLDDT: mean 89.15, std 18.0, range [19.66, 98.94]